Protein AF-0000000086848916 (afdb_homodimer)

Secondary structure (DSSP, 8-state):
-------------S--HHHHS-GGGGB-TTT-SB-SSEEE-TTS-EEEHHHHHHHHHH-SB-TTT--B-HHHHHH------HHHHHHHHHH-HHHHHHHHHHHHHHHHHHT-SSSSEEEEEES---BT-EEEEEE-SHHHHHHHHHHHHHS--EEEEEEEETTTEE-SEEEEEEEEEEEE-TTS-EEEEEEEEEEEEEEEEEEETTEEEEEEEE--PPP--HHHHHHHHHHHHHHHHHHHHHHHH--SHHHHHHHHH-SPPPPPSSTTSSTT--HHHHHHHHHS---HHHHHHHHH---HHHHHHHHHHHHHHHHHS--/-------------S--HHHHS-GGGGB-TTT-SB-SSEEE-TTS-EEEHHHHHHHHHH-SB-TTT--B-HHHHHH------HHHHHHHHHH-HHHHHHHHHHHHHHHHHHT-SSSSEEEEEES---BT-EEEEEE-SHHHHHHHHHHHHHS--EEEEEEEETTTEE-SEEEEEEEEEEEE-TTS-EEEEEEEEEEEEEEEEEEETTEEEEEEEE--PPP--THHHHHHHHHHHHHHHHHHHHHHH--SHHHHHHHHH-SPPPPPSSTTSSTT--HHHHHHHHHS---HHHHHHHHH---HHHHHHHHHHHHHHHHHS--

Foldseek 3Di:
DPPPPPPPPPPPPPPDVCVVDPQQVQAAPQPRAGADLWFAAPVGDIHRPLRVLLVVLPPQADPPPRHGNLQVLLVVDTHGDPVVVVVCCVRPVPSVVVVVVVVVVVLVVQLDDQFFFFEDADAAADAFFKDKDKFRHSVVLSNQVSCVVSVNQKGWYFYQDPPPRGDQKTFIKHWDDWAAHSSGIIITIIHTHFMWGFDDWDDDPHTITGRIGTAFADDDDDPVVVVLVVLVVVLVVLLVVLLVVPPPLNVVLCVRTNDQDDQDPDQRPGRQGTPSLRSSLVSDPDDRVVSVVLRPDRHSSVNSVVSSVSSVVVVPDDD/DPPPPPPPPPPPPPPDVCVVDPQQVQAAPQPRHGADLWFAAPVGDIHRPLRVLLVVLPPQADPPPRHGNLQVVLVVDTHGDPVVVVVCCVRPVPSVVVVVVVVVVVLVVQLDDQFFFFEDADAAADAFFKDKDKFRHSVVLSNQVSCVVSVNQKGWYFYQDPPPRGDQKTFIKHWDDWDAHSSGIIITMIHTHFMWGFDDWDDDPHTITGRIGTAFADDDDDPVVVVLVVLVVVLVVLLVVLLVPPPPLNVVLCVRTNDQDDFDPDQRPGRQGTPSLRSSLVSDPDDRVVSVVLRPDRHSSVSSVVSSVSSVVVVPDDD

pLDDT: mean 88.89, std 15.61, range [25.69, 98.44]

Structure (mmCIF, N/CA/C/O backbone):
data_AF-0000000086848916-model_v1
#
loop_
_entity.id
_entity.type
_entity.pdbx_description
1 polymer 'LONF1 protein'
#
loop_
_atom_site.group_PDB
_atom_site.id
_atom_site.type_symbol
_atom_site.label_atom_id
_atom_site.label_alt_id
_atom_site.label_comp_id
_atom_site.label_asym_id
_atom_site.label_entity_id
_atom_site.label_seq_id
_atom_site.pdbx_PDB_ins_code
_atom_site.Cartn_x
_atom_site.Cartn_y
_atom_site.Cartn_z
_atom_site.occupancy
_atom_site.B_iso_or_equiv
_atom_site.auth_seq_id
_atom_site.auth_comp_id
_atom_site.auth_asym_id
_atom_site.auth_atom_id
_atom_site.pdbx_PDB_model_num
ATOM 1 N N . LEU A 1 1 ? -17 -26.062 65.125 1 25.69 1 LEU A N 1
ATOM 2 C CA . LEU A 1 1 ? -17.641 -25.047 64.312 1 25.69 1 LEU A CA 1
ATOM 3 C C . LEU A 1 1 ? -16.906 -24.906 62.969 1 25.69 1 LEU A C 1
ATOM 5 O O . LEU A 1 1 ? -15.781 -24.422 62.938 1 25.69 1 LEU A O 1
ATOM 9 N N . GLY A 1 2 ? -17.047 -25.844 61.969 1 30.02 2 GLY A N 1
ATOM 10 C CA . GLY A 1 2 ? -16.312 -26.188 60.75 1 30.02 2 GLY A CA 1
ATOM 11 C C . GLY A 1 2 ? -16.5 -25.172 59.625 1 30.02 2 GLY A C 1
ATOM 12 O O . GLY A 1 2 ? -17.594 -25.047 59.094 1 30.02 2 GLY A O 1
ATOM 13 N N . ASN A 1 3 ? -15.852 -23.938 59.656 1 34.22 3 ASN A N 1
ATOM 14 C CA . ASN A 1 3 ? -16 -22.766 58.812 1 34.22 3 ASN A CA 1
ATOM 15 C C . ASN A 1 3 ? -15.805 -23.094 57.344 1 34.22 3 ASN A C 1
ATOM 17 O O . ASN A 1 3 ? -14.695 -23.438 56.938 1 34.22 3 ASN A O 1
ATOM 21 N N . GLU A 1 4 ? -16.844 -23.703 56.688 1 33.44 4 GLU A N 1
ATOM 22 C CA . GLU A 1 4 ? -16.953 -24.047 55.281 1 33.44 4 GLU A CA 1
ATOM 23 C C . GLU A 1 4 ? -16.703 -22.828 54.406 1 33.44 4 GLU A C 1
ATOM 25 O O . GLU A 1 4 ? -17.375 -21.812 54.531 1 33.44 4 GLU A O 1
ATOM 30 N N . GLU A 1 5 ? -15.484 -22.547 53.969 1 32.78 5 GLU A N 1
ATOM 31 C CA . GLU A 1 5 ? -14.953 -21.547 53.031 1 32.78 5 GLU A CA 1
ATOM 32 C C . GLU A 1 5 ? -15.734 -21.547 51.719 1 32.78 5 GLU A C 1
ATOM 34 O O . GLU A 1 5 ? -15.68 -22.5 50.969 1 32.78 5 GLU A O 1
ATOM 39 N N . GLU A 1 6 ? -17.016 -21.078 51.719 1 32.25 6 GLU A N 1
ATOM 40 C CA . GLU A 1 6 ? -17.828 -20.797 50.562 1 32.25 6 GLU A CA 1
ATOM 41 C C . GLU A 1 6 ? -17.047 -20 49.5 1 32.25 6 GLU A C 1
ATOM 43 O O . GLU A 1 6 ? -16.641 -18.859 49.75 1 32.25 6 GLU A O 1
ATOM 48 N N . THR A 1 7 ? -16.219 -20.656 48.812 1 31.95 7 THR A N 1
ATOM 49 C CA . THR A 1 7 ? -15.508 -20.109 47.656 1 31.95 7 THR A CA 1
ATOM 50 C C . THR A 1 7 ? -16.469 -19.406 46.719 1 31.95 7 THR A C 1
ATOM 52 O O . THR A 1 7 ? -17.375 -20.031 46.125 1 31.95 7 THR A O 1
ATOM 55 N N . ALA A 1 8 ? -16.906 -18.141 47 1 31.42 8 ALA A N 1
ATOM 56 C CA . ALA A 1 8 ? -17.734 -17.25 46.188 1 31.42 8 ALA A CA 1
ATOM 57 C C . ALA A 1 8 ? -17.391 -17.375 44.719 1 31.42 8 ALA A C 1
ATOM 59 O O . ALA A 1 8 ? -16.297 -16.984 44.281 1 31.42 8 ALA A O 1
ATOM 60 N N . ALA A 1 9 ? -17.797 -18.344 44 1 31.72 9 ALA A N 1
ATOM 61 C CA . ALA A 1 9 ? -17.859 -18.359 42.531 1 31.72 9 ALA A CA 1
ATOM 62 C C . ALA A 1 9 ? -18.359 -17.031 42 1 31.72 9 ALA A C 1
ATOM 64 O O . ALA A 1 9 ? -19.5 -16.641 42.25 1 31.72 9 ALA A O 1
ATOM 65 N N . VAL A 1 10 ? -17.672 -15.914 42 1 30.45 10 VAL A N 1
ATOM 66 C CA . VAL A 1 10 ? -18.031 -14.656 41.375 1 30.45 10 VAL A CA 1
ATOM 67 C C . VAL A 1 10 ? -18.703 -14.922 40.031 1 30.45 10 VAL A C 1
ATOM 69 O O . VAL A 1 10 ? -18.094 -15.508 39.125 1 30.45 10 VAL A O 1
ATOM 72 N N . LYS A 1 11 ? -19.922 -15.164 39.875 1 34.28 11 LYS A N 1
ATOM 73 C CA . LYS A 1 11 ? -20.797 -15.172 38.719 1 34.28 11 LYS A CA 1
ATOM 74 C C . LYS A 1 11 ? -20.391 -14.094 37.719 1 34.28 11 LYS A C 1
ATOM 76 O O . LYS A 1 11 ? -20.359 -12.906 38.062 1 34.28 11 LY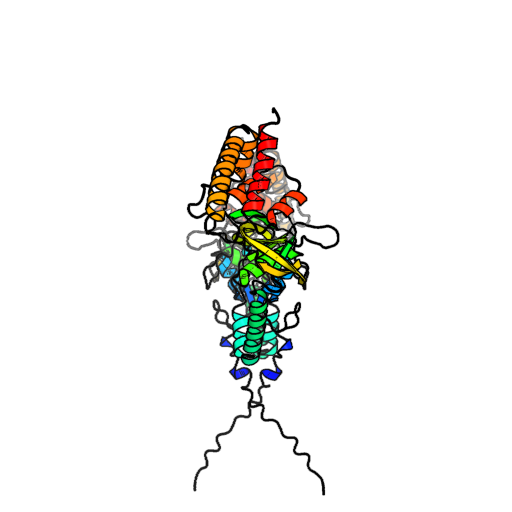S A O 1
ATOM 81 N N . CYS A 1 12 ? -19.312 -14.367 36.938 1 34.19 12 CYS A N 1
ATOM 82 C CA . CYS A 1 12 ? -18.844 -13.5 35.875 1 34.19 12 CYS A CA 1
ATOM 83 C C . CYS A 1 12 ? -20 -12.852 35.125 1 34.19 12 CYS A C 1
ATOM 85 O O . CYS A 1 12 ? -20.734 -13.523 34.406 1 34.19 12 CYS A O 1
ATOM 87 N N . ILE A 1 13 ? -20.781 -12.117 35.688 1 37.91 13 ILE A N 1
ATOM 88 C CA . ILE A 1 13 ? -21.844 -11.32 35.094 1 37.91 13 ILE A CA 1
ATOM 89 C C . ILE A 1 13 ? -21.328 -10.648 33.812 1 37.91 13 ILE A C 1
ATOM 91 O O . ILE A 1 13 ? -22.031 -9.844 33.188 1 37.91 13 ILE A O 1
ATOM 95 N N . GLN A 1 14 ? -20.047 -10.492 33.594 1 41.88 14 GLN A N 1
ATOM 96 C CA . GLN A 1 14 ? -19.641 -9.836 32.375 1 41.88 14 GLN A CA 1
ATOM 97 C C . GLN A 1 14 ? -20.141 -10.594 31.141 1 41.88 14 GLN A C 1
ATOM 99 O O . GLN A 1 14 ? -20.188 -11.828 31.141 1 41.88 14 GLN A O 1
ATOM 104 N N . PRO A 1 15 ? -21.047 -10.078 30.375 1 46.06 15 PRO A N 1
ATOM 105 C CA . PRO A 1 15 ? -21.5 -10.836 29.203 1 46.06 15 PRO A CA 1
ATOM 106 C C . PRO A 1 15 ? -20.406 -11.727 28.625 1 46.06 15 PRO A C 1
ATOM 108 O O . PRO A 1 15 ? -19.219 -11.391 28.703 1 46.06 15 PRO A O 1
ATOM 111 N N . CYS A 1 16 ? -20.609 -13.008 28.672 1 44.97 16 CYS A N 1
ATOM 112 C CA . CYS A 1 16 ? -19.703 -13.977 28.062 1 44.97 16 CYS A CA 1
ATOM 113 C C . CYS A 1 16 ? -19.266 -13.523 26.672 1 44.97 16 CYS A C 1
ATOM 115 O O . CYS A 1 16 ? -20.016 -12.852 25.969 1 44.97 16 CYS A O 1
ATOM 117 N N . LEU A 1 17 ? -17.891 -13.398 26.406 1 49.31 17 LEU A N 1
ATOM 118 C CA . LEU A 1 17 ? -17.281 -13.008 25.141 1 49.31 17 LEU A CA 1
ATOM 119 C C . LEU A 1 17 ? -18.125 -13.492 23.969 1 49.31 17 LEU A C 1
ATOM 121 O O . LEU A 1 17 ? -18.266 -12.789 22.969 1 49.31 17 LEU A O 1
ATOM 125 N N . GLY A 1 18 ? -18.672 -14.766 24.172 1 50.5 18 GLY A N 1
ATOM 126 C CA . GLY A 1 18 ? -19.469 -15.336 23.109 1 50.5 18 GLY A CA 1
ATOM 127 C C . GLY A 1 18 ? -20.672 -14.477 22.734 1 50.5 18 GLY A C 1
ATOM 128 O O . GLY A 1 18 ? -21.188 -14.57 21.625 1 50.5 18 GLY A O 1
ATOM 129 N N . GLU A 1 19 ? -20.969 -13.594 23.734 1 60.44 19 GLU A N 1
ATOM 130 C CA . GLU A 1 19 ? -22.125 -12.758 23.453 1 60.44 19 GLU A CA 1
ATOM 131 C C . GLU A 1 19 ? -21.719 -11.43 22.812 1 60.44 19 GLU A C 1
ATOM 133 O O . GLU A 1 19 ? -22.516 -10.797 22.125 1 60.44 19 GLU A O 1
ATOM 138 N N . LEU A 1 20 ? -20.422 -11.18 23.016 1 69.56 20 LEU A N 1
ATOM 139 C CA . LEU A 1 20 ? -20.016 -9.867 22.5 1 69.56 20 LEU A CA 1
ATOM 140 C C . LEU A 1 20 ? -19.453 -9.977 21.094 1 69.56 20 LEU A C 1
ATOM 142 O O . LEU A 1 20 ? -19.719 -9.117 20.25 1 69.56 20 LEU A O 1
ATOM 146 N N . LEU A 1 21 ? -18.75 -11.055 20.891 1 81.69 21 LEU A N 1
ATOM 147 C CA . LEU A 1 21 ? -18.234 -11.328 19.562 1 81.69 21 LEU A CA 1
ATOM 148 C C . LEU A 1 21 ? -18.797 -12.641 19.016 1 81.69 21 LEU A C 1
ATOM 150 O O . LEU A 1 21 ? -18.906 -13.625 19.75 1 81.69 21 LEU A O 1
ATOM 154 N N . SER A 1 22 ? -19.344 -12.555 17.859 1 85.06 22 SER A N 1
ATOM 155 C CA . SER A 1 22 ? -19.828 -13.75 17.188 1 85.06 22 SER A CA 1
ATOM 156 C C . SER A 1 22 ? -18.906 -14.164 16.047 1 85.06 22 SER A C 1
ATOM 158 O O . SER A 1 22 ? -18.109 -13.352 15.562 1 85.06 22 SER A O 1
ATOM 160 N N . ILE A 1 23 ? -18.953 -15.383 15.703 1 85.94 23 ILE A N 1
ATOM 161 C CA . ILE A 1 23 ? -18.141 -15.93 14.617 1 85.94 23 ILE A CA 1
ATOM 162 C C . ILE A 1 23 ? -18.453 -15.172 13.32 1 85.94 23 ILE A C 1
ATOM 164 O O . ILE A 1 23 ? -17.578 -14.977 12.484 1 85.94 23 ILE A O 1
ATOM 168 N N . SER A 1 24 ? -19.656 -14.734 13.203 1 88.25 24 SER A N 1
ATOM 169 C CA . SER A 1 24 ? -20.094 -14.016 12.008 1 88.25 24 SER A CA 1
ATOM 170 C C . SER A 1 24 ? -19.328 -12.711 11.836 1 88.25 24 SER A C 1
ATOM 172 O O . SER A 1 24 ? -19.234 -12.18 10.734 1 88.25 24 SER A O 1
ATOM 174 N N . ASP A 1 25 ? -18.797 -12.219 12.93 1 90.69 25 ASP A N 1
ATOM 175 C CA . ASP A 1 25 ? -18 -10.992 12.875 1 90.69 25 ASP A CA 1
ATOM 176 C C . ASP A 1 25 ? -16.656 -11.234 12.195 1 90.69 25 ASP A C 1
ATOM 178 O O . ASP A 1 25 ? -15.969 -10.289 11.797 1 90.69 25 ASP A O 1
ATOM 182 N N . PHE A 1 26 ? -16.297 -12.492 12.109 1 95.25 26 PHE A N 1
ATOM 183 C CA . PHE A 1 26 ? -15.008 -12.867 11.539 1 95.25 26 PHE A CA 1
ATOM 184 C C . PHE A 1 26 ? -15.195 -13.648 10.242 1 95.25 26 PHE A C 1
ATOM 186 O O . PHE A 1 26 ? -14.484 -14.625 9.992 1 95.25 26 PHE A O 1
ATOM 193 N N . GLU A 1 27 ? -16.172 -13.227 9.531 1 95.88 27 GLU A N 1
ATOM 194 C CA . GLU A 1 27 ? -16.469 -13.875 8.266 1 95.88 27 GLU A CA 1
ATOM 195 C C . GLU A 1 27 ? -16.031 -13.008 7.082 1 95.88 27 GLU A C 1
ATOM 197 O O . GLU A 1 27 ? -16.281 -11.805 7.066 1 95.88 27 GLU A O 1
ATOM 202 N N . CYS A 1 28 ? -15.328 -13.57 6.152 1 96.88 28 CYS A N 1
ATOM 203 C CA . CYS A 1 28 ? -14.914 -12.883 4.934 1 96.88 28 CYS A CA 1
ATOM 204 C C . CYS A 1 28 ? -16.109 -12.555 4.059 1 96.88 28 CYS A C 1
ATOM 206 O O . CYS A 1 28 ? -16.953 -13.422 3.805 1 96.88 28 CYS A O 1
ATOM 208 N N . SER A 1 29 ? -16.203 -11.375 3.547 1 96.5 29 SER A N 1
ATOM 209 C CA . SER A 1 29 ? -17.344 -10.922 2.76 1 96.5 29 SER A CA 1
ATOM 210 C C . SER A 1 29 ? -17.359 -11.57 1.38 1 96.5 29 SER A C 1
ATOM 212 O O . SER A 1 29 ? -18.359 -11.508 0.668 1 96.5 29 SER A O 1
ATOM 214 N N . LEU A 1 30 ? -16.328 -12.211 0.975 1 95.25 30 LEU A N 1
ATOM 215 C CA . LEU A 1 30 ? -16.203 -12.766 -0.366 1 95.25 30 LEU A CA 1
ATOM 216 C C . LEU A 1 30 ? -16.547 -14.258 -0.368 1 95.25 30 LEU A C 1
ATOM 218 O O . LEU A 1 30 ? -17.312 -14.719 -1.211 1 95.25 30 LEU A O 1
ATOM 222 N N . CYS A 1 31 ? -15.969 -15.062 0.555 1 94.81 31 CYS A N 1
ATOM 223 C CA . CYS A 1 31 ? -16.203 -16.5 0.578 1 94.81 31 CYS A CA 1
ATOM 224 C C . CYS A 1 31 ? -17.25 -16.859 1.628 1 94.81 31 CYS A C 1
ATOM 226 O O . CYS A 1 31 ? -17.75 -17.984 1.646 1 94.81 31 CYS A O 1
ATOM 228 N N . ILE A 1 32 ? -17.5 -15.992 2.639 1 95.31 32 ILE A N 1
ATOM 229 C CA . ILE A 1 32 ? -18.531 -16.109 3.664 1 95.31 32 ILE A CA 1
ATOM 230 C C . ILE A 1 32 ? -18.156 -17.219 4.652 1 95.31 32 ILE A C 1
ATOM 232 O O . ILE A 1 32 ? -19.031 -17.906 5.18 1 95.31 32 ILE A O 1
ATOM 236 N N . ARG A 1 33 ? -16.922 -17.484 4.781 1 96.12 33 ARG A N 1
ATOM 237 C CA . ARG A 1 33 ? -16.344 -18.344 5.805 1 96.12 33 ARG A CA 1
ATOM 238 C C . ARG A 1 33 ? -15.477 -17.531 6.773 1 96.12 33 ARG A C 1
ATOM 240 O O . ARG A 1 33 ? -15.203 -16.359 6.535 1 96.12 33 ARG A O 1
ATOM 247 N N . MET A 1 34 ? -15.141 -18.188 7.84 1 96.94 34 MET A N 1
ATOM 248 C CA . MET A 1 34 ? -14.195 -17.547 8.758 1 96.94 34 MET A CA 1
ATOM 249 C C . MET A 1 34 ? -12.906 -17.172 8.039 1 96.94 34 MET A C 1
ATOM 251 O O . MET A 1 34 ? -12.406 -17.953 7.219 1 96.94 34 MET A O 1
ATOM 255 N N . PHE A 1 35 ? -12.367 -16.031 8.406 1 97.5 35 PHE A N 1
ATOM 256 C CA . PHE A 1 35 ? -11.148 -15.547 7.766 1 97.5 35 PHE A CA 1
ATOM 257 C C . PHE A 1 35 ? -10.047 -16.609 7.844 1 97.5 35 PHE A C 1
ATOM 259 O O . PHE A 1 35 ? -9.859 -17.234 8.883 1 97.5 35 PHE A O 1
ATOM 266 N N . PHE A 1 36 ? -9.414 -16.938 6.797 1 97.25 36 PHE A N 1
ATOM 267 C CA . PHE A 1 36 ? -8.141 -17.656 6.746 1 97.25 36 PHE A CA 1
ATOM 268 C C . PHE A 1 36 ? -7.023 -16.734 6.262 1 97.25 36 PHE A C 1
ATOM 270 O O . PHE A 1 36 ? -7.059 -16.25 5.133 1 97.25 36 PHE A O 1
ATOM 277 N N . GLU A 1 37 ? -6.043 -16.516 7.102 1 96.94 37 GLU A N 1
ATOM 278 C CA . GLU A 1 37 ? -4.988 -15.539 6.848 1 96.94 37 GLU A CA 1
ATOM 279 C C . GLU A 1 37 ? -5.578 -14.172 6.504 1 96.94 37 GLU A C 1
ATOM 281 O O . GLU A 1 37 ? -5.414 -13.688 5.383 1 96.94 37 GLU A O 1
ATOM 286 N N . PRO A 1 38 ? -6.184 -13.531 7.477 1 98.31 38 PRO A N 1
ATOM 287 C CA . PRO A 1 38 ? -6.844 -12.242 7.242 1 98.31 38 PRO A CA 1
ATOM 288 C C . PRO A 1 38 ? -5.867 -11.141 6.848 1 98.31 38 PRO A C 1
ATOM 290 O O . PRO A 1 38 ? -4.867 -10.914 7.539 1 98.31 38 PRO A O 1
ATOM 293 N N . VAL A 1 39 ? -6.16 -10.484 5.758 1 97.94 39 VAL A N 1
ATOM 294 C CA . VAL A 1 39 ? -5.34 -9.375 5.266 1 97.94 39 VAL A CA 1
ATOM 295 C C . VAL A 1 39 ? -6.172 -8.094 5.227 1 97.94 39 VAL A C 1
ATOM 297 O O . VAL A 1 39 ? -7.316 -8.109 4.77 1 97.94 39 VAL A O 1
ATOM 300 N N . THR A 1 40 ? -5.562 -7.008 5.723 1 97.44 40 THR A N 1
ATOM 301 C CA . THR A 1 40 ? -6.242 -5.719 5.699 1 97.44 40 THR A CA 1
ATOM 302 C C . THR A 1 40 ? -5.637 -4.812 4.629 1 97.44 40 THR A C 1
ATOM 304 O O . THR A 1 40 ? -4.426 -4.602 4.594 1 97.44 40 THR A O 1
ATOM 307 N N . THR A 1 41 ? -6.465 -4.32 3.783 1 95.38 41 THR A N 1
ATOM 308 C CA . THR A 1 41 ? -6.043 -3.422 2.715 1 95.38 41 THR A CA 1
ATOM 309 C C . THR A 1 41 ? -5.867 -2 3.242 1 95.38 41 THR A C 1
ATOM 311 O O . THR A 1 41 ? -6.328 -1.679 4.34 1 95.38 41 THR A O 1
ATOM 314 N N . PRO A 1 42 ? -5.184 -1.104 2.42 1 92.94 42 PRO A N 1
ATOM 315 C CA . PRO A 1 42 ? -4.965 0.278 2.854 1 92.94 42 PRO A CA 1
ATOM 316 C C . PRO A 1 42 ? -6.27 1.037 3.082 1 92.94 42 PRO A C 1
ATOM 318 O O . PRO A 1 42 ? -6.297 2.021 3.826 1 92.94 42 PRO A O 1
ATOM 321 N N . CYS A 1 43 ? -7.34 0.6 2.516 1 94.75 43 CYS A N 1
ATOM 322 C CA . CYS A 1 43 ? -8.633 1.256 2.695 1 94.75 43 CYS A CA 1
ATOM 323 C C . CYS A 1 43 ? -9.297 0.805 3.99 1 94.75 43 CYS A C 1
ATOM 325 O O . CYS A 1 43 ? -10.383 1.277 4.332 1 94.75 43 CYS A O 1
ATOM 327 N N . GLY A 1 44 ? -8.695 -0.234 4.633 1 96.81 44 GLY A N 1
ATOM 328 C CA . GLY A 1 44 ? -9.148 -0.596 5.965 1 96.81 44 GLY A CA 1
ATOM 329 C C . GLY A 1 44 ? -10.008 -1.846 5.988 1 96.81 44 GLY A C 1
ATOM 330 O O . GLY A 1 44 ? -10.406 -2.311 7.059 1 96.81 44 GLY A O 1
ATOM 331 N N . HIS A 1 45 ? -10.289 -2.422 4.895 1 97.44 45 HIS A N 1
ATOM 332 C CA . HIS A 1 45 ? -11.141 -3.605 4.844 1 97.44 45 HIS A CA 1
ATOM 333 C C . HIS A 1 45 ? -10.312 -4.883 4.898 1 97.44 45 HIS A C 1
ATOM 335 O O . HIS A 1 45 ? -9.18 -4.91 4.418 1 97.44 45 HIS A O 1
ATOM 341 N N . THR A 1 46 ? -10.875 -5.895 5.488 1 98.19 46 THR A N 1
ATOM 342 C CA . THR A 1 46 ? -10.164 -7.148 5.707 1 98.19 46 THR A CA 1
ATOM 343 C C . THR A 1 46 ? -10.805 -8.281 4.91 1 98.19 46 THR A C 1
ATOM 345 O O . THR A 1 46 ? -12.031 -8.383 4.844 1 98.19 46 THR A O 1
ATOM 348 N N . PHE A 1 47 ? -9.977 -9.156 4.32 1 98.06 47 PHE A N 1
ATOM 349 C CA . PHE A 1 47 ? -10.383 -10.328 3.559 1 98.06 47 PHE A CA 1
ATOM 350 C C . PHE A 1 47 ? -9.438 -11.492 3.816 1 98.06 47 PHE A C 1
ATOM 352 O O . PHE A 1 47 ? -8.359 -11.312 4.395 1 98.06 47 PHE A O 1
ATOM 359 N N . CYS A 1 48 ? -9.938 -12.727 3.467 1 97.81 48 CYS A N 1
ATOM 360 C CA . CYS A 1 48 ? -8.945 -13.789 3.34 1 97.81 48 CYS A CA 1
ATOM 361 C C . CYS A 1 48 ? -7.895 -13.43 2.293 1 97.81 48 CYS A C 1
ATOM 363 O O . CYS A 1 48 ? -8.219 -12.852 1.255 1 97.81 48 CYS A O 1
ATOM 365 N N . LYS A 1 49 ? -6.691 -13.805 2.557 1 96.94 49 LYS A N 1
ATOM 366 C CA . LYS A 1 49 ? -5.605 -13.516 1.626 1 96.94 49 LYS A CA 1
ATOM 367 C C . LYS A 1 49 ? -5.926 -14.039 0.228 1 96.94 49 LYS A C 1
ATOM 369 O O . LYS A 1 49 ? -5.836 -13.289 -0.752 1 96.94 49 LYS A O 1
ATOM 374 N N . GLU A 1 50 ? -6.312 -15.273 0.151 1 94.88 50 GLU A N 1
ATOM 375 C CA . GLU A 1 50 ? -6.582 -15.891 -1.143 1 94.88 50 GLU A CA 1
ATOM 376 C C . GLU A 1 50 ? -7.777 -15.242 -1.831 1 94.88 50 GLU A C 1
ATOM 378 O O . GLU A 1 50 ? -7.789 -15.086 -3.055 1 94.88 50 GLU A O 1
ATOM 383 N N . CYS A 1 51 ? -8.812 -14.906 -1.082 1 95.94 51 CYS A N 1
ATOM 384 C CA . CYS A 1 51 ? -10 -14.266 -1.641 1 95.94 51 CYS A CA 1
ATOM 385 C C . CYS A 1 51 ? -9.656 -12.906 -2.24 1 95.94 51 CYS A C 1
ATOM 387 O O . CYS A 1 51 ? -10.117 -12.57 -3.332 1 95.94 51 CYS A O 1
ATOM 389 N N . LEU A 1 52 ? -8.852 -12.148 -1.47 1 96.56 52 LEU A N 1
ATOM 390 C CA . LEU A 1 52 ? -8.43 -10.844 -1.966 1 96.56 52 LEU A CA 1
ATOM 391 C C . LEU A 1 52 ? -7.629 -10.984 -3.256 1 96.56 52 LEU A C 1
ATOM 393 O O . LEU A 1 52 ? -7.895 -10.281 -4.234 1 96.56 52 LEU A O 1
ATOM 397 N N . GLU A 1 53 ? -6.684 -11.875 -3.227 1 94.44 53 GLU A N 1
ATOM 398 C CA . GLU A 1 53 ? -5.84 -12.102 -4.398 1 94.44 53 GLU A CA 1
ATOM 399 C C . GLU A 1 53 ? -6.68 -12.453 -5.621 1 94.44 53 GLU A C 1
ATOM 401 O O . GLU A 1 53 ? -6.418 -11.961 -6.723 1 94.44 53 GLU A O 1
ATOM 406 N N . ARG A 1 54 ? -7.629 -13.273 -5.457 1 94.19 54 ARG A N 1
ATOM 407 C CA . ARG A 1 54 ? -8.508 -13.672 -6.555 1 94.19 54 ARG A CA 1
ATOM 408 C C . ARG A 1 54 ? -9.242 -12.461 -7.129 1 94.19 54 ARG A C 1
ATOM 410 O O . ARG A 1 54 ? -9.352 -12.32 -8.352 1 94.19 54 ARG A O 1
ATOM 417 N N . CYS A 1 55 ? -9.75 -11.625 -6.305 1 94.75 55 CYS A N 1
ATOM 418 C CA . CYS A 1 55 ? -10.445 -10.422 -6.75 1 94.75 55 CYS A CA 1
ATOM 419 C C . CYS A 1 55 ? -9.508 -9.508 -7.531 1 94.75 55 CYS A C 1
ATOM 421 O O . CYS A 1 55 ? -9.891 -8.961 -8.562 1 94.75 55 CYS A O 1
ATOM 423 N N . LEU A 1 56 ? -8.305 -9.406 -7.023 1 93.56 56 LEU A N 1
ATOM 424 C CA . LEU A 1 56 ? -7.328 -8.5 -7.617 1 93.56 56 LEU A CA 1
ATOM 425 C C . LEU A 1 56 ? -6.863 -9.016 -8.977 1 93.56 56 LEU A C 1
ATOM 427 O O . LEU A 1 56 ? -6.324 -8.258 -9.781 1 93.56 56 LEU A O 1
ATOM 431 N N . ASP A 1 57 ? -6.973 -10.32 -9.18 1 92.88 57 ASP A N 1
ATOM 432 C CA . ASP A 1 57 ? -6.695 -10.859 -10.508 1 92.88 57 ASP A CA 1
ATOM 433 C C . ASP A 1 57 ? -7.582 -10.211 -11.562 1 92.88 57 ASP A C 1
ATOM 435 O O . ASP A 1 57 ? -7.195 -10.117 -12.727 1 92.88 57 ASP A O 1
ATOM 439 N N . HIS A 1 58 ? -8.75 -9.812 -11.172 1 93.25 58 HIS A N 1
ATOM 440 C CA . HIS A 1 58 ? -9.734 -9.281 -12.102 1 93.25 58 HIS A CA 1
ATOM 441 C C . HIS A 1 58 ? -9.711 -7.758 -12.133 1 93.25 58 HIS A C 1
ATOM 443 O O . HIS A 1 58 ? -9.703 -7.152 -13.203 1 93.25 58 HIS A O 1
ATOM 449 N N . ARG A 1 59 ? -9.789 -7.18 -10.953 1 92.44 59 ARG A N 1
ATOM 450 C CA . ARG A 1 59 ? -9.797 -5.723 -10.828 1 92.44 59 ARG A CA 1
ATOM 451 C C . ARG A 1 59 ? -8.938 -5.27 -9.656 1 92.44 59 ARG A C 1
ATOM 453 O O . ARG A 1 59 ? -9 -5.848 -8.57 1 92.44 59 ARG A O 1
ATOM 460 N N . PRO A 1 60 ? -8.156 -4.219 -9.883 1 93.44 60 PRO A N 1
ATOM 461 C CA . PRO A 1 60 ? -7.289 -3.732 -8.812 1 93.44 60 PRO A CA 1
ATOM 462 C C . PRO A 1 60 ? -8 -2.758 -7.875 1 93.44 60 PRO A C 1
ATOM 464 O O . PRO A 1 60 ? -7.5 -1.657 -7.629 1 93.44 60 PRO A O 1
ATOM 467 N N . ASN A 1 61 ? -9.172 -3.102 -7.363 1 95.75 61 ASN A N 1
ATOM 468 C CA . ASN A 1 61 ? -9.977 -2.303 -6.449 1 95.75 61 ASN A CA 1
ATOM 469 C C . ASN A 1 61 ? -10.477 -3.133 -5.27 1 95.75 61 ASN A C 1
ATOM 471 O O . ASN A 1 61 ? -10.594 -4.355 -5.375 1 95.75 61 ASN A O 1
ATOM 475 N N . CYS A 1 62 ? -10.68 -2.432 -4.191 1 96.5 62 CYS A N 1
ATOM 476 C CA . CYS A 1 62 ? -11.25 -3.105 -3.029 1 96.5 62 CYS A CA 1
ATOM 477 C C . CYS A 1 62 ? -12.633 -3.656 -3.34 1 96.5 62 CYS A C 1
ATOM 479 O O . CYS A 1 62 ? -13.492 -2.938 -3.855 1 96.5 62 CYS A O 1
ATOM 481 N N . PRO A 1 63 ? -12.93 -4.863 -3.02 1 95.25 63 PRO A N 1
ATOM 482 C CA . PRO A 1 63 ? -14.227 -5.48 -3.322 1 95.25 63 PRO A CA 1
ATOM 483 C C . PRO A 1 63 ? -15.383 -4.828 -2.566 1 95.25 63 PRO A C 1
ATOM 485 O O . PRO A 1 63 ? -16.531 -4.953 -2.975 1 95.25 63 PRO A O 1
ATOM 488 N N . LEU A 1 64 ? -15.117 -4.18 -1.527 1 96.5 64 LEU A N 1
ATOM 489 C CA . LEU A 1 64 ? -16.188 -3.639 -0.695 1 96.5 64 LEU A CA 1
ATOM 490 C C . LEU A 1 64 ? -16.406 -2.156 -0.982 1 96.5 64 LEU A C 1
ATOM 492 O O . LEU A 1 64 ? -17.531 -1.726 -1.232 1 96.5 64 LEU A O 1
ATOM 496 N N . CYS A 1 65 ? -15.367 -1.286 -1.025 1 95.88 65 CYS A N 1
ATOM 497 C CA . CYS A 1 65 ? -15.539 0.159 -1.119 1 95.88 65 CYS A CA 1
ATOM 498 C C . CYS A 1 65 ? -15.141 0.668 -2.498 1 95.88 65 CYS A C 1
ATOM 500 O O . CYS A 1 65 ? -15.344 1.841 -2.816 1 95.88 65 CYS A O 1
ATOM 502 N N . LYS A 1 66 ? -14.438 -0.097 -3.32 1 95.94 66 LYS A N 1
ATOM 503 C CA . LYS A 1 66 ? -14.078 0.16 -4.715 1 95.94 66 LYS A CA 1
ATOM 504 C C . LYS A 1 66 ? -12.891 1.105 -4.812 1 95.94 66 LYS A C 1
ATOM 506 O O . LYS A 1 66 ? -12.516 1.529 -5.906 1 95.94 66 LYS A O 1
ATOM 511 N N . GLN A 1 67 ? -12.266 1.405 -3.691 1 94.19 67 GLN A N 1
ATOM 512 C CA . GLN A 1 67 ? -11.039 2.199 -3.734 1 94.19 67 GLN A CA 1
ATOM 513 C C . GLN A 1 67 ? -9.945 1.479 -4.52 1 94.19 67 GLN A C 1
ATOM 515 O O . GLN A 1 67 ? -9.789 0.262 -4.406 1 94.19 67 GLN A O 1
ATOM 520 N N . SER A 1 68 ? -9.148 2.283 -5.195 1 93.69 68 SER A N 1
ATOM 521 C CA . SER A 1 68 ? -8.055 1.722 -5.988 1 93.69 68 SER A CA 1
ATOM 522 C C . SER A 1 68 ? -7 1.082 -5.094 1 93.69 68 SER A C 1
ATOM 524 O O . SER A 1 68 ? -6.586 1.67 -4.09 1 93.69 68 SER A O 1
ATOM 526 N N . LEU A 1 69 ? -6.551 -0.147 -5.48 1 92.31 69 LEU A N 1
ATOM 527 C CA . LEU A 1 69 ? -5.496 -0.869 -4.773 1 92.31 69 LEU A CA 1
ATOM 528 C C . LEU A 1 69 ? -4.297 -1.109 -5.684 1 92.31 69 LEU A C 1
ATOM 530 O O . LEU A 1 69 ? -3.537 -2.057 -5.477 1 92.31 69 LEU A O 1
ATOM 534 N N . ARG A 1 70 ? -4.141 -0.311 -6.66 1 89.12 70 ARG A N 1
ATOM 535 C CA . ARG A 1 70 ? -3.082 -0.478 -7.652 1 89.12 70 ARG A CA 1
ATOM 536 C C . ARG A 1 70 ? -1.706 -0.402 -6.996 1 89.12 70 ARG A C 1
ATOM 538 O O . ARG A 1 70 ? -0.828 -1.216 -7.293 1 89.12 70 ARG A O 1
ATOM 545 N N . GLU A 1 71 ? -1.561 0.556 -6.145 1 85.69 71 GLU A N 1
ATOM 546 C CA . GLU A 1 71 ? -0.276 0.695 -5.465 1 85.69 71 GLU A CA 1
ATOM 547 C C . GLU A 1 71 ? -0.022 -0.476 -4.523 1 85.69 71 GLU A C 1
ATOM 549 O O . GLU A 1 71 ? 1.116 -0.925 -4.371 1 85.69 71 GLU A O 1
ATOM 554 N N . TYR A 1 72 ? -1.03 -0.927 -3.977 1 88 72 TYR A N 1
ATOM 555 C CA . TYR A 1 72 ? -0.97 -2.086 -3.094 1 88 72 TYR A CA 1
ATOM 556 C C . TYR A 1 72 ? -0.593 -3.344 -3.869 1 88 72 TYR A C 1
ATOM 558 O O . TYR A 1 72 ? 0.209 -4.152 -3.396 1 88 72 TYR A O 1
ATOM 566 N N . LEU A 1 73 ? -1.13 -3.469 -4.992 1 85.88 73 LEU A N 1
ATOM 567 C CA . LEU A 1 73 ? -0.859 -4.59 -5.887 1 85.88 73 LEU A CA 1
ATOM 568 C C . LEU A 1 73 ? 0.601 -4.594 -6.324 1 85.88 73 LEU A C 1
ATOM 570 O O . LEU A 1 73 ? 1.218 -5.656 -6.43 1 85.88 73 LEU A O 1
ATOM 574 N N . LYS A 1 74 ? 1.082 -3.477 -6.5 1 81.88 74 LYS A N 1
ATOM 575 C CA . LYS A 1 74 ? 2.461 -3.334 -6.957 1 81.88 74 LYS A CA 1
ATOM 576 C C . LYS A 1 74 ? 3.445 -3.852 -5.914 1 81.88 74 LYS A C 1
ATOM 578 O O . LYS A 1 74 ? 4.492 -4.406 -6.258 1 81.88 74 LYS A O 1
ATOM 583 N N . ALA A 1 75 ? 3.07 -3.723 -4.672 1 77.75 75 ALA A N 1
ATOM 584 C CA . ALA A 1 75 ? 3.938 -4.195 -3.596 1 77.75 75 ALA A CA 1
ATOM 585 C C . ALA A 1 75 ? 4.047 -5.719 -3.609 1 77.75 75 ALA A C 1
ATOM 587 O O . ALA A 1 75 ? 5.105 -6.273 -3.305 1 77.75 75 ALA A O 1
ATOM 588 N N . GLY A 1 76 ? 3 -6.363 -3.969 1 75.38 76 GLY A N 1
ATOM 589 C CA . GLY A 1 76 ? 3.033 -7.793 -4.238 1 75.38 76 GLY A CA 1
ATOM 590 C C . GLY A 1 76 ? 3.062 -8.641 -2.98 1 75.38 76 GLY A C 1
ATOM 591 O O . GLY A 1 76 ? 3.158 -9.867 -3.053 1 75.38 76 GLY A O 1
ATOM 592 N N . SER A 1 77 ? 3.119 -8.031 -1.835 1 80.25 77 SER A N 1
ATOM 593 C CA . SER A 1 77 ? 3.127 -8.797 -0.589 1 80.25 77 SER A CA 1
ATOM 594 C C . SER A 1 77 ? 1.915 -8.453 0.273 1 80.25 77 SER A C 1
ATOM 596 O O . SER A 1 77 ? 1.606 -7.281 0.485 1 80.25 77 SER A O 1
ATOM 598 N N . TYR A 1 78 ? 1.19 -9.523 0.59 1 89.5 78 TYR A N 1
ATOM 599 C CA . TYR A 1 78 ? -0.005 -9.383 1.413 1 89.5 78 TYR A CA 1
ATOM 600 C C . TYR A 1 78 ? 0.144 -10.148 2.727 1 89.5 78 TYR A C 1
ATOM 602 O O . TYR A 1 78 ? -0.239 -11.312 2.82 1 89.5 78 TYR A O 1
ATOM 610 N N . SER A 1 79 ? 0.588 -9.461 3.695 1 94.94 79 SER A N 1
ATOM 611 C CA . SER A 1 79 ? 0.807 -10.125 4.977 1 94.94 79 SER A CA 1
ATOM 612 C C . SER A 1 79 ? -0.467 -10.141 5.816 1 94.94 79 SER A C 1
ATOM 614 O O . SER A 1 79 ? -1.213 -9.156 5.836 1 94.94 79 SER A O 1
ATOM 616 N N . PRO A 1 80 ? -0.685 -11.227 6.449 1 97.5 80 PRO A N 1
ATOM 617 C CA . PRO A 1 80 ? -1.852 -11.273 7.336 1 97.5 80 PRO A CA 1
ATOM 618 C C . PRO A 1 80 ? -1.766 -10.258 8.477 1 97.5 80 PRO A C 1
ATOM 620 O O . PRO A 1 80 ? -0.669 -9.945 8.945 1 97.5 80 PRO A O 1
ATOM 623 N N . THR A 1 81 ? -2.926 -9.727 8.844 1 97.75 81 THR A N 1
ATOM 624 C CA . THR A 1 81 ? -3.014 -8.852 10.008 1 97.75 81 THR A CA 1
ATOM 625 C C . THR A 1 81 ? -2.738 -9.625 11.289 1 97.75 81 THR A C 1
ATOM 627 O O . THR A 1 81 ? -3.582 -10.406 11.75 1 97.75 81 THR A O 1
ATOM 630 N N . VAL A 1 82 ? -1.636 -9.367 11.906 1 96.81 82 VAL A N 1
ATOM 631 C CA . VAL A 1 82 ? -1.129 -10.164 13.023 1 96.81 82 VAL A CA 1
ATOM 632 C C . VAL A 1 82 ? -2.123 -10.117 14.18 1 96.81 82 VAL A C 1
ATOM 634 O O . VAL A 1 82 ? -2.479 -11.164 14.734 1 96.81 82 VAL A O 1
ATOM 637 N N . LEU A 1 83 ? -2.568 -8.945 14.477 1 96.12 83 LEU A N 1
ATOM 638 C CA . LEU A 1 83 ? -3.461 -8.773 15.617 1 96.12 83 LEU A CA 1
ATOM 639 C C . LEU A 1 83 ? -4.762 -9.539 15.406 1 96.12 83 LEU A C 1
ATOM 641 O O . LEU A 1 83 ? -5.289 -10.141 16.344 1 96.12 83 LEU A O 1
ATOM 645 N N . LEU A 1 84 ? -5.305 -9.508 14.234 1 96.06 84 LEU A N 1
ATOM 646 C CA . LEU A 1 84 ? -6.535 -10.234 13.953 1 96.06 84 LEU A CA 1
ATOM 647 C C . LEU A 1 84 ? -6.324 -11.742 14.117 1 96.06 84 LEU A C 1
ATOM 649 O O . LEU A 1 84 ? -7.199 -12.438 14.633 1 96.06 84 LEU A O 1
ATOM 653 N N . GLN A 1 85 ? -5.195 -12.242 13.633 1 95.88 85 GLN A N 1
ATOM 654 C CA . GLN A 1 85 ? -4.875 -13.656 13.828 1 95.88 85 GLN A CA 1
ATOM 655 C C . GLN A 1 85 ? -4.832 -14.008 15.305 1 95.88 85 GLN A C 1
ATOM 657 O O . GLN A 1 85 ? -5.352 -15.055 15.719 1 95.88 85 GLN A O 1
ATOM 662 N N . ASP A 1 86 ? -4.23 -13.141 16.094 1 94.19 86 ASP A N 1
ATOM 663 C CA . ASP A 1 86 ? -4.133 -13.352 17.531 1 94.19 86 ASP A CA 1
ATOM 664 C C . ASP A 1 86 ? -5.516 -13.375 18.172 1 94.19 86 ASP A C 1
ATOM 666 O O . ASP A 1 86 ? -5.797 -14.211 19.031 1 94.19 86 ASP A O 1
ATOM 670 N N . ILE A 1 87 ? -6.332 -12.469 17.812 1 93.06 87 ILE A N 1
ATOM 671 C CA . ILE A 1 87 ? -7.676 -12.359 18.375 1 93.06 87 ILE A CA 1
ATOM 672 C C . ILE A 1 87 ? -8.484 -13.609 18.016 1 93.06 87 ILE A C 1
ATOM 674 O O . ILE A 1 87 ? -9.156 -14.188 18.875 1 93.06 87 ILE A O 1
ATOM 678 N N . MET A 1 88 ? -8.422 -14.023 16.781 1 93.81 88 MET A N 1
ATOM 679 C CA . MET A 1 88 ? -9.148 -15.211 16.328 1 93.81 88 MET A CA 1
ATOM 680 C C . MET A 1 88 ? -8.688 -16.438 17.094 1 93.81 88 MET A C 1
ATOM 682 O O . MET A 1 88 ? -9.508 -17.281 17.5 1 93.81 88 MET A O 1
ATOM 686 N N . LEU A 1 89 ? -7.398 -16.578 17.266 1 93.31 89 LEU A N 1
ATOM 687 C CA . LEU A 1 89 ? -6.84 -17.703 18.016 1 93.31 89 LEU A CA 1
ATOM 688 C C . LEU A 1 89 ? -7.316 -17.703 19.453 1 93.31 89 LEU A C 1
ATOM 690 O O . LEU A 1 89 ? -7.641 -18.75 20.016 1 93.31 89 LEU A O 1
ATOM 694 N N . ALA A 1 90 ? -7.398 -16.547 20.047 1 89.88 90 ALA A N 1
ATOM 695 C CA . ALA A 1 90 ? -7.773 -16.406 21.453 1 89.88 90 ALA A CA 1
ATOM 696 C C . ALA A 1 90 ? -9.273 -16.625 21.641 1 89.88 90 ALA A C 1
ATOM 698 O O . ALA A 1 90 ? -9.695 -17.219 22.641 1 89.88 90 ALA A O 1
ATOM 699 N N . THR A 1 91 ? -10.094 -16.25 20.75 1 88.5 91 THR A N 1
ATOM 700 C CA . THR A 1 91 ? -11.539 -16.203 20.938 1 88.5 91 THR A CA 1
ATOM 701 C C . THR A 1 91 ? -12.195 -17.438 20.328 1 88.5 91 THR A C 1
ATOM 703 O O . THR A 1 91 ? -13.188 -17.938 20.859 1 88.5 91 THR A O 1
ATOM 706 N N . PHE A 1 92 ? -11.688 -17.828 19.172 1 91.25 92 PHE A N 1
ATOM 707 C CA . PHE A 1 92 ? -12.344 -18.891 18.406 1 91.25 92 PHE A CA 1
ATOM 708 C C . PHE A 1 92 ? -11.344 -19.969 18 1 91.25 92 PHE A C 1
ATOM 710 O O . PHE A 1 92 ? -11.273 -20.344 16.828 1 91.25 92 PHE A O 1
ATOM 717 N N . SER A 1 93 ? -10.625 -20.484 18.906 1 92.56 93 SER A N 1
ATOM 718 C CA . SER A 1 93 ? -9.531 -21.422 18.625 1 92.56 93 SER A CA 1
ATOM 719 C C . SER A 1 93 ? -10.039 -22.672 17.922 1 92.56 93 SER A C 1
ATOM 721 O O . SER A 1 93 ? -9.438 -23.141 16.953 1 92.56 93 SER A O 1
ATOM 723 N N . ALA A 1 94 ? -11.117 -23.234 18.422 1 94 94 ALA A N 1
ATOM 724 C CA . ALA A 1 94 ? -11.641 -24.469 17.828 1 94 94 ALA A CA 1
ATOM 725 C C . ALA A 1 94 ? -12.109 -24.234 16.391 1 94 94 ALA A C 1
ATOM 727 O O . ALA A 1 94 ? -11.805 -25.016 15.5 1 94 94 ALA A O 1
ATOM 728 N N . GLN A 1 95 ? -12.875 -23.172 16.25 1 93.62 95 GLN A N 1
ATOM 729 C CA . GLN A 1 95 ? -13.383 -22.828 14.922 1 93.62 95 GLN A CA 1
ATOM 730 C C . GLN A 1 95 ? -12.242 -22.531 13.953 1 93.62 95 GLN A C 1
ATOM 732 O O . GLN A 1 95 ? -12.312 -22.875 12.773 1 93.62 95 GLN A O 1
ATOM 737 N N . LEU A 1 96 ? -11.234 -21.891 14.438 1 95 96 LEU A N 1
ATOM 738 C CA . LEU A 1 96 ? -10.062 -21.594 13.617 1 95 96 LEU A CA 1
ATOM 739 C C . LEU A 1 96 ? -9.367 -22.891 13.172 1 95 96 LEU A C 1
ATOM 741 O O . LEU A 1 96 ? -8.945 -23 12.023 1 95 96 LEU A O 1
ATOM 745 N N . ALA A 1 97 ? -9.219 -23.812 14.031 1 96.38 97 ALA A N 1
ATOM 746 C CA . ALA A 1 97 ? -8.625 -25.109 13.703 1 96.38 97 ALA A CA 1
ATOM 747 C C . ALA A 1 97 ? -9.414 -25.812 12.609 1 96.38 97 ALA A C 1
ATOM 749 O O . ALA A 1 97 ? -8.836 -26.391 11.688 1 96.38 97 ALA A O 1
ATOM 750 N N . GLU A 1 98 ? -10.688 -25.766 12.766 1 96.38 98 GLU A N 1
ATOM 751 C CA . GLU A 1 98 ? -11.539 -26.359 11.75 1 96.38 98 GLU A CA 1
ATOM 752 C C . GLU A 1 98 ? -11.344 -25.688 10.398 1 96.38 98 GLU A C 1
ATOM 754 O O . GLU A 1 98 ? -11.289 -26.359 9.359 1 96.38 98 GLU A O 1
ATOM 759 N N . ARG A 1 99 ? -11.297 -24.391 10.391 1 96.56 99 ARG A N 1
ATOM 760 C CA . ARG A 1 99 ? -11.078 -23.625 9.164 1 96.56 99 ARG A CA 1
ATOM 761 C C . ARG A 1 99 ? -9.75 -23.984 8.516 1 96.56 99 ARG A C 1
ATOM 763 O O . ARG A 1 99 ? -9.656 -24.078 7.293 1 96.56 99 ARG A O 1
ATOM 770 N N . GLN A 1 100 ? -8.758 -24.141 9.297 1 96.5 100 GLN A N 1
ATOM 771 C CA . GLN A 1 100 ? -7.441 -24.531 8.812 1 96.5 100 GLN A CA 1
ATOM 772 C C . GLN A 1 100 ? -7.469 -25.922 8.188 1 96.5 100 GLN A C 1
ATOM 774 O O . GLN A 1 100 ? -6.844 -26.172 7.152 1 96.5 100 GLN A O 1
ATOM 779 N N . GLU A 1 101 ? -8.164 -26.812 8.844 1 96.62 101 GLU A N 1
ATOM 780 C CA . GLU A 1 101 ? -8.297 -28.172 8.32 1 96.62 101 GLU A CA 1
ATOM 781 C C . GLU A 1 101 ? -9.031 -28.188 6.984 1 96.62 101 GLU A C 1
ATOM 783 O O . GLU A 1 101 ? -8.656 -28.922 6.074 1 96.62 101 GLU A O 1
ATOM 788 N N . LEU A 1 102 ? -10.055 -27.406 6.988 1 95.5 102 LEU A N 1
ATOM 789 C CA . LEU A 1 102 ? -10.789 -27.281 5.734 1 95.5 102 LEU A CA 1
ATOM 790 C C . LEU A 1 102 ? -9.875 -26.797 4.613 1 95.5 102 LEU A C 1
ATOM 792 O O . LEU A 1 102 ? -9.906 -27.328 3.502 1 95.5 102 LEU A O 1
ATOM 796 N N . HIS A 1 103 ? -9.102 -25.781 4.852 1 94.69 103 HIS A N 1
ATOM 797 C CA . HIS A 1 103 ? -8.172 -25.25 3.861 1 94.69 103 HIS A CA 1
ATOM 798 C C . HIS A 1 103 ? -7.148 -26.312 3.451 1 94.69 103 HIS A C 1
ATOM 800 O O . HIS A 1 103 ? -6.832 -26.453 2.266 1 94.69 103 HIS A O 1
ATOM 806 N N . ARG A 1 104 ? -6.641 -27.047 4.379 1 94.75 104 ARG A N 1
ATOM 807 C CA . ARG A 1 104 ? -5.672 -28.109 4.102 1 94.75 104 ARG A CA 1
ATOM 808 C C . ARG A 1 104 ? -6.266 -29.172 3.176 1 94.75 104 ARG A C 1
ATOM 810 O O . ARG A 1 104 ? -5.59 -29.641 2.262 1 94.75 104 ARG A O 1
ATOM 817 N N . ALA A 1 105 ? -7.438 -29.516 3.443 1 94.5 105 ALA A N 1
ATOM 818 C CA . ALA A 1 105 ? -8.125 -30.484 2.604 1 94.5 105 ALA A CA 1
ATOM 819 C C . ALA A 1 105 ? -8.289 -29.969 1.178 1 94.5 105 ALA A C 1
ATOM 821 O O . ALA A 1 105 ? -8.102 -30.719 0.214 1 94.5 105 ALA A O 1
ATOM 822 N N . GLU A 1 106 ? -8.656 -28.75 1.069 1 92.19 106 GLU A N 1
ATOM 823 C CA . GLU A 1 106 ? -8.797 -28.125 -0.243 1 92.19 106 GLU A CA 1
ATOM 824 C C . GLU A 1 106 ? -7.469 -28.109 -0.991 1 92.19 106 GLU A C 1
ATOM 826 O O . GLU A 1 106 ? -7.418 -28.406 -2.186 1 92.19 106 GLU A O 1
ATOM 831 N N . MET A 1 107 ? -6.391 -27.812 -0.326 1 91.12 107 MET A N 1
ATOM 832 C CA . MET A 1 107 ? -5.062 -27.781 -0.926 1 91.12 107 MET A CA 1
ATOM 833 C C . MET A 1 107 ? -4.609 -29.172 -1.346 1 91.12 107 MET A C 1
ATOM 835 O O . MET A 1 107 ? -3.949 -29.328 -2.373 1 91.12 107 MET A O 1
ATOM 839 N N . ALA A 1 108 ? -4.961 -30.125 -0.586 1 93 108 ALA A N 1
ATOM 840 C CA . ALA A 1 108 ? -4.621 -31.516 -0.915 1 93 108 ALA A CA 1
ATOM 841 C C . ALA A 1 108 ? -5.312 -31.953 -2.201 1 93 108 ALA A C 1
ATOM 843 O O . ALA A 1 108 ? -4.719 -32.656 -3.025 1 93 108 ALA A O 1
ATOM 844 N N . GLU A 1 109 ? -6.5 -31.531 -2.346 1 90 109 GLU A N 1
ATOM 845 C CA . GLU A 1 109 ? -7.242 -31.859 -3.562 1 90 109 GLU A CA 1
ATOM 846 C C . GLU A 1 109 ? -6.586 -31.234 -4.789 1 90 109 GLU A C 1
ATOM 848 O O . GLU A 1 109 ? -6.535 -31.859 -5.855 1 90 109 GLU A O 1
ATOM 853 N N . LEU A 1 110 ? -6.066 -30.078 -4.598 1 91 110 LEU A N 1
ATOM 854 C CA . LEU A 1 110 ? -5.469 -29.344 -5.699 1 91 110 LEU A CA 1
ATOM 855 C C . LEU A 1 110 ? -4.062 -29.844 -5.996 1 91 110 LEU A C 1
ATOM 857 O O . LEU A 1 110 ? -3.471 -29.484 -7.02 1 91 110 LEU A O 1
ATOM 861 N N . SER A 1 111 ? -3.525 -30.656 -5.148 1 90.69 111 SER A N 1
ATOM 862 C CA . SER A 1 111 ? -2.145 -31.109 -5.27 1 90.69 111 SER A CA 1
ATOM 863 C C . SER A 1 111 ? -2.061 -32.406 -6.062 1 90.69 111 SER A C 1
ATOM 865 O O . SER A 1 111 ? -0.966 -32.906 -6.324 1 90.69 111 SER A O 1
ATOM 867 N N . ASN A 1 112 ? -3.17 -32.906 -6.477 1 89.31 112 ASN A N 1
ATOM 868 C CA . ASN A 1 112 ? -3.172 -34.156 -7.266 1 89.31 112 ASN A CA 1
ATOM 869 C C . ASN A 1 112 ? -2.566 -33.938 -8.648 1 89.31 112 ASN A C 1
ATOM 871 O O . ASN A 1 112 ? -2.867 -32.938 -9.312 1 89.31 112 ASN A O 1
ATOM 875 N N . LEU A 1 113 ? -1.777 -34.875 -9.109 1 89.12 113 LEU A N 1
ATOM 876 C CA . LEU A 1 113 ? -1.042 -34.656 -10.352 1 89.12 113 LEU A CA 1
ATOM 877 C C . LEU A 1 113 ? -1.642 -35.5 -11.477 1 89.12 113 LEU A C 1
ATOM 879 O O . LEU A 1 113 ? -1.114 -35.5 -12.594 1 89.12 113 LEU A O 1
ATOM 883 N N . THR A 1 114 ? -2.738 -36.219 -11.234 1 95 114 THR A N 1
ATOM 884 C CA . THR A 1 114 ? -3.352 -37 -12.297 1 95 114 THR A CA 1
ATOM 885 C C . THR A 1 114 ? -4.855 -36.75 -12.359 1 95 114 THR A C 1
ATOM 887 O O . THR A 1 114 ? -5.504 -37.062 -13.359 1 95 114 THR A O 1
ATOM 890 N N . LYS A 1 115 ? -5.332 -36.219 -11.258 1 95.69 115 LYS A N 1
ATOM 891 C CA . LYS A 1 115 ? -6.766 -35.938 -11.195 1 95.69 115 LYS A CA 1
ATOM 892 C C . LYS A 1 115 ? -7.039 -34.438 -11.102 1 95.69 115 LYS A C 1
ATOM 894 O O . LYS A 1 115 ? -6.418 -33.75 -10.297 1 95.69 115 LYS A O 1
ATOM 899 N N . ASN A 1 116 ? -7.945 -34.031 -11.93 1 95.94 116 ASN A N 1
ATOM 900 C CA . ASN A 1 116 ? -8.367 -32.656 -11.945 1 95.94 116 ASN A CA 1
ATOM 901 C C . ASN A 1 116 ? -7.168 -31.703 -12.055 1 95.94 116 ASN A C 1
ATOM 903 O O . ASN A 1 116 ? -7.102 -30.688 -11.352 1 95.94 116 ASN A O 1
ATOM 907 N N . ILE A 1 117 ? -6.234 -32.094 -12.836 1 96.88 117 ILE A N 1
ATOM 908 C CA . ILE A 1 117 ? -5.043 -31.266 -12.977 1 96.88 117 ILE A CA 1
ATOM 909 C C . ILE A 1 117 ? -5.383 -30 -13.766 1 96.88 117 ILE A C 1
ATOM 911 O O . ILE A 1 117 ? -6.195 -30.031 -14.695 1 96.88 117 ILE A O 1
ATOM 915 N N . PRO A 1 118 ? -4.809 -28.906 -13.406 1 97.81 118 PRO A N 1
ATOM 916 C CA . PRO A 1 118 ? -5.047 -27.688 -14.164 1 97.81 118 PRO A CA 1
ATOM 917 C C . PRO A 1 118 ? -4.469 -27.75 -15.578 1 97.81 118 PRO A C 1
ATOM 919 O O . PRO A 1 118 ? -3.365 -28.25 -15.773 1 97.81 118 PRO A O 1
ATOM 922 N N . ILE A 1 119 ? -5.227 -27.219 -16.531 1 98.38 119 ILE A N 1
ATOM 923 C CA . ILE A 1 119 ? -4.805 -27.266 -17.922 1 98.38 119 ILE A CA 1
ATOM 924 C C . ILE A 1 119 ? -4.688 -25.844 -18.469 1 98.38 119 ILE A C 1
ATOM 926 O O . ILE A 1 119 ? -5.645 -25.062 -18.406 1 98.38 119 ILE A O 1
ATOM 930 N N . PHE A 1 120 ? -3.555 -25.484 -18.938 1 98.25 120 PHE A N 1
ATOM 931 C CA . PHE A 1 120 ? -3.311 -24.25 -19.672 1 98.25 120 PHE A CA 1
ATOM 932 C C . PHE A 1 120 ? -3.473 -24.469 -21.172 1 98.25 120 PHE A C 1
ATOM 934 O O . PHE A 1 120 ? -2.646 -25.125 -21.797 1 98.25 120 PHE A O 1
ATOM 941 N N . VAL A 1 121 ? -4.562 -23.953 -21.719 1 97.62 121 VAL A N 1
ATOM 942 C CA . VAL A 1 121 ? -4.805 -24.125 -23.141 1 97.62 121 VAL A CA 1
ATOM 943 C C . VAL A 1 121 ? -4.098 -23.016 -23.938 1 97.62 121 VAL A C 1
ATOM 945 O O . VAL A 1 121 ? -4.484 -21.844 -23.859 1 97.62 121 VAL A O 1
ATOM 948 N N . CYS A 1 122 ? -3.086 -23.344 -24.656 1 95.5 122 CYS A N 1
ATOM 949 C CA . CYS A 1 122 ? -2.277 -22.375 -25.391 1 95.5 122 CYS A CA 1
ATOM 950 C C . CYS A 1 122 ? -1.575 -23.016 -26.578 1 95.5 122 CYS A C 1
ATOM 952 O O . CYS A 1 122 ? -2.207 -23.312 -27.578 1 95.5 122 CYS A O 1
ATOM 954 N N . THR A 1 123 ? -0.279 -23.312 -26.484 1 93.12 123 THR A N 1
ATOM 955 C CA . THR A 1 123 ? 0.489 -23.906 -27.578 1 93.12 123 THR A CA 1
ATOM 956 C C . THR A 1 123 ? 0.962 -25.312 -27.188 1 93.12 123 THR A C 1
ATOM 958 O O . THR A 1 123 ? 0.722 -25.766 -26.078 1 93.12 123 THR A O 1
ATOM 961 N N . MET A 1 124 ? 1.546 -25.922 -28.156 1 93.38 124 MET A N 1
ATOM 962 C CA . MET A 1 124 ? 2.145 -27.219 -27.875 1 93.38 124 MET A CA 1
ATOM 963 C C . MET A 1 124 ? 3.424 -27.062 -27.062 1 93.38 124 MET A C 1
ATOM 965 O O . MET A 1 124 ? 4.172 -26.109 -27.25 1 93.38 124 MET A O 1
ATOM 969 N N . SER A 1 125 ? 3.582 -28 -26.219 1 95.94 125 SER A N 1
ATOM 970 C CA . SER A 1 125 ? 4.809 -28.109 -25.438 1 95.94 125 SER A CA 1
ATOM 971 C C . SER A 1 125 ? 5.352 -29.531 -25.453 1 95.94 125 SER A C 1
ATOM 973 O O . SER A 1 125 ? 4.617 -30.469 -25.734 1 95.94 125 SER A O 1
ATOM 975 N N . PHE A 1 126 ? 6.676 -29.594 -25.234 1 96.38 126 PHE A N 1
ATOM 976 C CA . PHE A 1 126 ? 7.332 -30.875 -25.422 1 96.38 126 PHE A CA 1
ATOM 977 C C . PHE A 1 126 ? 8.227 -31.203 -24.234 1 96.38 126 PHE A C 1
ATOM 979 O O . PHE A 1 126 ? 8.82 -30.312 -23.625 1 96.38 126 PHE A O 1
ATOM 986 N N . PRO A 1 127 ? 8.359 -32.531 -23.953 1 96.69 127 PRO A N 1
ATOM 987 C CA . PRO A 1 127 ? 9.242 -32.938 -22.859 1 96.69 127 PRO A CA 1
ATOM 988 C C . PRO A 1 127 ? 10.68 -32.438 -23.031 1 96.69 127 PRO A C 1
ATOM 990 O O . PRO A 1 127 ? 11.266 -32.594 -24.109 1 96.69 127 PRO A O 1
ATOM 993 N N . GLY A 1 128 ? 11.133 -31.797 -22 1 94.19 128 GLY A N 1
ATOM 994 C CA . GLY A 1 128 ? 12.523 -31.375 -22 1 94.19 128 GLY A CA 1
ATOM 995 C C . GLY A 1 128 ? 12.734 -30.016 -22.641 1 94.19 128 GLY A C 1
ATOM 996 O O . GLY A 1 128 ? 13.852 -29.484 -22.656 1 94.19 128 GLY A O 1
ATOM 997 N N . ILE A 1 129 ? 11.781 -29.469 -23.125 1 93.44 129 ILE A N 1
ATOM 998 C CA . ILE A 1 129 ? 11.906 -28.203 -23.812 1 93.44 129 ILE A CA 1
ATOM 999 C C . ILE A 1 129 ? 11.312 -27.078 -22.969 1 93.44 129 ILE A C 1
ATOM 1001 O O . ILE A 1 129 ? 10.242 -27.234 -22.375 1 93.44 129 ILE A O 1
ATOM 1005 N N . ALA A 1 130 ? 12.023 -26 -22.922 1 94 130 ALA A N 1
ATOM 1006 C CA . ALA A 1 130 ? 11.57 -24.844 -22.156 1 94 130 ALA A CA 1
ATOM 1007 C C . ALA A 1 130 ? 10.375 -24.172 -22.828 1 94 130 ALA A C 1
ATOM 1009 O O . ALA A 1 130 ? 10.289 -24.141 -24.062 1 94 130 ALA A O 1
ATOM 1010 N N . CYS A 1 131 ? 9.484 -23.672 -21.984 1 93.75 131 CYS A N 1
ATOM 1011 C CA . CYS A 1 131 ? 8.281 -23 -22.484 1 93.75 131 CYS A CA 1
ATOM 1012 C C . CYS A 1 131 ? 7.984 -21.75 -21.656 1 93.75 131 CYS A C 1
ATOM 1014 O O . CYS A 1 131 ? 7.273 -21.828 -20.641 1 93.75 131 CYS A O 1
ATOM 1016 N N . PRO A 1 132 ? 8.5 -20.609 -22.094 1 94.25 132 PRO A N 1
ATOM 1017 C CA . PRO A 1 132 ? 8.195 -19.359 -21.406 1 94.25 132 PRO A CA 1
ATOM 1018 C C . PRO A 1 132 ? 6.766 -18.875 -21.641 1 94.25 132 PRO A C 1
ATOM 1020 O O . PRO A 1 132 ? 6.281 -18.922 -22.766 1 94.25 132 PRO A O 1
ATOM 1023 N N . LEU A 1 133 ? 6.156 -18.469 -20.578 1 96.62 133 LEU A N 1
ATOM 1024 C CA . LEU A 1 133 ? 4.766 -18.031 -20.672 1 96.62 133 LEU A CA 1
ATOM 1025 C C . LEU A 1 133 ? 4.594 -16.641 -20.109 1 96.62 133 LEU A C 1
ATOM 1027 O O . LEU A 1 133 ? 5.258 -16.266 -19.125 1 96.62 133 LEU A O 1
ATOM 1031 N N . HIS A 1 134 ? 3.787 -15.914 -20.734 1 96.56 134 HIS A N 1
ATOM 1032 C CA . HIS A 1 134 ? 3.289 -14.648 -20.219 1 96.56 134 HIS A CA 1
ATOM 1033 C C . HIS A 1 134 ? 1.834 -14.766 -19.781 1 96.56 134 HIS A C 1
ATOM 1035 O O . HIS A 1 134 ? 0.937 -14.898 -20.609 1 96.56 134 HIS A O 1
ATOM 1041 N N . VAL A 1 135 ? 1.637 -14.68 -18.516 1 97 135 VAL A N 1
ATOM 1042 C CA . VAL A 1 135 ? 0.31 -14.938 -17.969 1 97 135 VAL A CA 1
ATOM 1043 C C . VAL A 1 135 ? -0.355 -13.625 -17.562 1 97 135 VAL A C 1
ATOM 1045 O O . VAL A 1 135 ? 0.155 -12.898 -16.719 1 97 135 VAL A O 1
ATOM 1048 N N . PHE A 1 136 ? -1.53 -13.344 -18.156 1 94.12 136 PHE A N 1
ATOM 1049 C CA . PHE A 1 136 ? -2.209 -12.094 -17.844 1 94.12 136 PHE A CA 1
ATOM 1050 C C . PHE A 1 136 ? -3.701 -12.328 -17.625 1 94.12 136 PHE A C 1
ATOM 1052 O O . PHE A 1 136 ? -4.371 -11.523 -16.969 1 94.12 136 PHE A O 1
ATOM 1059 N N . GLU A 1 137 ? -4.219 -13.359 -18.156 1 95.19 137 GLU A N 1
ATOM 1060 C CA . GLU A 1 137 ? -5.633 -13.648 -17.938 1 95.19 137 GLU A CA 1
ATOM 1061 C C . GLU A 1 137 ? -5.906 -14.008 -16.484 1 95.19 137 GLU A C 1
ATOM 1063 O O . GLU A 1 137 ? -5.184 -14.812 -15.891 1 95.19 137 GLU A O 1
ATOM 1068 N N . PRO A 1 138 ? -6.992 -13.555 -15.891 1 95.38 138 PRO A N 1
ATOM 1069 C CA . PRO A 1 138 ? -7.293 -13.789 -14.477 1 95.38 138 PRO A CA 1
ATOM 1070 C C . PRO A 1 138 ? -7.375 -15.273 -14.133 1 95.38 138 PRO A C 1
ATOM 1072 O O . PRO A 1 138 ? -6.887 -15.695 -13.078 1 95.38 138 PRO A O 1
ATOM 1075 N N . ARG A 1 139 ? -7.973 -16.031 -14.984 1 96.19 139 ARG A N 1
ATOM 1076 C CA . ARG A 1 139 ? -8.125 -17.453 -14.703 1 96.19 139 ARG A CA 1
ATOM 1077 C C . ARG A 1 139 ? -6.773 -18.141 -14.602 1 96.19 139 ARG A C 1
ATOM 1079 O O . ARG A 1 139 ? -6.578 -19.016 -13.758 1 96.19 139 ARG A O 1
ATOM 1086 N N . TYR A 1 140 ? -5.887 -17.812 -15.422 1 97.31 140 TYR A N 1
ATOM 1087 C CA . TYR A 1 140 ? -4.578 -18.469 -15.422 1 97.31 140 TYR A CA 1
ATOM 1088 C C . TYR A 1 140 ? -3.693 -17.906 -14.312 1 97.31 140 TYR A C 1
ATOM 1090 O O . TYR A 1 140 ? -2.83 -18.609 -13.789 1 97.31 140 TYR A O 1
ATOM 1098 N N . ARG A 1 141 ? -3.9 -16.625 -14.008 1 95.5 141 ARG A N 1
ATOM 1099 C CA . ARG A 1 141 ? -3.207 -16.094 -12.844 1 95.5 141 ARG A CA 1
ATOM 1100 C C . ARG A 1 141 ? -3.555 -16.891 -11.586 1 95.5 141 ARG A C 1
ATOM 1102 O O . ARG A 1 141 ? -2.668 -17.266 -10.82 1 95.5 141 ARG A O 1
ATOM 1109 N N . LEU A 1 142 ? -4.793 -17.109 -11.43 1 95.81 142 LEU A N 1
ATOM 1110 C CA . LEU A 1 142 ? -5.262 -17.922 -10.32 1 95.81 142 LEU A CA 1
ATOM 1111 C C . LEU A 1 142 ? -4.633 -19.312 -10.367 1 95.81 142 LEU A C 1
ATOM 1113 O O . LEU A 1 142 ? -4.141 -19.812 -9.359 1 95.81 142 LEU A O 1
ATOM 1117 N N . MET A 1 143 ? -4.633 -19.859 -11.484 1 96.5 143 MET A N 1
ATOM 1118 C CA . MET A 1 143 ? -4.109 -21.219 -11.664 1 96.5 143 MET A CA 1
ATOM 1119 C C . MET A 1 143 ? -2.65 -21.297 -11.227 1 96.5 143 MET A C 1
ATOM 1121 O O . MET A 1 143 ? -2.279 -22.188 -10.461 1 96.5 143 MET A O 1
ATOM 1125 N N . ILE A 1 144 ? -1.884 -20.406 -11.742 1 96.69 144 ILE A N 1
ATOM 1126 C CA . ILE A 1 144 ? -0.454 -20.406 -11.445 1 96.69 144 ILE A CA 1
ATOM 1127 C C . ILE A 1 144 ? -0.235 -20.203 -9.953 1 96.69 144 ILE A C 1
ATOM 1129 O O . ILE A 1 144 ? 0.621 -20.859 -9.352 1 96.69 144 ILE A O 1
ATOM 1133 N N . ARG A 1 145 ? -0.959 -19.312 -9.398 1 93.88 145 ARG A N 1
ATOM 1134 C CA . ARG A 1 145 ? -0.862 -19.078 -7.965 1 93.88 145 ARG A CA 1
ATOM 1135 C C . ARG A 1 145 ? -1.15 -20.359 -7.184 1 93.88 145 ARG A C 1
ATOM 1137 O O . ARG A 1 145 ? -0.444 -20.672 -6.227 1 93.88 145 ARG A O 1
ATOM 1144 N N . ARG A 1 146 ? -2.148 -21.094 -7.539 1 94.75 146 ARG A N 1
ATOM 1145 C CA . ARG A 1 146 ? -2.504 -22.344 -6.875 1 94.75 146 ARG A CA 1
ATOM 1146 C C . ARG A 1 146 ? -1.392 -23.375 -7.016 1 94.75 146 ARG A C 1
ATOM 1148 O O . ARG A 1 146 ? -1.064 -24.078 -6.059 1 94.75 146 ARG A O 1
ATOM 1155 N N . CYS A 1 147 ? -0.816 -23.422 -8.211 1 95.69 147 CYS A N 1
ATOM 1156 C CA . CYS A 1 147 ? 0.294 -24.344 -8.438 1 95.69 147 CYS A CA 1
ATOM 1157 C C . CYS A 1 147 ? 1.459 -24.031 -7.508 1 95.69 147 CYS A C 1
ATOM 1159 O O . CYS A 1 147 ? 2.156 -24.938 -7.055 1 95.69 147 CYS A O 1
ATOM 1161 N N . GLN A 1 148 ? 1.623 -22.781 -7.281 1 93.62 148 GLN A N 1
ATOM 1162 C CA . GLN A 1 148 ? 2.684 -22.359 -6.375 1 93.62 148 GLN A CA 1
ATOM 1163 C C . GLN A 1 148 ? 2.328 -22.672 -4.922 1 93.62 148 GLN A C 1
ATOM 1165 O O . GLN A 1 148 ? 3.15 -23.203 -4.176 1 93.62 148 GLN A O 1
ATOM 1170 N N . GLU A 1 149 ? 1.161 -22.406 -4.559 1 91.5 149 GLU A N 1
ATOM 1171 C CA . GLU A 1 149 ? 0.72 -22.531 -3.174 1 91.5 149 GLU A CA 1
ATOM 1172 C C . GLU A 1 149 ? 0.676 -24 -2.746 1 91.5 149 GLU A C 1
ATOM 1174 O O . GLU A 1 149 ? 0.969 -24.328 -1.594 1 91.5 149 GLU A O 1
ATOM 1179 N N . THR A 1 150 ? 0.274 -24.828 -3.607 1 92.94 150 THR A N 1
ATOM 1180 C CA . THR A 1 150 ? 0.206 -26.25 -3.309 1 92.94 150 THR A CA 1
ATOM 1181 C C . THR A 1 150 ? 1.604 -26.859 -3.268 1 92.94 150 THR A C 1
ATOM 1183 O O . THR A 1 150 ? 1.805 -27.922 -2.682 1 92.94 150 THR A O 1
ATOM 1186 N N . GLY A 1 151 ? 2.533 -26.25 -3.969 1 92.94 151 GLY A N 1
ATOM 1187 C CA . GLY A 1 151 ? 3.896 -26.75 -4.02 1 92.94 151 GLY A CA 1
ATOM 1188 C C . GLY A 1 151 ? 4.133 -27.719 -5.168 1 92.94 151 GLY A C 1
ATOM 1189 O O . GLY A 1 151 ? 5.258 -28.172 -5.383 1 92.94 151 GLY A O 1
ATOM 1190 N N . THR A 1 152 ? 3.059 -28.078 -5.82 1 93.81 152 THR A N 1
ATOM 1191 C CA . THR A 1 152 ? 3.199 -28.984 -6.949 1 93.81 152 THR A CA 1
ATOM 1192 C C . THR A 1 152 ? 4.055 -28.359 -8.047 1 93.81 152 THR A C 1
ATOM 1194 O O . THR A 1 152 ? 4.949 -29.016 -8.594 1 93.81 152 THR A O 1
ATOM 1197 N N . ARG A 1 153 ? 3.762 -27.109 -8.414 1 97.12 153 ARG A N 1
ATOM 1198 C CA . ARG A 1 153 ? 4.453 -26.312 -9.422 1 97.12 153 ARG A CA 1
ATOM 1199 C C . ARG A 1 153 ? 4.32 -26.938 -10.805 1 97.12 153 ARG A C 1
ATOM 1201 O O . ARG A 1 153 ? 5.266 -26.922 -11.594 1 97.12 153 ARG A O 1
ATOM 1208 N N . ARG A 1 154 ? 3.256 -27.594 -11.008 1 97.69 154 ARG A N 1
ATOM 1209 C CA . ARG A 1 154 ? 3.047 -28.266 -12.281 1 97.69 154 ARG A CA 1
ATOM 1210 C C . ARG A 1 154 ? 1.632 -28.031 -12.805 1 97.69 154 ARG A C 1
ATOM 1212 O O . ARG A 1 154 ? 0.694 -27.875 -12.016 1 97.69 154 ARG A O 1
ATOM 1219 N N . PHE A 1 155 ? 1.542 -27.969 -14.086 1 98.12 155 PHE A N 1
ATOM 1220 C CA . PHE A 1 155 ? 0.256 -27.906 -14.773 1 98.12 155 PHE A CA 1
ATOM 1221 C C . PHE A 1 155 ? 0.373 -28.469 -16.188 1 98.12 155 PHE A C 1
ATOM 1223 O O . PHE A 1 155 ? 1.477 -28.594 -16.719 1 98.12 155 PHE A O 1
ATOM 1230 N N . GLY A 1 156 ? -0.747 -28.906 -16.688 1 98.38 156 GLY A N 1
ATOM 1231 C CA . GLY A 1 156 ? -0.752 -29.422 -18.047 1 98.38 156 GLY A CA 1
ATOM 1232 C C . GLY A 1 156 ? -0.953 -28.344 -19.094 1 98.38 156 GLY A C 1
ATOM 1233 O O . GLY A 1 156 ? -1.693 -27.391 -18.859 1 98.38 156 GLY A O 1
ATOM 1234 N N . MET A 1 157 ? -0.327 -28.531 -20.172 1 98.25 157 MET A N 1
ATOM 1235 C CA . MET A 1 157 ? -0.522 -27.656 -21.312 1 98.25 157 MET A CA 1
ATOM 1236 C C . MET A 1 157 ? -1.026 -28.422 -22.516 1 98.25 157 MET A C 1
ATOM 1238 O O . MET A 1 157 ? -0.48 -29.484 -22.859 1 98.25 157 MET A O 1
ATOM 1242 N N . CYS A 1 158 ? -2.066 -27.953 -23.156 1 97.69 158 CYS A N 1
ATOM 1243 C CA . CYS A 1 158 ? -2.66 -28.547 -24.344 1 97.69 158 CYS A CA 1
ATOM 1244 C C . CYS A 1 158 ? -2.965 -27.469 -25.391 1 97.69 158 CYS A C 1
ATOM 1246 O O . CYS A 1 158 ? -3.211 -26.312 -25.047 1 97.69 158 CYS A O 1
ATOM 1248 N N . ILE A 1 159 ? -2.928 -27.844 -26.625 1 96.44 159 ILE A N 1
ATOM 1249 C CA . ILE A 1 159 ? -3.35 -26.953 -27.703 1 96.44 159 ILE A CA 1
ATOM 1250 C C . ILE A 1 159 ? -4.871 -26.953 -27.812 1 96.44 159 ILE A C 1
ATOM 1252 O O . ILE A 1 159 ? -5.52 -27.953 -27.453 1 96.44 159 ILE A O 1
ATOM 1256 N N . TYR A 1 160 ? -5.383 -25.844 -28.281 1 94.81 160 TYR A N 1
ATOM 1257 C CA . TYR A 1 160 ? -6.824 -25.75 -28.484 1 94.81 160 TYR A CA 1
ATOM 1258 C C . TYR A 1 160 ? -7.281 -26.703 -29.578 1 94.81 160 TYR A C 1
ATOM 1260 O O . TYR A 1 160 ? -6.59 -26.891 -30.594 1 94.81 160 TYR A O 1
ATOM 1268 N N . GLU A 1 161 ? -8.32 -27.297 -29.422 1 92.94 161 GLU A N 1
ATOM 1269 C CA . GLU A 1 161 ? -8.953 -28.141 -30.438 1 92.94 161 GLU A CA 1
ATOM 1270 C C . GLU A 1 161 ? -10.445 -27.812 -30.562 1 92.94 161 GLU A C 1
ATOM 1272 O O . GLU A 1 161 ? -11.18 -27.875 -29.578 1 92.94 161 GLU A O 1
ATOM 1277 N N . ASN A 1 162 ? -10.773 -27.516 -31.734 1 89.88 162 ASN A N 1
ATOM 1278 C CA . ASN A 1 162 ? -12.164 -27.172 -31.984 1 89.88 162 ASN A CA 1
ATOM 1279 C C . ASN A 1 162 ? -13.109 -28.297 -31.547 1 89.88 162 ASN A C 1
ATOM 1281 O O . ASN A 1 162 ? -12.867 -29.469 -31.844 1 89.88 162 ASN A O 1
ATOM 1285 N N . GLY A 1 163 ? -14.156 -28.016 -30.906 1 87.88 163 GLY A N 1
ATOM 1286 C CA . GLY A 1 163 ? -15.172 -28.953 -30.469 1 87.88 163 GLY A CA 1
ATOM 1287 C C . GLY A 1 163 ? -14.938 -29.484 -29.062 1 87.88 163 GLY A C 1
ATOM 1288 O O . GLY A 1 163 ? -15.883 -29.922 -28.391 1 87.88 163 GLY A O 1
ATOM 1289 N N . LYS A 1 164 ? -13.664 -29.656 -28.609 1 90.44 164 LYS A N 1
ATOM 1290 C CA . LYS A 1 164 ? -13.375 -30.25 -27.297 1 90.44 164 LYS A CA 1
ATOM 1291 C C . LYS A 1 164 ? -12.734 -29.234 -26.359 1 90.44 164 LYS A C 1
ATOM 1293 O O . LYS A 1 164 ? -12.367 -29.578 -25.234 1 90.44 164 LYS A O 1
ATOM 1298 N N . SER A 1 165 ? -12.516 -28.031 -26.688 1 91.69 165 SER A N 1
ATOM 1299 C CA . SER A 1 165 ? -11.836 -26.984 -25.938 1 91.69 165 SER A CA 1
ATOM 1300 C C . SER A 1 165 ? -10.32 -27.109 -26.062 1 91.69 165 SER A C 1
ATOM 1302 O O . SER A 1 165 ? -9.641 -26.141 -26.406 1 91.69 165 SER A O 1
ATOM 1304 N N . PHE A 1 166 ? -9.828 -28.391 -25.75 1 96.75 166 PHE A N 1
ATOM 1305 C CA . PHE A 1 166 ? -8.398 -28.625 -25.922 1 96.75 166 PHE A CA 1
ATOM 1306 C C . PHE A 1 166 ? -8.125 -30.062 -26.344 1 96.75 166 PHE A C 1
ATOM 1308 O O . PHE A 1 166 ? -8.992 -30.922 -26.203 1 96.75 166 PHE A O 1
ATOM 1315 N N . ALA A 1 167 ? -6.949 -30.297 -26.828 1 97.06 167 ALA A N 1
ATOM 1316 C CA . ALA A 1 167 ? -6.555 -31.562 -27.438 1 97.06 167 ALA A CA 1
ATOM 1317 C C . ALA A 1 167 ? -6.52 -32.688 -26.406 1 97.06 167 ALA A C 1
ATOM 1319 O O . ALA A 1 167 ? -6.441 -32.438 -25.203 1 97.06 167 ALA A O 1
ATOM 1320 N N . ASP A 1 168 ? -6.562 -33.906 -26.891 1 97.44 168 ASP A N 1
ATOM 1321 C CA . ASP A 1 168 ? -6.621 -35.094 -26.031 1 97.44 168 ASP A CA 1
ATOM 1322 C C . ASP A 1 168 ? -5.246 -35.438 -25.469 1 97.44 168 ASP A C 1
ATOM 1324 O O . ASP A 1 168 ? -5.121 -36.312 -24.594 1 97.44 168 ASP A O 1
ATOM 1328 N N . TYR A 1 169 ? -4.258 -34.812 -25.984 1 98.06 169 TYR A N 1
ATOM 1329 C CA . TYR A 1 169 ? -2.895 -35.031 -25.516 1 98.06 169 TYR A CA 1
ATOM 1330 C C . TYR A 1 169 ? -2.225 -33.719 -25.156 1 98.06 169 TYR A C 1
ATOM 1332 O O . TYR A 1 169 ? -2.514 -32.656 -25.766 1 98.06 169 TYR A O 1
ATOM 1340 N N . GLY A 1 170 ? -1.422 -33.781 -24.156 1 97.88 170 GLY A N 1
ATOM 1341 C CA . GLY A 1 170 ? -0.675 -32.594 -23.734 1 97.88 170 GLY A CA 1
ATOM 1342 C C . GLY A 1 170 ? 0.592 -32.938 -22.984 1 97.88 170 GLY A C 1
ATOM 1343 O O . GLY A 1 170 ? 0.994 -34.125 -22.922 1 97.88 170 GLY A O 1
ATOM 1344 N N . CYS A 1 171 ? 1.207 -31.891 -22.5 1 98.38 171 CYS A N 1
ATOM 1345 C CA . CYS A 1 171 ? 2.467 -32.031 -21.781 1 98.38 171 CYS A CA 1
ATOM 1346 C C . CYS A 1 171 ? 2.393 -31.406 -20.406 1 98.38 171 CYS A C 1
ATOM 1348 O O . CYS A 1 171 ? 1.877 -30.297 -20.266 1 98.38 171 CYS A O 1
ATOM 1350 N N . MET A 1 172 ? 2.863 -32.188 -19.406 1 98.31 172 MET A N 1
ATOM 1351 C CA . MET A 1 172 ? 2.982 -31.625 -18.062 1 98.31 172 MET A CA 1
ATOM 1352 C C . MET A 1 172 ? 4.188 -30.688 -17.969 1 98.31 172 MET A C 1
ATOM 1354 O O . MET A 1 172 ? 5.309 -31.078 -18.281 1 98.31 172 MET A O 1
ATOM 1358 N N . LEU A 1 173 ? 3.873 -29.531 -17.547 1 98.38 173 LEU A N 1
ATOM 1359 C CA . LEU A 1 173 ? 4.934 -28.531 -17.391 1 98.38 173 LEU A CA 1
ATOM 1360 C C . LEU A 1 173 ? 5.305 -28.344 -15.93 1 98.38 173 LEU A C 1
ATOM 1362 O O . LEU A 1 173 ? 4.457 -28.5 -15.047 1 98.38 173 LEU A O 1
ATOM 1366 N N . GLU A 1 174 ? 6.504 -28.078 -15.711 1 98.25 174 GLU A N 1
ATOM 1367 C CA . GLU A 1 174 ? 7.02 -27.719 -14.398 1 98.25 174 GLU A CA 1
ATOM 1368 C C . GLU A 1 174 ? 7.449 -26.25 -14.359 1 98.25 174 GLU A C 1
ATOM 1370 O O . GLU A 1 174 ? 8.188 -25.797 -15.234 1 98.25 174 GLU A O 1
ATOM 1375 N N . ILE A 1 175 ? 6.992 -25.609 -13.352 1 98 175 ILE A N 1
ATOM 1376 C CA . ILE A 1 175 ? 7.355 -24.203 -13.188 1 98 175 ILE A CA 1
ATOM 1377 C C . ILE A 1 175 ? 8.758 -24.094 -12.602 1 98 175 ILE A C 1
ATOM 1379 O O . ILE A 1 175 ? 9.031 -24.625 -11.516 1 98 175 ILE A O 1
ATOM 1383 N N . ARG A 1 176 ? 9.578 -23.453 -13.289 1 97.44 176 ARG A N 1
ATOM 1384 C CA . ARG A 1 176 ? 10.938 -23.266 -12.805 1 97.44 176 ARG A CA 1
ATOM 1385 C C . ARG A 1 176 ? 11.07 -21.938 -12.055 1 97.44 176 ARG A C 1
ATOM 1387 O O . ARG A 1 176 ? 11.648 -21.891 -10.969 1 97.44 176 ARG A O 1
ATOM 1394 N N . GLN A 1 177 ? 10.523 -20.906 -12.68 1 96.75 177 GLN A N 1
ATOM 1395 C CA . GLN A 1 177 ? 10.609 -19.578 -12.094 1 96.75 177 GLN A CA 1
ATOM 1396 C C . GLN A 1 177 ? 9.391 -18.734 -12.461 1 96.75 177 GLN A C 1
ATOM 1398 O O . GLN A 1 177 ? 8.852 -18.859 -13.555 1 96.75 177 GLN A O 1
ATOM 1403 N N . ILE A 1 178 ? 9.055 -17.906 -11.5 1 95.31 178 ILE A N 1
ATOM 1404 C CA . ILE A 1 178 ? 7.965 -16.969 -11.727 1 95.31 178 ILE A CA 1
ATOM 1405 C C . ILE A 1 178 ? 8.438 -15.539 -11.438 1 95.31 178 ILE A C 1
ATOM 1407 O O . ILE A 1 178 ? 9.047 -15.289 -10.391 1 95.31 178 ILE A O 1
ATOM 1411 N N . GLU A 1 179 ? 8.219 -14.648 -12.375 1 94.06 179 GLU A N 1
ATOM 1412 C CA . GLU A 1 179 ? 8.477 -13.219 -12.18 1 94.06 179 GLU A CA 1
ATOM 1413 C C . GLU A 1 179 ? 7.18 -12.414 -12.219 1 94.06 179 GLU A C 1
ATOM 1415 O O . GLU A 1 179 ? 6.516 -12.352 -13.25 1 94.06 179 GLU A O 1
ATOM 1420 N N . LEU A 1 180 ? 6.926 -11.891 -11.07 1 89.94 180 LEU A N 1
ATOM 1421 C CA . LEU A 1 180 ? 5.723 -11.07 -10.992 1 89.94 180 LEU A CA 1
ATOM 1422 C C . LEU A 1 180 ? 6 -9.648 -11.477 1 89.94 180 LEU A C 1
ATOM 1424 O O . LEU A 1 180 ? 7.047 -9.078 -11.172 1 89.94 180 LEU A O 1
ATOM 1428 N N . LEU A 1 181 ? 5.062 -9.164 -12.227 1 89.44 181 LEU A N 1
ATOM 1429 C CA . LEU A 1 181 ? 5.172 -7.797 -12.734 1 89.44 181 LEU A CA 1
ATOM 1430 C C . LEU A 1 181 ? 4.324 -6.844 -11.898 1 89.44 181 LEU A C 1
ATOM 1432 O O . LEU A 1 181 ? 3.449 -7.281 -11.148 1 89.44 181 LEU A O 1
ATOM 1436 N N . ALA A 1 182 ? 4.43 -5.516 -12.062 1 83.12 182 ALA A N 1
ATOM 1437 C CA . ALA A 1 182 ? 3.816 -4.477 -11.234 1 83.12 182 ALA A CA 1
ATOM 1438 C C . ALA A 1 182 ? 2.303 -4.445 -11.43 1 83.12 182 ALA A C 1
ATOM 1440 O O . ALA A 1 182 ? 1.562 -4.07 -10.516 1 83.12 182 ALA A O 1
ATOM 1441 N N . ASP A 1 183 ? 1.95 -4.879 -12.555 1 84.06 183 ASP A N 1
ATOM 1442 C CA . ASP A 1 183 ? 0.52 -4.797 -12.828 1 84.06 183 ASP A CA 1
ATOM 1443 C C . ASP A 1 183 ? -0.181 -6.113 -12.516 1 84.06 183 ASP A C 1
ATOM 1445 O O . ASP A 1 183 ? -1.363 -6.285 -12.82 1 84.06 183 ASP A O 1
ATOM 1449 N N . GLY A 1 184 ? 0.539 -7.023 -11.969 1 85.81 184 GLY A N 1
ATOM 1450 C CA . GLY A 1 184 ? -0.071 -8.273 -11.547 1 85.81 184 GLY A CA 1
ATOM 1451 C C . GLY A 1 184 ? 0.155 -9.406 -12.523 1 85.81 184 GLY A C 1
ATOM 1452 O O . GLY A 1 184 ? -0.081 -10.57 -12.203 1 85.81 184 GLY A O 1
ATOM 1453 N N . ARG A 1 185 ? 0.636 -9.062 -13.734 1 91.88 185 ARG A N 1
ATOM 1454 C CA . ARG A 1 185 ? 1.001 -10.094 -14.695 1 91.88 185 ARG A CA 1
ATOM 1455 C C . ARG A 1 185 ? 2.266 -10.828 -14.258 1 91.88 185 ARG A C 1
ATOM 1457 O O . ARG A 1 185 ? 2.938 -10.406 -13.312 1 91.88 185 ARG A O 1
ATOM 1464 N N . SER A 1 186 ? 2.414 -12.008 -14.953 1 95.12 186 SER A N 1
ATOM 1465 C CA . SER A 1 186 ? 3.613 -12.742 -14.57 1 95.12 186 SER A CA 1
ATOM 1466 C C . SER A 1 186 ? 4.273 -13.398 -15.781 1 95.12 186 SER A C 1
ATOM 1468 O O . SER A 1 186 ? 3.602 -13.719 -16.766 1 95.12 186 SER A O 1
ATOM 1470 N N . LEU A 1 187 ? 5.562 -13.398 -15.719 1 96.88 187 LEU A N 1
ATOM 1471 C CA . LEU A 1 187 ? 6.367 -14.211 -16.625 1 96.88 187 LEU A CA 1
ATOM 1472 C C . LEU A 1 187 ? 6.734 -15.539 -15.969 1 96.88 187 LEU A C 1
ATOM 1474 O O . LEU A 1 187 ? 7.395 -15.57 -14.93 1 96.88 187 LEU A O 1
ATOM 1478 N N . VAL A 1 188 ? 6.316 -16.594 -16.609 1 97.19 188 VAL A N 1
ATOM 1479 C CA . VAL A 1 188 ? 6.5 -17.906 -16.016 1 97.19 188 VAL A CA 1
ATOM 1480 C C . VAL A 1 188 ? 7.422 -18.75 -16.906 1 97.19 188 VAL A C 1
ATOM 1482 O O . VAL A 1 188 ? 7.094 -19.031 -18.062 1 97.19 188 VAL A O 1
ATOM 1485 N N . ASP A 1 189 ? 8.531 -19.062 -16.359 1 97 189 ASP A N 1
ATOM 1486 C CA . ASP A 1 189 ? 9.445 -19.984 -17.031 1 97 189 ASP A CA 1
ATOM 1487 C C . ASP A 1 189 ? 9.117 -21.438 -16.703 1 97 189 ASP A C 1
ATOM 1489 O O . ASP A 1 189 ? 9.164 -21.828 -15.531 1 97 189 ASP A O 1
ATOM 1493 N N . THR A 1 190 ? 8.805 -22.188 -17.719 1 97.56 190 THR A N 1
ATOM 1494 C CA . THR A 1 190 ? 8.43 -23.578 -17.5 1 97.56 190 THR A CA 1
ATOM 1495 C C . THR A 1 190 ? 9.258 -24.516 -18.391 1 97.56 190 THR A C 1
ATOM 1497 O O . THR A 1 190 ? 9.969 -24.047 -19.281 1 97.56 190 THR A O 1
ATOM 1500 N N . ILE A 1 191 ? 9.188 -25.766 -18.062 1 96.69 191 ILE A N 1
ATOM 1501 C CA . ILE A 1 191 ? 9.828 -26.812 -18.859 1 96.69 191 ILE A CA 1
ATOM 1502 C C . ILE A 1 191 ? 8.898 -28.016 -18.984 1 96.69 191 ILE A C 1
ATOM 1504 O O . ILE A 1 191 ? 8.203 -28.375 -18.016 1 96.69 191 ILE A O 1
ATOM 1508 N N . GLY A 1 192 ? 8.891 -28.578 -20.188 1 97.56 192 GLY A N 1
ATOM 1509 C CA . GLY A 1 192 ? 8.109 -29.781 -20.359 1 97.56 192 GLY A CA 1
ATOM 1510 C C . GLY A 1 192 ? 8.727 -31 -19.703 1 97.56 192 GLY A C 1
ATOM 1511 O O . GLY A 1 192 ? 9.938 -31.203 -19.766 1 97.56 192 GLY A O 1
ATOM 1512 N N . ARG A 1 193 ? 7.809 -31.828 -19.078 1 96.94 193 ARG A N 1
ATOM 1513 C CA . ARG A 1 193 ? 8.352 -32.969 -18.359 1 96.94 193 ARG A CA 1
ATOM 1514 C C . ARG A 1 193 ? 7.82 -34.281 -18.938 1 96.94 193 ARG A C 1
ATOM 1516 O O . ARG A 1 193 ? 8.594 -35.156 -19.359 1 96.94 193 ARG A O 1
ATOM 1523 N N . ARG A 1 194 ? 6.473 -34.406 -19.016 1 97.25 194 ARG A N 1
ATOM 1524 C CA . ARG A 1 194 ? 5.883 -35.688 -19.406 1 97.25 194 ARG A CA 1
ATOM 1525 C C . ARG A 1 194 ? 4.664 -35.469 -20.297 1 97.25 194 ARG A C 1
ATOM 1527 O O . ARG A 1 194 ? 3.889 -34.531 -20.078 1 97.25 194 ARG A O 1
ATOM 1534 N N . ARG A 1 195 ? 4.531 -36.406 -21.234 1 98.31 195 ARG A N 1
ATOM 1535 C CA . ARG A 1 195 ? 3.322 -36.406 -22.047 1 98.31 195 ARG A CA 1
ATOM 1536 C C . ARG A 1 195 ? 2.168 -37.094 -21.312 1 98.31 195 ARG A C 1
ATOM 1538 O O . ARG A 1 195 ? 2.383 -37.969 -20.484 1 98.31 195 ARG A O 1
ATOM 1545 N N . PHE A 1 196 ? 1.019 -36.594 -21.609 1 98.31 196 PHE A N 1
ATOM 1546 C CA . PHE A 1 196 ? -0.136 -37.281 -21 1 98.31 196 PHE A CA 1
ATOM 1547 C C . PHE A 1 196 ? -1.305 -37.312 -21.984 1 98.31 196 PHE A C 1
ATOM 1549 O O . PHE A 1 196 ? -1.309 -36.594 -22.984 1 98.31 196 PHE A O 1
ATOM 1556 N N . ARG A 1 197 ? -2.199 -38.25 -21.766 1 98.44 197 ARG A N 1
ATOM 1557 C CA . ARG A 1 197 ? -3.48 -38.344 -22.453 1 98.44 197 ARG A CA 1
ATOM 1558 C C . ARG A 1 197 ? -4.629 -37.938 -21.531 1 98.44 197 ARG A C 1
ATOM 1560 O O . ARG A 1 197 ? -4.641 -38.281 -20.359 1 98.44 197 ARG A O 1
ATOM 1567 N N . VAL A 1 198 ? -5.562 -37.188 -22.094 1 98.19 198 VAL A N 1
ATOM 1568 C CA . VAL A 1 198 ? -6.707 -36.688 -21.328 1 98.19 198 VAL A CA 1
ATOM 1569 C C . VAL A 1 198 ? -7.773 -37.781 -21.234 1 98.19 198 VAL A C 1
ATOM 1571 O O . VAL A 1 198 ? -8.188 -38.344 -22.25 1 98.19 198 VAL A O 1
ATOM 1574 N N . LEU A 1 199 ? -8.156 -38.094 -20.031 1 98.12 199 LEU A N 1
ATOM 1575 C CA . LEU A 1 199 ? -9.195 -39.094 -19.797 1 98.12 199 LEU A CA 1
ATOM 1576 C C . LEU A 1 199 ? -10.562 -38.438 -19.641 1 98.12 199 LEU A C 1
ATOM 1578 O O . LEU A 1 199 ? -11.562 -38.969 -20.125 1 98.12 199 LEU A O 1
ATOM 1582 N N . SER A 1 200 ? -10.57 -37.406 -18.953 1 97.62 200 SER A N 1
ATOM 1583 C CA . SER A 1 200 ? -11.789 -36.625 -18.75 1 97.62 200 SER A CA 1
ATOM 1584 C C . SER A 1 200 ? -11.477 -35.125 -18.578 1 97.62 200 SER A C 1
ATOM 1586 O O . SER A 1 200 ? -10.367 -34.781 -18.172 1 97.62 200 SER A O 1
ATOM 1588 N N . ARG A 1 201 ? -12.469 -34.375 -18.906 1 97.38 201 ARG A N 1
ATOM 1589 C CA . ARG A 1 201 ? -12.297 -32.938 -18.875 1 97.38 201 ARG A CA 1
ATOM 1590 C C . ARG A 1 201 ? -13.188 -32.312 -17.812 1 97.38 201 ARG A C 1
ATOM 1592 O O . ARG A 1 201 ? -14.25 -32.812 -17.484 1 97.38 201 ARG A O 1
ATOM 1599 N N . GLY A 1 202 ? -12.641 -31.281 -17.234 1 95.31 202 GLY A N 1
ATOM 1600 C CA . GLY A 1 202 ? -13.391 -30.531 -16.234 1 95.31 202 GLY A CA 1
ATOM 1601 C C . GLY A 1 202 ? -13.078 -29.047 -16.25 1 95.31 202 GLY A C 1
ATOM 1602 O O . GLY A 1 202 ? -12.477 -28.531 -17.203 1 95.31 202 GLY A O 1
ATOM 1603 N N . HIS A 1 203 ? -13.703 -28.375 -15.312 1 94.81 203 HIS A N 1
ATOM 1604 C CA . HIS A 1 203 ? -13.516 -26.953 -15.141 1 94.81 203 HIS A CA 1
ATOM 1605 C C . HIS A 1 203 ? -13.469 -26.578 -13.664 1 94.81 203 HIS A C 1
ATOM 1607 O O . HIS A 1 203 ? -14.164 -27.172 -12.844 1 94.81 203 HIS A O 1
ATOM 1613 N N . ARG A 1 204 ? -12.602 -25.609 -13.445 1 93.56 204 ARG A N 1
ATOM 1614 C CA . ARG A 1 204 ? -12.516 -25.109 -12.078 1 93.56 204 ARG A CA 1
ATOM 1615 C C . ARG A 1 204 ? -12.195 -23.625 -12.055 1 93.56 204 ARG A C 1
ATOM 1617 O O . ARG A 1 204 ? -11.141 -23.188 -12.531 1 93.56 204 ARG A O 1
ATOM 1624 N N . ASP A 1 205 ? -13.047 -22.844 -11.484 1 92.44 205 ASP A N 1
ATOM 1625 C CA . ASP A 1 205 ? -12.859 -21.406 -11.258 1 92.44 205 ASP A CA 1
ATOM 1626 C C . ASP A 1 205 ? -12.43 -20.703 -12.547 1 92.44 205 ASP A C 1
ATOM 1628 O O . ASP A 1 205 ? -11.547 -19.844 -12.523 1 92.44 205 ASP A O 1
ATOM 1632 N N . GLY A 1 206 ? -12.883 -21.188 -13.703 1 93.81 206 GLY A N 1
ATOM 1633 C CA . GLY A 1 206 ? -12.695 -20.484 -14.961 1 93.81 206 GLY A CA 1
ATOM 1634 C C . GLY A 1 206 ? -11.664 -21.141 -15.859 1 93.81 206 GLY A C 1
ATOM 1635 O O . GLY A 1 206 ? -11.648 -20.906 -17.062 1 93.81 206 GLY A O 1
ATOM 1636 N N . TYR A 1 207 ? -10.781 -21.922 -15.258 1 96.19 207 TYR A N 1
ATOM 1637 C CA . TYR A 1 207 ? -9.805 -22.609 -16.109 1 96.19 207 TYR A CA 1
ATOM 1638 C C . TYR A 1 207 ? -10.156 -24.078 -16.281 1 96.19 207 TYR A C 1
ATOM 1640 O O . TYR A 1 207 ? -10.992 -24.609 -15.539 1 96.19 207 TYR A O 1
ATOM 1648 N N . ASN A 1 208 ? -9.531 -24.672 -17.25 1 97.25 208 ASN A N 1
ATOM 1649 C CA . ASN A 1 208 ? -9.805 -26.078 -17.578 1 97.25 208 ASN A CA 1
ATOM 1650 C C . ASN A 1 208 ? -9.023 -27.031 -16.672 1 97.25 208 ASN A C 1
ATOM 1652 O O . ASN A 1 208 ? -7.941 -26.688 -16.188 1 97.25 208 ASN A O 1
ATOM 1656 N N . THR A 1 209 ? -9.617 -28.141 -16.438 1 97.75 209 THR A N 1
ATOM 1657 C CA . THR A 1 209 ? -8.961 -29.219 -15.719 1 97.75 209 THR A CA 1
ATOM 1658 C C . THR A 1 209 ? -9.125 -30.547 -16.453 1 97.75 209 THR A C 1
ATOM 1660 O O . THR A 1 209 ? -9.93 -30.641 -17.391 1 97.75 209 THR A O 1
ATOM 1663 N N . ALA A 1 210 ? -8.32 -31.578 -16.031 1 98.19 210 ALA A N 1
ATOM 1664 C CA . ALA A 1 210 ? -8.438 -32.875 -16.688 1 98.19 210 ALA A CA 1
ATOM 1665 C C . ALA A 1 210 ? -7.91 -34 -15.781 1 98.19 210 ALA A C 1
ATOM 1667 O O . ALA A 1 210 ? -7.008 -33.781 -14.969 1 98.19 210 ALA A O 1
ATOM 1668 N N . ASP A 1 211 ? -8.57 -35.094 -15.867 1 98.38 211 ASP A N 1
ATOM 1669 C CA . ASP A 1 211 ? -7.93 -36.312 -15.445 1 98.38 211 ASP A CA 1
ATOM 1670 C C . ASP A 1 211 ? -7.016 -36.875 -16.531 1 98.38 211 ASP A C 1
ATOM 1672 O O . ASP A 1 211 ? -7.387 -36.875 -17.719 1 98.38 211 ASP A O 1
ATOM 1676 N N . ILE A 1 212 ? -5.852 -37.312 -16.094 1 98.25 212 ILE A N 1
ATOM 1677 C CA . ILE A 1 212 ? -4.914 -37.656 -17.156 1 98.25 212 ILE A CA 1
ATOM 1678 C C . ILE A 1 212 ? -4.246 -39 -16.844 1 98.25 212 ILE A C 1
ATOM 1680 O O . ILE A 1 212 ? -4.367 -39.531 -15.734 1 98.25 212 ILE A O 1
ATOM 1684 N N . GLU A 1 213 ? -3.721 -39.531 -17.859 1 98.25 213 GLU A N 1
ATOM 1685 C CA . GLU A 1 213 ? -2.803 -40.688 -17.781 1 98.25 213 GLU A CA 1
ATOM 1686 C C . GLU A 1 213 ? -1.493 -40.375 -18.5 1 98.25 213 GLU A C 1
ATOM 1688 O O . GLU A 1 213 ? -1.502 -39.938 -19.656 1 98.25 213 GLU A O 1
ATOM 1693 N N . TYR A 1 214 ? -0.414 -40.594 -17.844 1 97.75 214 TYR A N 1
ATOM 1694 C CA . TYR A 1 214 ? 0.88 -40.344 -18.453 1 97.75 214 TYR A CA 1
ATOM 1695 C C . TYR A 1 214 ? 1.182 -41.344 -19.562 1 97.75 214 TYR A C 1
ATOM 1697 O O . TYR A 1 214 ? 0.871 -42.531 -19.422 1 97.75 214 TYR A O 1
ATOM 1705 N N . LEU A 1 215 ? 1.817 -40.812 -20.578 1 97.62 215 LEU A N 1
ATOM 1706 C CA . LEU A 1 215 ? 2.221 -41.656 -21.703 1 97.62 215 LEU A CA 1
ATOM 1707 C C . LEU A 1 215 ? 3.648 -42.156 -21.516 1 97.62 215 LEU A C 1
ATOM 1709 O O . LEU A 1 215 ? 4.461 -41.531 -20.844 1 97.62 215 LEU A O 1
ATOM 1713 N N . GLU A 1 216 ? 3.881 -43.344 -22 1 96.38 216 GLU A N 1
ATOM 1714 C CA . GLU A 1 216 ? 5.215 -43.938 -22 1 96.38 216 GLU A CA 1
ATOM 1715 C C . GLU A 1 216 ? 5.469 -44.719 -23.297 1 96.38 216 GLU A C 1
ATOM 1717 O O . GLU A 1 216 ? 4.598 -45.438 -23.75 1 96.38 216 GLU A O 1
ATOM 1722 N N . ASP A 1 217 ? 6.621 -44.438 -23.844 1 96.38 217 ASP A N 1
ATOM 1723 C CA . ASP A 1 217 ? 6.988 -45.219 -25.047 1 96.38 217 ASP A CA 1
ATOM 1724 C C . ASP A 1 217 ? 7.227 -46.688 -24.719 1 96.38 217 ASP A C 1
ATOM 1726 O O . ASP A 1 217 ? 7.816 -47 -23.688 1 96.38 217 ASP A O 1
ATOM 1730 N N . LYS A 1 218 ? 6.742 -47.5 -25.625 1 96.38 218 LYS A N 1
ATOM 1731 C CA . LYS A 1 218 ? 6.969 -48.938 -25.469 1 96.38 218 LYS A CA 1
ATOM 1732 C C . LYS A 1 218 ? 8.445 -49.281 -25.625 1 96.38 218 LYS A C 1
ATOM 1734 O O . LYS A 1 218 ? 9.078 -48.875 -26.609 1 96.38 218 LYS A O 1
ATOM 1739 N N . LYS A 1 219 ? 8.938 -50.062 -24.719 1 95.81 219 LYS A N 1
ATOM 1740 C CA . LYS A 1 219 ? 10.328 -50.469 -24.797 1 95.81 219 LYS A CA 1
ATOM 1741 C C . LYS A 1 219 ? 10.477 -51.719 -25.656 1 95.81 219 LYS A C 1
ATOM 1743 O O . LYS A 1 219 ? 9.57 -52.562 -25.703 1 95.81 219 LYS A O 1
ATOM 1748 N N . VAL A 1 220 ? 11.578 -51.719 -26.344 1 96.25 220 VAL A N 1
ATOM 1749 C CA . VAL A 1 220 ? 11.883 -52.875 -27.172 1 96.25 220 VAL A CA 1
ATOM 1750 C C . VAL A 1 220 ? 13.219 -53.469 -26.75 1 96.25 220 VAL A C 1
ATOM 1752 O O . VAL A 1 220 ? 14.008 -52.812 -26.047 1 96.25 220 VAL A O 1
ATOM 1755 N N . ALA A 1 221 ? 13.43 -54.812 -27.047 1 95.44 221 ALA A N 1
ATOM 1756 C CA . ALA A 1 221 ? 14.656 -55.5 -26.688 1 95.44 221 ALA A CA 1
ATOM 1757 C C . ALA A 1 221 ? 15.164 -56.375 -27.844 1 95.44 221 ALA A C 1
ATOM 1759 O O . ALA A 1 221 ? 14.484 -56.5 -28.859 1 95.44 221 ALA A O 1
ATOM 1760 N N . GLY A 1 222 ? 16.422 -56.781 -27.75 1 95.06 222 GLY A N 1
ATOM 1761 C CA . GLY A 1 222 ? 16.984 -57.719 -28.703 1 95.06 222 GLY A CA 1
ATOM 1762 C C . GLY A 1 222 ? 17.219 -57.094 -30.078 1 95.06 222 GLY A C 1
ATOM 1763 O O . GLY A 1 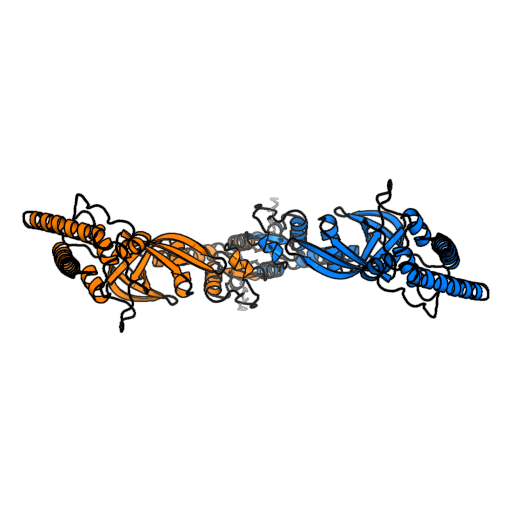222 ? 17.844 -56.031 -30.188 1 95.06 222 GLY A O 1
ATOM 1764 N N . GLU A 1 223 ? 16.719 -57.812 -31.062 1 95.44 223 GLU A N 1
ATOM 1765 C CA . GLU A 1 223 ? 16.938 -57.406 -32.438 1 95.44 223 GLU A CA 1
ATOM 1766 C C . GLU A 1 223 ? 16.203 -56.094 -32.75 1 95.44 223 GLU A C 1
ATOM 1768 O O . GLU A 1 223 ? 16.703 -55.25 -33.5 1 95.44 223 GLU A O 1
ATOM 1773 N N . GLU A 1 224 ? 15.086 -56 -32.188 1 95.62 224 GLU A N 1
ATOM 1774 C CA . GLU A 1 224 ? 14.305 -54.812 -32.406 1 95.62 224 GLU A CA 1
ATOM 1775 C C . GLU A 1 224 ? 15.031 -53.562 -31.859 1 95.62 224 GLU A C 1
ATOM 1777 O O . GLU A 1 224 ? 14.945 -52.5 -32.438 1 95.62 224 GLU A O 1
ATOM 1782 N N . LEU A 1 225 ? 15.695 -53.781 -30.75 1 95.81 225 LEU A N 1
ATOM 1783 C CA . LEU A 1 225 ? 16.469 -52.688 -30.156 1 95.81 225 LEU A CA 1
ATOM 1784 C C . LEU A 1 225 ? 17.641 -52.281 -31.047 1 95.81 225 LEU A C 1
ATOM 1786 O O . LEU A 1 225 ? 17.953 -51.094 -31.188 1 95.81 225 LEU A O 1
ATOM 1790 N N . GLN A 1 226 ? 18.25 -53.25 -31.547 1 95.44 226 GLN A N 1
ATOM 1791 C CA . GLN A 1 226 ? 19.375 -53 -32.438 1 95.44 226 GLN A CA 1
ATOM 1792 C C . GLN A 1 226 ? 18.922 -52.188 -33.656 1 95.44 226 GLN A C 1
ATOM 1794 O O . GLN A 1 226 ? 19.594 -51.25 -34.094 1 95.44 226 GLN A O 1
ATOM 1799 N N . GLU A 1 227 ? 17.812 -52.656 -34.156 1 95.94 227 GLU A N 1
ATOM 1800 C CA . GLU A 1 227 ? 17.234 -51.906 -35.281 1 95.94 227 GLU A CA 1
ATOM 1801 C C . GLU A 1 227 ? 16.891 -50.5 -34.906 1 95.94 227 GLU A C 1
ATOM 1803 O O . GLU A 1 227 ? 17.109 -49.562 -35.688 1 95.94 227 GLU A O 1
ATOM 1808 N N . LEU A 1 228 ? 16.328 -50.375 -33.812 1 96.38 228 LEU A N 1
ATOM 1809 C CA . LEU A 1 228 ? 15.938 -49.062 -33.312 1 96.38 228 LEU A CA 1
ATOM 1810 C C . LEU A 1 228 ? 17.156 -48.156 -33.156 1 96.38 228 LEU A C 1
ATOM 1812 O O . LEU A 1 228 ? 17.109 -46.969 -33.469 1 96.38 228 LEU A O 1
ATOM 1816 N N . GLN A 1 229 ? 18.234 -48.688 -32.625 1 95.88 229 GLN A N 1
ATOM 1817 C CA . GLN A 1 229 ? 19.469 -47.938 -32.438 1 95.88 229 GLN A CA 1
ATOM 1818 C C . GLN A 1 229 ? 20.016 -47.469 -33.781 1 95.88 229 GLN A C 1
ATOM 1820 O O . GLN A 1 229 ? 20.531 -46.344 -33.875 1 95.88 229 GLN A O 1
ATOM 1825 N N . ARG A 1 230 ? 19.938 -48.312 -34.719 1 96.06 230 ARG A N 1
ATOM 1826 C CA . ARG A 1 230 ? 20.406 -47.938 -36.031 1 96.06 230 ARG A CA 1
ATOM 1827 C C . ARG A 1 230 ? 19.562 -46.781 -36.594 1 96.06 230 ARG A C 1
ATOM 1829 O O . ARG A 1 230 ? 20.094 -45.812 -37.156 1 96.06 230 ARG A O 1
ATOM 1836 N N . LEU A 1 231 ? 18.281 -46.969 -36.5 1 96.25 231 LEU A N 1
ATOM 1837 C CA . LEU A 1 231 ? 17.359 -45.938 -36.938 1 96.25 231 LEU A CA 1
ATOM 1838 C C . LEU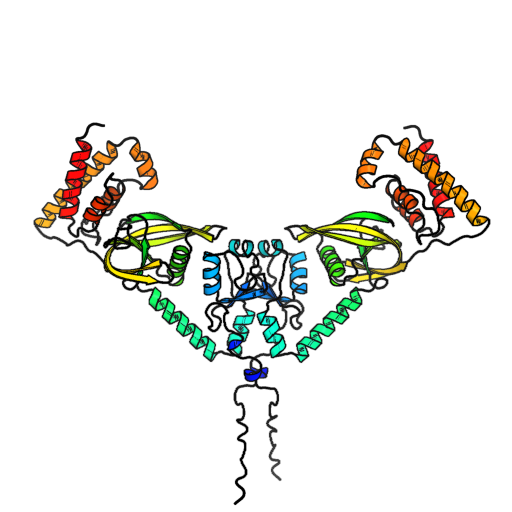 A 1 231 ? 17.625 -44.625 -36.219 1 96.25 231 LEU A C 1
ATOM 1840 O O . LEU A 1 231 ? 17.609 -43.562 -36.844 1 96.25 231 LEU A O 1
ATOM 1844 N N . HIS A 1 232 ? 17.797 -44.719 -34.938 1 96.56 232 HIS A N 1
ATOM 1845 C CA . HIS A 1 232 ? 18.078 -43.562 -34.094 1 96.56 232 HIS A CA 1
ATOM 1846 C C . HIS A 1 232 ? 19.328 -42.844 -34.562 1 96.56 232 HIS A C 1
ATOM 1848 O O . HIS A 1 232 ? 19.312 -41.625 -34.75 1 96.56 232 HIS A O 1
ATOM 1854 N N . GLU A 1 233 ? 20.391 -43.594 -34.812 1 95.75 233 GLU A N 1
ATOM 1855 C CA . GLU A 1 233 ? 21.656 -43.031 -35.25 1 95.75 233 GLU A CA 1
ATOM 1856 C C . GLU A 1 233 ? 21.516 -42.344 -36.625 1 95.75 233 GLU A C 1
ATOM 1858 O O . GLU A 1 233 ? 22.016 -41.25 -36.812 1 95.75 233 GLU A O 1
ATOM 1863 N N . SER A 1 234 ? 20.891 -42.969 -37.469 1 95.94 234 SER A N 1
ATOM 1864 C CA . SER A 1 234 ? 20.719 -42.406 -38.812 1 95.94 234 SER A CA 1
ATOM 1865 C C . SER A 1 234 ? 19.859 -41.156 -38.812 1 95.94 234 SER A C 1
ATOM 1867 O O . SER A 1 234 ? 20.156 -40.188 -39.5 1 95.94 234 SER A O 1
ATOM 1869 N N . THR A 1 235 ? 18.812 -41.219 -38.031 1 96.06 235 THR A N 1
ATOM 1870 C CA . THR A 1 235 ? 17.906 -40.062 -37.969 1 96.06 235 THR A CA 1
ATOM 1871 C C . THR A 1 235 ? 18.609 -38.875 -37.312 1 96.06 235 THR A C 1
ATOM 1873 O O . THR A 1 235 ? 18.422 -37.75 -37.719 1 96.06 235 THR A O 1
ATOM 1876 N N . TYR A 1 236 ? 19.328 -39.125 -36.25 1 95.88 236 TYR A N 1
ATOM 1877 C CA . TYR A 1 236 ? 20.078 -38.062 -35.562 1 95.88 236 TYR A CA 1
ATOM 1878 C C . TYR A 1 236 ? 21.047 -37.406 -36.531 1 95.88 236 TYR A C 1
ATOM 1880 O O . TYR A 1 236 ? 21.203 -36.156 -36.531 1 95.88 236 TYR A O 1
ATOM 1888 N N . ARG A 1 237 ? 21.703 -38.188 -37.312 1 94.5 237 ARG A N 1
ATOM 1889 C CA . ARG A 1 237 ? 22.625 -37.656 -38.312 1 94.5 237 ARG A CA 1
ATOM 1890 C C . ARG A 1 237 ? 21.906 -36.75 -39.312 1 94.5 237 ARG A C 1
ATOM 1892 O O . ARG A 1 237 ? 22.422 -35.719 -39.719 1 94.5 237 ARG A O 1
ATOM 1899 N N . LEU A 1 238 ? 20.797 -37.219 -39.719 1 93.12 238 LEU A N 1
ATOM 1900 C CA . LEU A 1 238 ? 19.984 -36.406 -40.625 1 93.12 238 LEU A CA 1
ATOM 1901 C C . LEU A 1 238 ? 19.594 -35.094 -39.969 1 93.12 238 LEU A C 1
ATOM 1903 O O . LEU A 1 238 ? 19.578 -34.031 -40.594 1 93.12 238 LEU A O 1
ATOM 1907 N N . ALA A 1 239 ? 19.188 -35.156 -38.688 1 92.25 239 ALA A N 1
ATOM 1908 C CA . ALA A 1 239 ? 18.828 -33.969 -37.938 1 92.25 239 ALA A CA 1
ATOM 1909 C C . ALA A 1 239 ? 20 -33 -37.844 1 92.25 239 ALA A C 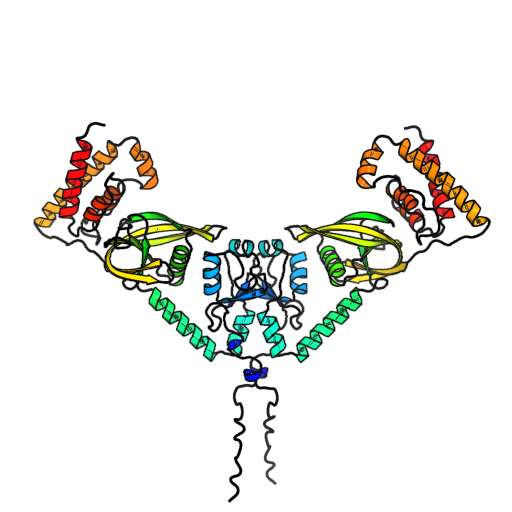1
ATOM 1911 O O . ALA A 1 239 ? 19.828 -31.781 -38 1 92.25 239 ALA A O 1
ATOM 1912 N N . GLN A 1 240 ? 21.172 -33.531 -37.594 1 90.12 240 GLN A N 1
ATOM 1913 C CA . GLN A 1 240 ? 22.375 -32.719 -37.562 1 90.12 240 GLN A CA 1
ATOM 1914 C C . GLN A 1 240 ? 22.578 -32 -38.906 1 90.12 240 GLN A C 1
ATOM 1916 O O . GLN A 1 240 ? 22.906 -30.812 -38.938 1 90.12 240 GLN A O 1
ATOM 1921 N N . GLN A 1 241 ? 22.391 -32.688 -39.969 1 87.81 241 GLN A N 1
ATOM 1922 C CA . GLN A 1 241 ? 22.531 -32.125 -41.312 1 87.81 241 GLN A CA 1
ATOM 1923 C C . GLN A 1 241 ? 21.516 -31.016 -41.531 1 87.81 241 GLN A C 1
ATOM 1925 O O . GLN A 1 241 ? 21.844 -29.984 -42.125 1 87.81 241 GLN A O 1
ATOM 1930 N N . PHE A 1 242 ? 20.422 -31.344 -41.156 1 87.62 242 PHE A N 1
ATOM 1931 C CA . PHE A 1 242 ? 19.359 -30.359 -41.281 1 87.62 242 PHE A CA 1
ATOM 1932 C C . PHE A 1 242 ? 19.734 -29.062 -40.562 1 87.62 242 PHE A C 1
ATOM 1934 O O . PHE A 1 242 ? 19.531 -27.969 -41.094 1 87.62 242 PHE A O 1
ATOM 1941 N N . CYS A 1 243 ? 20.188 -29.156 -39.344 1 83.88 243 CYS A N 1
ATOM 1942 C CA . CYS A 1 243 ? 20.578 -27.984 -38.562 1 83.88 243 CYS A CA 1
ATOM 1943 C C . CYS A 1 243 ? 21.734 -27.234 -39.219 1 83.88 243 CYS A C 1
ATOM 1945 O O . CYS A 1 243 ? 21.844 -26.016 -39.125 1 83.88 243 CYS A O 1
ATOM 1947 N N . GLU A 1 244 ? 22.578 -27.922 -39.844 1 80.19 244 GLU A N 1
ATOM 1948 C CA . GLU A 1 244 ? 23.734 -27.312 -40.5 1 80.19 244 GLU A CA 1
ATOM 1949 C C . GLU A 1 244 ? 23.328 -26.578 -41.75 1 80.19 244 GLU A C 1
ATOM 1951 O O . GLU A 1 244 ? 23.938 -25.547 -42.094 1 80.19 244 GLU A O 1
ATOM 1956 N N . HIS A 1 245 ? 22.516 -27.094 -42.531 1 75.81 245 HIS A N 1
ATOM 1957 C CA . HIS A 1 245 ? 22.094 -26.5 -43.812 1 75.81 245 HIS A CA 1
ATOM 1958 C C . HIS A 1 245 ? 21.266 -25.25 -43.562 1 75.81 245 HIS A C 1
ATOM 1960 O O . HIS A 1 245 ? 21.25 -24.344 -44.406 1 75.81 245 HIS A O 1
ATOM 1966 N N . ARG A 1 246 ? 20.328 -25.203 -42.75 1 64.56 246 ARG A N 1
ATOM 1967 C CA . ARG A 1 246 ? 19.422 -24.094 -42.5 1 64.56 246 ARG A CA 1
ATOM 1968 C C . ARG A 1 246 ? 20.156 -22.938 -41.812 1 64.56 246 ARG A C 1
ATOM 1970 O O . ARG A 1 246 ? 20.5 -23.016 -40.656 1 64.56 246 ARG A O 1
ATOM 1977 N N . ASP A 1 247 ? 21.062 -22.344 -42.5 1 55.81 247 ASP A N 1
ATOM 1978 C CA . ASP A 1 247 ? 21.875 -21.188 -42.125 1 55.81 247 ASP A CA 1
ATOM 1979 C C . ASP A 1 247 ? 21.141 -20.297 -41.125 1 55.81 247 ASP A C 1
ATOM 1981 O O . ASP A 1 247 ? 21.688 -19.969 -40.062 1 55.81 247 ASP A O 1
ATOM 1985 N N . LEU A 1 248 ? 20.234 -19.344 -41.688 1 48.75 248 LEU A N 1
ATOM 1986 C CA . LEU A 1 248 ? 19.609 -18.125 -41.156 1 48.75 248 LEU A CA 1
ATOM 1987 C C . LEU A 1 248 ? 18.531 -18.469 -40.125 1 48.75 248 LEU A C 1
ATOM 1989 O O . LEU A 1 248 ? 18.344 -17.75 -39.156 1 48.75 248 LEU A O 1
ATOM 1993 N N . VAL A 1 249 ? 17.594 -19.156 -40.531 1 51.53 249 VAL A N 1
ATOM 1994 C CA . VAL A 1 249 ? 16.453 -19.5 -39.688 1 51.53 249 VAL A CA 1
ATOM 1995 C C . VAL A 1 249 ? 16.938 -20.031 -38.344 1 51.53 249 VAL A C 1
ATOM 1997 O O . VAL A 1 249 ? 16.25 -19.906 -37.312 1 51.53 249 VAL A O 1
ATOM 2000 N N . SER A 1 250 ? 18.203 -20.609 -38.406 1 56.56 250 SER A N 1
ATOM 2001 C CA . SER A 1 250 ? 18.859 -21.328 -37.344 1 56.56 250 SER A CA 1
ATOM 2002 C C . SER A 1 250 ? 19.203 -20.391 -36.188 1 56.56 250 SER A C 1
ATOM 2004 O O . SER A 1 250 ? 19.078 -20.781 -35 1 56.56 250 SER A O 1
ATOM 2006 N N . ARG A 1 251 ? 19.438 -19.234 -36.719 1 57.75 251 ARG A N 1
ATOM 2007 C CA . ARG A 1 251 ? 19.875 -18.359 -35.625 1 57.75 251 ARG A CA 1
ATOM 2008 C C . ARG A 1 251 ? 18.734 -18.062 -34.688 1 57.75 251 ARG A C 1
ATOM 2010 O O . ARG A 1 251 ? 18.922 -18.078 -33.469 1 57.75 251 ARG A O 1
ATOM 2017 N N . HIS A 1 252 ? 17.625 -17.797 -35.438 1 60.12 252 HIS A N 1
ATOM 2018 C CA . HIS A 1 252 ? 16.5 -17.469 -34.594 1 60.12 252 HIS A CA 1
ATOM 2019 C C . HIS A 1 252 ? 16.047 -18.672 -33.75 1 60.12 252 HIS A C 1
ATOM 2021 O O . HIS A 1 252 ? 15.742 -18.531 -32.562 1 60.12 252 HIS A O 1
ATOM 2027 N N . ILE A 1 253 ? 16.078 -19.766 -34.375 1 63.31 253 ILE A N 1
ATOM 2028 C CA . ILE A 1 253 ? 15.664 -20.984 -33.688 1 63.31 253 ILE A CA 1
ATOM 2029 C C . ILE A 1 253 ? 16.625 -21.297 -32.562 1 63.31 253 ILE A C 1
ATOM 2031 O O . ILE A 1 253 ? 16.188 -21.656 -31.453 1 63.31 253 ILE A O 1
ATOM 2035 N N . LEU A 1 254 ? 17.859 -21.031 -32.938 1 63.72 254 LEU A N 1
ATOM 2036 C CA . LEU A 1 254 ? 18.891 -21.328 -31.938 1 63.72 254 LEU A CA 1
ATOM 2037 C C . LEU A 1 254 ? 18.734 -20.391 -30.75 1 63.72 254 LEU A C 1
ATOM 2039 O O . LEU A 1 254 ? 18.953 -20.812 -29.609 1 63.72 254 LEU A O 1
ATOM 2043 N N . MET A 1 255 ? 18.391 -19.234 -31.125 1 61.75 255 MET A N 1
ATOM 2044 C CA . MET A 1 255 ? 18.234 -18.266 -30.047 1 61.75 255 MET A CA 1
ATOM 2045 C C . MET A 1 255 ? 17.078 -18.641 -29.141 1 61.75 255 MET A C 1
ATOM 2047 O O . MET A 1 255 ? 17.172 -18.5 -27.922 1 61.75 255 MET A O 1
ATOM 2051 N N . GLN A 1 256 ? 16.109 -19.25 -29.734 1 67 256 GLN A N 1
ATOM 2052 C CA . GLN A 1 256 ? 14.898 -19.5 -28.953 1 67 256 GLN A CA 1
ATOM 2053 C C . GLN A 1 256 ? 14.922 -20.906 -28.344 1 67 256 GLN A C 1
ATOM 2055 O O . GLN A 1 256 ? 14.516 -21.094 -27.188 1 67 256 GLN A O 1
ATOM 2060 N N . HIS A 1 257 ? 15.484 -21.859 -29.078 1 74.25 257 HIS A N 1
ATOM 2061 C CA . HIS A 1 257 ? 15.32 -23.234 -28.656 1 74.25 257 HIS A CA 1
ATOM 2062 C C . HIS A 1 257 ? 16.656 -23.844 -28.25 1 74.25 257 HIS A C 1
ATOM 2064 O O . HIS A 1 257 ? 16.688 -24.891 -27.594 1 74.25 257 HIS A O 1
ATOM 2070 N N . GLY A 1 258 ? 17.734 -23.141 -28.562 1 78 258 GLY A N 1
ATOM 2071 C CA . GLY A 1 258 ? 19.047 -23.703 -28.25 1 78 258 GLY A CA 1
ATOM 2072 C C . GLY A 1 258 ? 19.547 -24.656 -29.328 1 78 258 GLY A C 1
ATOM 2073 O O . GLY A 1 258 ? 18.938 -24.781 -30.391 1 78 258 GLY A O 1
ATOM 2074 N N . ARG A 1 259 ? 20.688 -25.297 -29.016 1 82.25 259 ARG A N 1
ATOM 2075 C CA . ARG A 1 259 ? 21.312 -26.219 -29.953 1 82.25 259 ARG A CA 1
ATOM 2076 C C . ARG A 1 259 ? 20.703 -27.609 -29.859 1 82.25 259 ARG A C 1
ATOM 2078 O O . ARG A 1 259 ? 20.047 -27.938 -28.859 1 82.25 259 ARG A O 1
ATOM 2085 N N . LEU A 1 260 ? 20.812 -28.328 -30.953 1 88.75 260 LEU A N 1
ATOM 2086 C CA . LEU A 1 260 ? 20.375 -29.719 -30.969 1 88.75 260 LEU A CA 1
ATOM 2087 C C . LEU A 1 260 ? 20.984 -30.484 -29.797 1 88.75 260 LEU A C 1
ATOM 2089 O O . LEU A 1 260 ? 22.203 -30.531 -29.656 1 88.75 260 LEU A O 1
ATOM 2093 N N . PRO A 1 261 ? 20.125 -31.031 -28.969 1 91.88 261 PRO A N 1
ATOM 2094 C CA . PRO A 1 261 ? 20.656 -31.781 -27.828 1 91.88 261 PRO A CA 1
ATOM 2095 C C . PRO A 1 261 ? 21.453 -33 -28.25 1 91.88 261 PRO A C 1
ATOM 2097 O O . PRO A 1 261 ? 21.172 -33.625 -29.281 1 91.88 261 PRO A O 1
ATOM 2100 N N . GLU A 1 262 ? 22.312 -33.375 -27.359 1 91.69 262 GLU A N 1
ATOM 2101 C CA . GLU A 1 262 ? 23.125 -34.562 -27.609 1 91.69 262 GLU A CA 1
ATOM 2102 C C . GLU A 1 262 ? 22.312 -35.844 -27.453 1 91.69 262 GLU A C 1
ATOM 2104 O O . GLU A 1 262 ? 21.359 -35.875 -26.672 1 91.69 262 GLU A O 1
ATOM 2109 N N . LYS A 1 263 ? 22.719 -36.781 -28.281 1 89.81 263 LYS A N 1
ATOM 2110 C CA . LYS A 1 263 ? 22.047 -38.094 -28.172 1 89.81 263 LYS A CA 1
ATOM 2111 C C . LYS A 1 263 ? 22.328 -38.719 -26.812 1 89.81 263 LYS A C 1
ATOM 2113 O O . LYS A 1 263 ? 23.438 -38.625 -26.297 1 89.81 263 LYS A O 1
ATOM 2118 N N . GLU A 1 264 ? 21.406 -39.312 -26.344 1 86.38 264 GLU A N 1
ATOM 2119 C CA . GLU A 1 264 ? 21.547 -40.062 -25.094 1 86.38 264 GLU A CA 1
ATOM 2120 C C . GLU A 1 264 ? 22.156 -41.438 -25.344 1 86.38 264 GLU A C 1
ATOM 2122 O O . GLU A 1 264 ? 21.984 -42 -26.422 1 86.38 264 GLU A O 1
ATOM 2127 N N . GLU A 1 265 ? 22.859 -41.906 -24.312 1 84.25 265 GLU A N 1
ATOM 2128 C CA . GLU A 1 265 ? 23.438 -43.25 -24.422 1 84.25 265 GLU A CA 1
ATOM 2129 C C . GLU A 1 265 ? 22.359 -44.344 -24.469 1 84.25 265 GLU A C 1
ATOM 2131 O O . GLU A 1 265 ? 22.375 -45.219 -25.328 1 84.25 265 GLU A O 1
ATOM 2136 N N . ASP A 1 266 ? 21.547 -44.219 -23.531 1 91.88 266 ASP A N 1
ATOM 2137 C CA . ASP A 1 266 ? 20.391 -45.094 -23.484 1 91.88 266 ASP A CA 1
ATOM 2138 C C . ASP A 1 266 ? 19.156 -44.438 -24.094 1 91.88 266 ASP A C 1
ATOM 2140 O O . ASP A 1 266 ? 18.516 -43.594 -23.453 1 91.88 266 ASP A O 1
ATOM 2144 N N . ILE A 1 267 ? 18.75 -44.938 -25.328 1 91.88 267 ILE A N 1
ATOM 2145 C CA . ILE A 1 267 ? 17.719 -44.25 -26.125 1 91.88 267 ILE A CA 1
ATOM 2146 C C . ILE A 1 267 ? 16.344 -44.5 -25.5 1 91.88 267 ILE A C 1
ATOM 2148 O O . ILE A 1 267 ? 15.367 -43.844 -25.844 1 91.88 267 ILE A O 1
ATOM 2152 N N . GLN A 1 268 ? 16.266 -45.469 -24.641 1 92.94 268 GLN A N 1
ATOM 2153 C CA . GLN A 1 268 ? 14.984 -45.812 -24.031 1 92.94 268 GLN A CA 1
ATOM 2154 C C . GLN A 1 268 ? 14.969 -45.438 -22.547 1 92.94 268 GLN A C 1
ATOM 2156 O O . GLN A 1 268 ? 14.109 -45.906 -21.797 1 92.94 268 GLN A O 1
ATOM 2161 N N . ALA A 1 269 ? 15.945 -44.594 -22.078 1 90.5 269 ALA A N 1
ATOM 2162 C CA . ALA A 1 269 ? 16.078 -44.219 -20.672 1 90.5 269 ALA A CA 1
ATOM 2163 C C . ALA A 1 269 ? 14.883 -43.406 -20.219 1 90.5 269 ALA A C 1
ATOM 2165 O O . ALA A 1 269 ? 14.367 -43.594 -19.125 1 90.5 269 ALA A O 1
ATOM 2166 N N . LEU A 1 270 ? 14.453 -42.469 -21 1 90.75 270 LEU A N 1
ATOM 2167 C CA . LEU A 1 270 ? 13.359 -41.562 -20.656 1 90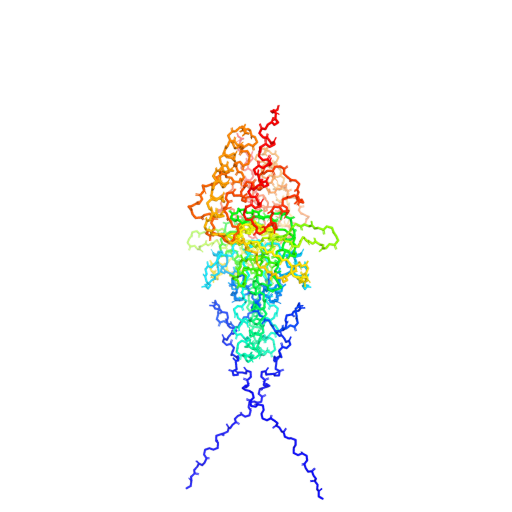.75 270 LEU A CA 1
ATOM 2168 C C . LEU A 1 270 ? 12.023 -42.125 -21.125 1 90.75 270 LEU A C 1
ATOM 2170 O O . LEU A 1 270 ? 11.93 -42.719 -22.203 1 90.75 270 LEU A O 1
ATOM 2174 N N . ALA A 1 271 ? 10.953 -41.875 -20.344 1 92.62 271 ALA A N 1
ATOM 2175 C CA . ALA A 1 271 ? 9.617 -42.375 -20.641 1 92.62 271 ALA A CA 1
ATOM 2176 C C . ALA A 1 271 ? 9.117 -41.844 -21.984 1 92.62 271 ALA A C 1
ATOM 2178 O O . ALA A 1 271 ? 8.391 -42.531 -22.688 1 92.62 271 ALA A O 1
ATOM 2179 N N . ASP A 1 272 ? 9.484 -40.688 -22.359 1 94.5 272 ASP A N 1
ATOM 2180 C CA . ASP A 1 272 ? 8.969 -40.031 -23.562 1 94.5 272 ASP A CA 1
ATOM 2181 C C . ASP A 1 272 ? 9.945 -40.156 -24.719 1 94.5 272 ASP A C 1
ATOM 2183 O O . ASP A 1 272 ? 9.688 -39.625 -25.812 1 94.5 272 ASP A O 1
ATOM 2187 N N . GLY A 1 273 ? 11.047 -40.875 -24.516 1 93.75 273 GLY A N 1
ATOM 2188 C CA . GLY A 1 273 ? 12.055 -40.969 -25.562 1 93.75 273 GLY A CA 1
ATOM 2189 C C . GLY A 1 273 ? 13.109 -39.875 -25.469 1 93.75 273 GLY A C 1
ATOM 2190 O O . GLY A 1 273 ? 13.125 -39.094 -24.531 1 93.75 273 GLY A O 1
ATOM 2191 N N . PRO A 1 274 ? 14.023 -39.906 -26.453 1 95.25 274 PRO A N 1
ATOM 2192 C CA . PRO A 1 274 ? 15.141 -38.938 -26.406 1 95.25 274 PRO A CA 1
ATOM 2193 C C . PRO A 1 274 ? 14.688 -37.5 -26.562 1 95.25 274 PRO A C 1
ATOM 2195 O O . PRO A 1 274 ? 13.836 -37.188 -27.391 1 95.25 274 PRO A O 1
ATOM 2198 N N . THR A 1 275 ? 15.328 -36.625 -25.828 1 94.5 275 THR A N 1
ATOM 2199 C CA . THR A 1 275 ? 14.961 -35.219 -25.75 1 94.5 275 THR A CA 1
ATOM 2200 C C . THR A 1 275 ? 15.188 -34.531 -27.094 1 94.5 275 THR A C 1
ATOM 2202 O O . THR A 1 275 ? 14.43 -33.656 -27.484 1 94.5 275 THR A O 1
ATOM 2205 N N . TRP A 1 276 ? 16.203 -34.938 -27.781 1 94.5 276 TRP A N 1
ATOM 2206 C CA . TRP A 1 276 ? 16.531 -34.312 -29.047 1 94.5 276 TRP A CA 1
ATOM 2207 C C . TRP A 1 276 ? 15.391 -34.469 -30.047 1 94.5 276 TRP A C 1
ATOM 2209 O O . TRP A 1 276 ? 15.188 -33.594 -30.906 1 94.5 276 TRP A O 1
ATOM 2219 N N . CYS A 1 277 ? 14.656 -35.594 -29.969 1 94.88 277 CYS A N 1
ATOM 2220 C CA . CYS A 1 277 ? 13.508 -35.812 -30.844 1 94.88 277 CYS A CA 1
ATOM 2221 C C . CYS A 1 277 ? 12.469 -34.719 -30.656 1 94.88 277 CYS A C 1
ATOM 2223 O O . CYS A 1 277 ? 11.945 -34.188 -31.641 1 94.88 277 CYS A O 1
ATOM 2225 N N . TRP A 1 278 ? 12.242 -34.406 -29.422 1 95.88 278 TRP A N 1
ATOM 2226 C CA . TRP A 1 278 ? 11.242 -33.406 -29.094 1 95.88 278 TRP A CA 1
ATOM 2227 C C . TRP A 1 278 ? 11.742 -32 -29.469 1 95.88 278 TRP A C 1
ATOM 2229 O O . TRP A 1 278 ? 10.961 -31.172 -29.922 1 95.88 278 TRP A O 1
ATOM 2239 N N . TRP A 1 279 ? 12.969 -31.719 -29.219 1 93.88 279 TRP A N 1
ATOM 2240 C CA . TRP A 1 279 ? 13.578 -30.484 -29.688 1 93.88 279 TRP A CA 1
ATOM 2241 C C . TRP A 1 279 ? 13.367 -30.312 -31.188 1 93.88 279 TRP A C 1
ATOM 2243 O O . TRP A 1 279 ? 12.938 -29.25 -31.641 1 93.88 279 TRP A O 1
ATOM 2253 N N . LEU A 1 280 ? 13.617 -31.328 -31.875 1 92.69 280 LEU A N 1
ATOM 2254 C CA . LEU A 1 280 ? 13.492 -31.297 -33.344 1 92.69 280 LEU A CA 1
ATOM 2255 C C . LEU A 1 280 ? 12.047 -31.031 -33.75 1 92.69 280 LEU A C 1
ATOM 2257 O O . LEU A 1 280 ? 11.789 -30.203 -34.625 1 92.69 280 LEU A O 1
ATOM 2261 N N . ILE A 1 281 ? 11.156 -31.766 -33.125 1 93.38 281 ILE A N 1
ATOM 2262 C CA . ILE A 1 281 ? 9.742 -31.609 -33.469 1 93.38 281 ILE A CA 1
ATOM 2263 C C . ILE A 1 281 ? 9.312 -30.156 -33.219 1 93.38 281 ILE A C 1
ATOM 2265 O O . ILE A 1 281 ? 8.516 -29.609 -34 1 93.38 281 ILE A O 1
ATOM 2269 N N . SER A 1 282 ? 9.844 -29.547 -32.219 1 91.94 282 SER A N 1
ATOM 2270 C CA . SER A 1 282 ? 9.461 -28.188 -31.844 1 91.94 282 SER A CA 1
ATOM 2271 C C . SER A 1 282 ? 9.93 -27.156 -32.875 1 91.94 282 SER A C 1
ATOM 2273 O O . SER A 1 282 ? 9.375 -26.062 -32.938 1 91.94 282 SER A O 1
ATOM 2275 N N . ILE A 1 283 ? 10.906 -27.391 -33.688 1 88.69 283 ILE A N 1
ATOM 2276 C CA . ILE A 1 283 ? 11.469 -26.375 -34.562 1 88.69 283 ILE A CA 1
ATOM 2277 C C . ILE A 1 283 ? 11.055 -26.672 -36.031 1 88.69 283 ILE A C 1
ATOM 2279 O O . ILE A 1 283 ? 11.195 -25.812 -36.906 1 88.69 283 ILE A O 1
ATOM 2283 N N . LEU A 1 284 ? 10.648 -27.906 -36.25 1 88.56 284 LEU A N 1
ATOM 2284 C CA . LEU A 1 284 ? 10.25 -28.281 -37.594 1 88.56 284 LEU A CA 1
ATOM 2285 C C . LEU A 1 284 ? 8.992 -27.516 -38.031 1 88.56 284 LEU A C 1
ATOM 2287 O O . LEU A 1 284 ? 8.102 -27.297 -37.219 1 88.56 284 LEU A O 1
ATOM 2291 N N . PRO A 1 285 ? 8.961 -27.062 -39.25 1 88.31 285 PRO A N 1
ATOM 2292 C CA . PRO A 1 285 ? 7.777 -26.359 -39.75 1 88.31 285 PRO A CA 1
ATOM 2293 C C . PRO A 1 285 ? 6.609 -27.297 -40.031 1 88.31 285 PRO A C 1
ATOM 2295 O O . PRO A 1 285 ? 6.246 -27.5 -41.188 1 88.31 285 PRO A O 1
ATOM 2298 N N . LEU A 1 286 ? 6.02 -27.828 -39 1 90.5 286 LEU A N 1
ATOM 2299 C CA . LEU A 1 286 ? 4.91 -28.766 -39.125 1 90.5 286 LEU A CA 1
ATOM 2300 C C . LEU A 1 286 ? 3.613 -28.141 -38.625 1 90.5 286 LEU A C 1
ATOM 2302 O O . LEU A 1 286 ? 3.637 -27.297 -37.719 1 90.5 286 LEU A O 1
ATOM 2306 N N . ASP A 1 287 ? 2.545 -28.531 -39.312 1 91.44 287 ASP A N 1
ATOM 2307 C CA . ASP A 1 287 ? 1.236 -28.156 -38.781 1 91.44 287 ASP A CA 1
ATOM 2308 C C . ASP A 1 287 ? 1.01 -28.75 -37.375 1 91.44 287 ASP A C 1
ATOM 2310 O O . ASP A 1 287 ? 1.434 -29.875 -37.125 1 91.44 287 ASP A O 1
ATOM 2314 N N . PRO A 1 288 ? 0.303 -28.078 -36.594 1 90.25 288 PRO A N 1
ATOM 2315 C CA . PRO A 1 288 ? 0.068 -28.562 -35.219 1 90.25 288 PRO A CA 1
ATOM 2316 C C . PRO A 1 288 ? -0.574 -29.938 -35.188 1 90.25 288 PRO A C 1
ATOM 2318 O O . PRO A 1 288 ? -0.275 -30.75 -34.281 1 90.25 288 PRO A O 1
ATOM 2321 N N . SER A 1 289 ? -1.353 -30.172 -36.062 1 91.31 289 SER A N 1
ATOM 2322 C CA . SER A 1 289 ? -1.992 -31.484 -36.125 1 91.31 289 SER A CA 1
ATOM 2323 C C . SER A 1 289 ? -0.968 -32.594 -36.344 1 91.31 289 SER A C 1
ATOM 2325 O O . SER A 1 289 ? -1.067 -33.656 -35.719 1 91.31 289 SER A O 1
ATOM 2327 N N . TYR A 1 290 ? -0.055 -32.312 -37.188 1 93.06 290 TYR A N 1
ATOM 2328 C CA . TYR A 1 290 ? 0.993 -33.281 -37.469 1 93.06 290 TYR A CA 1
ATOM 2329 C C . TYR A 1 290 ? 1.915 -33.438 -36.25 1 93.06 290 TYR A C 1
ATOM 2331 O O . TYR A 1 290 ? 2.334 -34.531 -35.906 1 93.06 290 TYR A O 1
ATOM 2339 N N . GLN A 1 291 ? 2.252 -32.312 -35.656 1 94.5 291 GLN A N 1
ATOM 2340 C CA . GLN A 1 291 ? 3.049 -32.344 -34.438 1 94.5 291 GLN A CA 1
ATOM 2341 C C . GLN A 1 291 ? 2.369 -33.188 -33.344 1 94.5 291 GLN A C 1
ATOM 2343 O O . GLN A 1 291 ? 3.025 -34 -32.656 1 94.5 291 GLN A O 1
ATOM 2348 N N . LEU A 1 292 ? 1.081 -33.031 -33.25 1 95.5 292 LEU A N 1
ATOM 2349 C CA . LEU A 1 292 ? 0.305 -33.781 -32.281 1 95.5 292 LEU A CA 1
ATOM 2350 C C . LEU A 1 292 ? 0.34 -35.25 -32.562 1 95.5 292 LEU A C 1
ATOM 2352 O O . LEU A 1 292 ? 0.362 -36.062 -31.641 1 95.5 292 LEU A O 1
ATOM 2356 N N . ASN A 1 293 ? 0.333 -35.594 -33.781 1 95.31 293 ASN A N 1
ATOM 2357 C CA . ASN A 1 293 ? 0.423 -37 -34.188 1 95.31 293 ASN A CA 1
ATOM 2358 C C . ASN A 1 293 ? 1.752 -37.625 -33.75 1 95.31 293 ASN A C 1
ATOM 2360 O O . ASN A 1 293 ? 1.783 -38.719 -33.219 1 95.31 293 ASN A O 1
ATOM 2364 N N . LEU A 1 294 ? 2.809 -36.875 -34.062 1 96.56 294 LEU A N 1
ATOM 2365 C CA . LEU A 1 294 ? 4.125 -37.344 -33.625 1 96.56 294 LEU A CA 1
ATOM 2366 C C . LEU A 1 294 ? 4.195 -37.438 -32.125 1 96.56 294 LEU A C 1
ATOM 2368 O O . LEU A 1 294 ? 4.773 -38.375 -31.562 1 96.56 294 LEU A O 1
ATOM 2372 N N . PHE A 1 295 ? 3.549 -36.5 -31.5 1 97 295 PHE A N 1
ATOM 2373 C CA . PHE A 1 295 ? 3.559 -36.344 -30.062 1 97 295 PHE A CA 1
ATOM 2374 C C . PHE A 1 295 ? 2.805 -37.469 -29.375 1 97 295 PHE A C 1
ATOM 2376 O O . PHE A 1 295 ? 3.238 -37.969 -28.328 1 97 295 PHE A O 1
ATOM 2383 N N . SER A 1 296 ? 1.73 -37.938 -29.906 1 96.75 296 SER A N 1
ATOM 2384 C CA . SER A 1 296 ? 0.83 -38.906 -29.281 1 96.75 296 SER A CA 1
ATOM 2385 C C . SER A 1 296 ? 1.301 -40.344 -29.5 1 96.75 296 SER A C 1
ATOM 2387 O O . SER A 1 296 ? 0.833 -41.25 -28.828 1 96.75 296 SER A O 1
ATOM 2389 N N . THR A 1 297 ? 2.232 -40.5 -30.406 1 96.5 297 THR A N 1
ATOM 2390 C CA . THR A 1 297 ? 2.738 -41.812 -30.703 1 96.5 297 THR A CA 1
ATOM 2391 C C . THR A 1 297 ? 3.535 -42.375 -29.531 1 96.5 297 THR A C 1
ATOM 2393 O O . THR A 1 297 ? 4.355 -41.656 -28.938 1 96.5 297 THR A O 1
ATOM 2396 N N . THR A 1 298 ? 3.332 -43.719 -29.203 1 97.38 298 THR A N 1
ATOM 2397 C CA . THR A 1 298 ? 4.023 -44.312 -28.062 1 97.38 298 THR A CA 1
ATOM 2398 C C . THR A 1 298 ? 5.07 -45.312 -28.547 1 97.38 298 THR A C 1
ATOM 2400 O O . THR A 1 298 ? 5.348 -46.312 -27.859 1 97.38 298 THR A O 1
ATOM 2403 N N . SER A 1 299 ? 5.504 -45.156 -29.688 1 96.94 299 SER A N 1
ATOM 2404 C CA . SER A 1 299 ? 6.578 -45.969 -30.266 1 96.94 299 SER A CA 1
ATOM 2405 C C . SER A 1 299 ? 7.703 -45.062 -30.797 1 96.94 299 SER A C 1
ATOM 2407 O O . SER A 1 299 ? 7.516 -44.312 -31.75 1 96.94 299 SER A O 1
ATOM 2409 N N . LEU A 1 300 ? 8.844 -45.281 -30.172 1 96.75 300 LEU A N 1
ATOM 2410 C CA . LEU A 1 300 ? 9.984 -44.5 -30.625 1 96.75 300 LEU A CA 1
ATOM 2411 C C . LEU A 1 300 ? 10.336 -44.844 -32.062 1 96.75 300 LEU A C 1
ATOM 2413 O O . LEU A 1 300 ? 10.711 -43.938 -32.844 1 96.75 300 LEU A O 1
ATOM 2417 N N . HIS A 1 301 ? 10.148 -46.094 -32.344 1 97.06 301 HIS A N 1
ATOM 2418 C CA . HIS A 1 301 ? 10.43 -46.531 -33.719 1 97.06 301 HIS A CA 1
ATOM 2419 C C . HIS A 1 301 ? 9.562 -45.781 -34.719 1 97.06 301 HIS A C 1
ATOM 2421 O O . HIS A 1 301 ? 10.07 -45.281 -35.719 1 97.06 301 HIS A O 1
ATOM 2427 N N . ALA A 1 302 ? 8.359 -45.781 -34.438 1 97.25 302 ALA A N 1
ATOM 2428 C CA . ALA A 1 302 ? 7.418 -45.125 -35.344 1 97.25 302 ALA A CA 1
ATOM 2429 C C . ALA A 1 302 ? 7.711 -43.625 -35.438 1 97.25 302 ALA A C 1
ATOM 2431 O O . ALA A 1 302 ? 7.66 -43.031 -36.531 1 97.25 302 ALA A O 1
ATOM 2432 N N . ARG A 1 303 ? 7.996 -42.969 -34.375 1 97.5 303 ARG A N 1
ATOM 2433 C CA . ARG A 1 303 ? 8.281 -41.531 -34.312 1 97.5 303 ARG A CA 1
ATOM 2434 C C . ARG A 1 303 ? 9.539 -41.188 -35.125 1 97.5 303 ARG A C 1
ATOM 2436 O O . ARG A 1 303 ? 9.531 -40.25 -35.938 1 97.5 303 ARG A O 1
ATOM 2443 N N . LEU A 1 304 ? 10.594 -41.969 -34.938 1 96.94 304 LEU A N 1
ATOM 2444 C CA . LEU A 1 304 ? 11.852 -41.75 -35.625 1 96.94 304 LEU A CA 1
ATOM 2445 C C . LEU A 1 304 ? 11.672 -41.969 -37.125 1 96.94 304 LEU A C 1
ATOM 2447 O O . LEU A 1 304 ? 12.25 -41.25 -37.938 1 96.94 304 LEU A O 1
ATOM 2451 N N . THR A 1 305 ? 10.898 -43 -37.438 1 97.62 305 THR A N 1
ATOM 2452 C CA . THR A 1 305 ? 10.648 -43.281 -38.844 1 97.62 305 THR A CA 1
ATOM 2453 C C . THR A 1 305 ? 9.977 -42.094 -39.531 1 97.62 305 THR A C 1
ATOM 2455 O O . THR A 1 305 ? 10.375 -41.688 -40.625 1 97.62 305 THR A O 1
ATOM 2458 N N . GLN A 1 306 ? 9.016 -41.562 -38.906 1 96.94 306 GLN A N 1
ATOM 2459 C CA . GLN A 1 306 ? 8.312 -40.406 -39.438 1 96.94 306 GLN A CA 1
ATOM 2460 C C . GLN A 1 306 ? 9.234 -39.188 -39.531 1 96.94 306 GLN A C 1
ATOM 2462 O O . GLN A 1 306 ? 9.227 -38.469 -40.5 1 96.94 306 GLN A O 1
ATOM 2467 N N . LEU A 1 307 ? 10.031 -38.938 -38.531 1 96.5 307 LEU A N 1
ATOM 2468 C CA . LEU A 1 307 ? 10.969 -37.812 -38.5 1 96.5 307 LEU A CA 1
ATOM 2469 C C . LEU A 1 307 ? 11.992 -37.938 -39.625 1 96.5 307 LEU A C 1
ATOM 2471 O O . LEU A 1 307 ? 12.344 -36.969 -40.281 1 96.5 307 LEU A O 1
ATOM 2475 N N . GLN A 1 308 ? 12.414 -39.156 -39.781 1 96.25 308 GLN A N 1
ATOM 2476 C CA . GLN A 1 308 ? 13.383 -39.406 -40.844 1 96.25 308 GLN A CA 1
ATOM 2477 C C . GLN A 1 308 ? 12.805 -39.031 -42.219 1 96.25 308 GLN A C 1
ATOM 2479 O O . GLN A 1 308 ? 13.484 -38.406 -43.031 1 96.25 308 GLN A O 1
ATOM 2484 N N . ARG A 1 309 ? 11.586 -39.438 -42.406 1 95.38 309 ARG A N 1
ATOM 2485 C CA . ARG A 1 309 ? 10.914 -39.125 -43.656 1 95.38 309 ARG A CA 1
ATOM 2486 C C . ARG A 1 309 ? 10.789 -37.594 -43.844 1 95.38 309 ARG A C 1
ATOM 2488 O O . ARG A 1 309 ? 11.031 -37.094 -44.938 1 95.38 309 ARG A O 1
ATOM 2495 N N . ILE A 1 310 ? 10.43 -36.938 -42.875 1 94.06 310 ILE A N 1
ATOM 2496 C CA . ILE A 1 310 ? 10.234 -35.469 -42.938 1 94.06 310 ILE A CA 1
ATOM 2497 C C . ILE A 1 310 ? 11.562 -34.781 -43.219 1 94.06 310 ILE A C 1
ATOM 2499 O O . ILE A 1 310 ? 11.641 -33.906 -44.094 1 94.06 310 ILE A O 1
ATOM 2503 N N . LEU A 1 311 ? 12.609 -35.156 -42.5 1 92.75 311 LEU A N 1
ATOM 2504 C CA . LEU A 1 311 ? 13.93 -34.562 -42.688 1 92.75 311 LEU A CA 1
ATOM 2505 C C . LEU A 1 311 ? 14.461 -34.812 -44.094 1 92.75 311 LEU A C 1
ATOM 2507 O O . LEU A 1 311 ? 15.016 -33.875 -44.719 1 92.75 311 LEU A O 1
ATOM 2511 N N . ALA A 1 312 ? 14.234 -36.031 -44.562 1 91.94 312 ALA A N 1
ATOM 2512 C CA . ALA A 1 312 ? 14.68 -36.375 -45.906 1 91.94 312 ALA A CA 1
ATOM 2513 C C . ALA A 1 312 ? 13.984 -35.469 -46.938 1 91.94 312 ALA A C 1
ATOM 2515 O O . ALA A 1 312 ? 14.617 -35 -47.875 1 91.94 312 ALA A O 1
ATOM 2516 N N . ALA A 1 313 ? 12.75 -35.312 -46.719 1 91.12 313 ALA A N 1
ATOM 2517 C CA . ALA A 1 313 ? 11.969 -34.469 -47.625 1 91.12 313 ALA A CA 1
ATOM 2518 C C . ALA A 1 313 ? 12.438 -33.031 -47.562 1 91.12 313 ALA A C 1
ATOM 2520 O O . ALA A 1 313 ? 12.516 -32.344 -48.594 1 91.12 313 ALA A O 1
ATOM 2521 N N . LEU A 1 314 ? 12.75 -32.5 -46.469 1 87.19 314 LEU A N 1
ATOM 2522 C CA . LEU A 1 314 ? 13.148 -31.109 -46.281 1 87.19 314 LEU A CA 1
ATOM 2523 C C . LEU A 1 314 ? 14.555 -30.875 -46.844 1 87.19 314 LEU A C 1
ATOM 2525 O O . LEU A 1 314 ? 14.859 -29.797 -47.344 1 87.19 314 LEU A O 1
ATOM 2529 N N . LEU A 1 315 ? 15.391 -31.828 -46.688 1 86.31 315 LEU A N 1
ATOM 2530 C CA . LEU A 1 315 ? 16.781 -31.688 -47.156 1 86.31 315 LEU A CA 1
ATOM 2531 C C . LEU A 1 315 ? 16.875 -31.844 -48.656 1 86.31 315 LEU A C 1
ATOM 2533 O O . LEU A 1 315 ? 17.828 -31.375 -49.281 1 86.31 315 LEU A O 1
ATOM 2537 N N . GLN A 1 316 ? 15.938 -32.594 -49.312 1 82.69 316 GLN A N 1
ATOM 2538 C CA . GLN A 1 316 ? 15.93 -32.719 -50.781 1 82.69 316 GLN A CA 1
ATOM 2539 C C . GLN A 1 316 ? 15.383 -31.469 -51.438 1 82.69 316 GLN A C 1
ATOM 2541 O O . GLN A 1 316 ? 15.656 -31.219 -52.625 1 82.69 316 GLN A O 1
ATOM 2546 N N . GLN A 1 317 ? 14.477 -30.703 -50.844 1 68 317 GLN A N 1
ATOM 2547 C CA . GLN A 1 317 ? 13.953 -29.5 -51.469 1 68 317 GLN A CA 1
ATOM 2548 C C . GLN A 1 317 ? 15 -28.391 -51.469 1 68 317 GLN A C 1
ATOM 2550 O O . GLN A 1 317 ? 15.648 -28.125 -50.438 1 68 317 GLN A O 1
ATOM 2555 N N . PRO A 1 318 ? 15.578 -27.984 -52.719 1 55.47 318 PRO A N 1
ATOM 2556 C CA . PRO A 1 318 ? 16.516 -26.859 -52.812 1 55.47 318 PRO A CA 1
ATOM 2557 C C . PRO A 1 318 ? 16.016 -25.609 -52.094 1 55.47 318 PRO A C 1
ATOM 2559 O O . PRO A 1 318 ? 14.805 -25.406 -51.969 1 55.47 318 PRO A O 1
ATOM 2562 N N . PRO A 1 319 ? 16.938 -24.797 -51.469 1 47.75 319 PRO A N 1
ATOM 2563 C CA . PRO A 1 319 ? 16.469 -23.531 -50.875 1 47.75 319 PRO A CA 1
ATOM 2564 C C . PRO A 1 319 ? 15.75 -22.641 -51.875 1 47.75 319 PRO A C 1
ATOM 2566 O O . PRO A 1 319 ? 16.016 -22.703 -53.062 1 47.75 319 PRO A O 1
ATOM 2569 N N . LEU B 1 1 ? -50.844 -29.062 41 1 27.09 1 LEU B N 1
ATOM 2570 C CA . LEU B 1 1 ? -49.469 -29.547 40.844 1 27.09 1 LEU B CA 1
ATOM 2571 C C . LEU B 1 1 ? -48.656 -28.625 39.969 1 27.09 1 LEU B C 1
ATOM 2573 O O . LEU B 1 1 ? -48.844 -28.625 38.75 1 27.09 1 LEU B O 1
ATOM 2577 N N . GLY B 1 2 ? -48.375 -27.312 40.344 1 31 2 GLY B N 1
ATOM 2578 C CA . GLY B 1 2 ? -47.906 -26.141 39.625 1 31 2 GLY B CA 1
ATOM 2579 C C . GLY B 1 2 ? -46.469 -26.281 39.156 1 31 2 GLY B C 1
ATOM 2580 O O . GLY B 1 2 ? -45.531 -26.391 39.938 1 31 2 GLY B O 1
ATOM 2581 N N . ASN B 1 3 ? -46.188 -26.969 37.938 1 33.75 3 ASN B N 1
ATOM 2582 C CA . ASN B 1 3 ? -44.906 -27.344 37.344 1 33.75 3 ASN B CA 1
ATOM 2583 C C . ASN B 1 3 ? -44 -26.141 37.188 1 33.75 3 ASN B C 1
ATOM 2585 O O . ASN B 1 3 ? -44.281 -25.219 36.438 1 33.75 3 ASN B O 1
ATOM 2589 N N . GLU B 1 4 ? -43.312 -25.734 38.312 1 33.84 4 GLU B N 1
ATOM 2590 C CA . GLU B 1 4 ? -42.312 -24.703 38.375 1 33.84 4 GLU B CA 1
ATOM 2591 C C . GLU B 1 4 ? -41.188 -24.938 37.375 1 33.84 4 GLU B C 1
ATOM 2593 O O . GLU B 1 4 ? -40.531 -25.984 37.375 1 33.84 4 GLU B O 1
ATOM 2598 N N . GLU B 1 5 ? -41.312 -24.5 36.125 1 32.22 5 GLU B N 1
ATOM 2599 C CA . GLU B 1 5 ? -40.375 -24.484 35 1 32.22 5 GLU B CA 1
ATOM 2600 C C . GLU B 1 5 ? -39.031 -23.922 35.438 1 32.22 5 GLU B C 1
ATOM 2602 O O . GLU B 1 5 ? -38.906 -22.75 35.781 1 32.22 5 GLU B O 1
ATOM 2607 N N . GLU B 1 6 ? -38.188 -24.688 36.188 1 31.98 6 GLU B N 1
ATOM 2608 C CA . GLU B 1 6 ? -36.781 -24.438 36.469 1 31.98 6 GLU B CA 1
ATOM 2609 C C . GLU B 1 6 ? -36 -24.016 35.219 1 31.98 6 GLU B C 1
ATOM 2611 O O . GLU B 1 6 ? -35.906 -24.797 34.281 1 31.98 6 GLU B O 1
ATOM 2616 N N . THR B 1 7 ? -36.156 -22.828 34.812 1 32 7 THR B N 1
ATOM 2617 C CA . THR B 1 7 ? -35.375 -22.219 33.75 1 32 7 THR B CA 1
ATOM 2618 C C . THR B 1 7 ? -33.875 -22.438 33.969 1 32 7 THR B C 1
ATOM 2620 O O . THR B 1 7 ? -33.312 -21.938 34.969 1 32 7 THR B O 1
ATOM 2623 N N . ALA B 1 8 ? -33.344 -23.656 33.688 1 31.42 8 ALA B N 1
ATOM 2624 C CA . ALA B 1 8 ? -31.922 -24.031 33.688 1 31.42 8 ALA B CA 1
ATOM 2625 C C . ALA B 1 8 ? -31.047 -22.875 33.219 1 31.42 8 ALA B C 1
ATOM 2627 O O . ALA B 1 8 ? -31.094 -22.5 32.031 1 31.42 8 ALA B O 1
ATOM 2628 N N . ALA B 1 9 ? -30.703 -21.906 33.938 1 31.56 9 ALA B N 1
ATOM 2629 C CA . ALA B 1 9 ? -29.609 -20.969 33.719 1 31.56 9 ALA B CA 1
ATOM 2630 C C . ALA B 1 9 ? -28.359 -21.688 33.219 1 31.56 9 ALA B C 1
ATOM 2632 O O . ALA B 1 9 ? -27.797 -22.516 33.938 1 31.56 9 ALA B O 1
ATOM 2633 N N . VAL B 1 10 ? -28.219 -22.188 32.031 1 30.58 10 VAL B N 1
ATOM 2634 C CA . VAL B 1 10 ? -27 -22.75 31.453 1 30.58 10 VAL B CA 1
ATOM 2635 C C . VAL B 1 10 ? -25.797 -21.953 31.922 1 30.58 10 VAL B C 1
ATOM 2637 O O . VAL B 1 10 ? -25.688 -20.75 31.656 1 30.58 10 VAL B O 1
ATOM 2640 N N . LYS B 1 11 ? -25.219 -22.156 33 1 34.66 11 LYS B N 1
ATOM 2641 C CA . LYS B 1 11 ? -23.906 -21.719 33.469 1 34.66 11 LYS B CA 1
ATOM 2642 C C . LYS B 1 11 ? -22.891 -21.656 32.344 1 34.66 11 LYS B C 1
ATOM 2644 O O . LYS B 1 11 ? -22.641 -22.656 31.672 1 34.66 11 LYS B O 1
ATOM 2649 N N . CYS B 1 12 ? -22.938 -20.562 31.547 1 34.31 12 CYS B N 1
ATOM 2650 C CA . CYS B 1 12 ? -22.016 -20.281 30.453 1 34.31 12 CYS B CA 1
ATOM 2651 C C . CYS B 1 12 ? -20.594 -20.672 30.844 1 34.31 12 CYS B C 1
ATOM 2653 O O . CYS B 1 12 ? -19.969 -20.016 31.688 1 34.31 12 CYS B O 1
ATOM 2655 N N . ILE B 1 13 ? -20.281 -21.797 31.141 1 37.94 13 ILE B N 1
ATOM 2656 C CA . ILE B 1 13 ? -18.938 -22.312 31.375 1 37.94 13 ILE B CA 1
ATOM 2657 C C . ILE B 1 13 ? -17.984 -21.797 30.297 1 37.94 13 ILE B C 1
ATOM 2659 O O . ILE B 1 13 ? -16.828 -22.203 30.234 1 37.94 13 ILE B O 1
ATOM 2663 N N . GLN B 1 14 ? -18.438 -21.266 29.188 1 42.09 14 GLN B N 1
ATOM 2664 C CA . GLN B 1 14 ? -17.453 -20.797 28.219 1 42.09 14 GLN B CA 1
ATOM 2665 C C . GLN B 1 14 ? -16.578 -19.703 28.812 1 42.09 14 GLN B C 1
ATOM 2667 O O . GLN B 1 14 ? -17.047 -18.875 29.578 1 42.09 14 GLN B O 1
ATOM 2672 N N . PRO B 1 15 ? -15.305 -19.906 29.031 1 46.5 15 PRO B N 1
ATOM 2673 C CA . PRO B 1 15 ? -14.492 -18.828 29.578 1 46.5 15 PRO B CA 1
ATOM 2674 C C . PRO B 1 15 ? -14.969 -17.453 29.141 1 46.5 15 PRO B C 1
ATOM 2676 O O . PRO B 1 15 ? -15.492 -17.297 28.031 1 46.5 15 PRO B O 1
ATOM 2679 N N . CYS B 1 16 ? -15.391 -16.656 30.062 1 45.06 16 CYS B N 1
ATOM 2680 C CA . CYS B 1 16 ? -15.781 -15.266 29.828 1 45.06 16 CYS B CA 1
ATOM 2681 C C . CYS B 1 16 ? -14.773 -14.57 28.922 1 45.06 16 CYS B C 1
ATOM 2683 O O . CYS B 1 16 ? -13.578 -14.875 28.969 1 45.06 16 CYS B O 1
ATOM 2685 N N . LEU B 1 17 ? -15.227 -13.984 27.734 1 49.62 17 LEU B N 1
ATOM 2686 C CA . LEU B 1 17 ? -14.414 -13.25 26.781 1 49.62 17 LEU B CA 1
ATOM 2687 C C . LEU B 1 17 ? -13.281 -12.5 27.484 1 49.62 17 LEU B C 1
ATOM 2689 O O . LEU B 1 17 ? -12.172 -12.422 26.953 1 49.62 17 LEU B O 1
ATOM 2693 N N . GLY B 1 18 ? -13.664 -11.922 28.703 1 50.78 18 GLY B N 1
ATOM 2694 C CA . GLY B 1 18 ? -12.656 -11.172 29.438 1 50.78 18 GLY B CA 1
ATOM 2695 C C . GLY B 1 18 ? -11.422 -11.984 29.766 1 50.78 18 GLY B C 1
ATOM 2696 O O . GLY B 1 18 ? -10.336 -11.43 29.969 1 50.78 18 GLY B O 1
ATOM 2697 N N . GLU B 1 19 ? -11.68 -13.328 29.688 1 60.22 19 GLU B N 1
ATOM 2698 C CA . GLU B 1 19 ? -10.547 -14.18 30.031 1 60.22 19 GLU B CA 1
ATOM 2699 C C . GLU B 1 19 ? -9.75 -14.555 28.781 1 60.22 19 GLU B C 1
ATOM 2701 O O . GLU B 1 19 ? -8.562 -14.875 28.875 1 60.22 19 GLU B O 1
ATOM 2706 N N . LEU B 1 20 ? -10.461 -14.328 27.672 1 69.44 20 LEU B N 1
ATOM 2707 C CA . LEU B 1 20 ? -9.766 -14.781 26.469 1 69.44 20 LEU B CA 1
ATOM 2708 C C . LEU B 1 20 ? -9.023 -13.625 25.812 1 69.44 20 LEU B C 1
ATOM 2710 O O . LEU B 1 20 ? -7.906 -13.805 25.312 1 69.44 20 LEU B O 1
ATOM 2714 N N . LEU B 1 21 ? -9.664 -12.5 25.875 1 81.88 21 LEU B N 1
ATOM 2715 C CA . LEU B 1 21 ? -9.016 -11.297 25.359 1 81.88 21 LEU B CA 1
ATOM 2716 C C . LEU B 1 21 ? -8.828 -10.266 26.469 1 81.88 21 LEU B C 1
ATOM 2718 O O . LEU B 1 21 ? -9.711 -10.07 27.312 1 81.88 21 LEU B O 1
ATOM 2722 N N . SER B 1 22 ? -7.621 -9.812 26.609 1 85.12 22 SER B N 1
ATOM 2723 C CA . SER B 1 22 ? -7.32 -8.75 27.562 1 85.12 22 SER B CA 1
ATOM 2724 C C . SER B 1 22 ? -7.098 -7.418 26.859 1 85.12 22 SER B C 1
ATOM 2726 O O . SER B 1 22 ? -6.82 -7.383 25.656 1 85.12 22 SER B O 1
ATOM 2728 N N . ILE B 1 23 ? -7.285 -6.383 27.562 1 86 23 ILE B N 1
ATOM 2729 C CA . ILE B 1 23 ? -7.074 -5.031 27.047 1 86 23 ILE B CA 1
ATOM 2730 C C . ILE B 1 23 ? -5.641 -4.887 26.547 1 86 23 ILE B C 1
ATOM 2732 O O . ILE B 1 23 ? -5.387 -4.176 25.578 1 86 23 ILE B O 1
ATOM 2736 N N . SER B 1 24 ? -4.762 -5.582 27.188 1 88.25 24 SER B N 1
ATOM 2737 C CA . SER B 1 24 ? -3.348 -5.516 26.828 1 88.25 24 SER B CA 1
ATOM 2738 C C . SER B 1 24 ? -3.111 -6.027 25.406 1 88.25 24 SER B C 1
ATOM 2740 O O . SER B 1 24 ? -2.113 -5.68 24.781 1 88.25 24 SER B O 1
ATOM 2742 N N . ASP B 1 25 ? -4.039 -6.828 24.938 1 90.69 25 ASP B N 1
ATOM 2743 C CA . ASP B 1 25 ? -3.932 -7.344 23.562 1 90.69 25 ASP B CA 1
ATOM 2744 C C . ASP B 1 25 ? -4.211 -6.242 22.547 1 90.69 25 ASP B C 1
ATOM 2746 O O . ASP B 1 25 ? -3.9 -6.398 21.359 1 90.69 25 ASP B O 1
ATOM 2750 N N . PHE B 1 26 ? -4.809 -5.188 23.016 1 95.25 26 PHE B N 1
ATOM 2751 C CA . PHE B 1 26 ? -5.188 -4.086 22.141 1 95.25 26 PHE B CA 1
ATOM 2752 C C . PHE B 1 26 ? -4.402 -2.824 22.484 1 95.25 26 PHE B C 1
ATOM 2754 O O . PHE B 1 26 ? -4.957 -1.723 22.484 1 95.25 26 PHE B O 1
ATOM 2761 N N . GLU B 1 27 ? -3.189 -3.053 22.812 1 95.88 27 GLU B N 1
ATOM 2762 C CA . GLU B 1 27 ? -2.314 -1.938 23.172 1 95.88 27 GLU B CA 1
ATOM 2763 C C . GLU B 1 27 ? -1.312 -1.65 22.062 1 95.88 27 GLU B C 1
ATOM 2765 O O . GLU B 1 27 ? -0.707 -2.572 21.5 1 95.88 27 GLU B O 1
ATOM 2770 N N . CYS B 1 28 ? -1.183 -0.429 21.656 1 96.88 28 CYS B N 1
ATOM 2771 C CA . CYS B 1 28 ? -0.204 -0.003 20.672 1 96.88 28 CYS B CA 1
ATOM 2772 C C . CYS B 1 28 ? 1.216 -0.156 21.203 1 96.88 28 CYS B C 1
ATOM 2774 O O . CYS B 1 28 ? 1.515 0.273 22.312 1 96.88 28 CYS B O 1
ATOM 2776 N N . SER B 1 29 ? 2.102 -0.693 20.438 1 96.5 29 SER B N 1
ATOM 2777 C CA . SER B 1 29 ? 3.471 -0.968 20.859 1 96.5 29 SER B CA 1
ATOM 2778 C C . SER B 1 29 ? 4.281 0.318 20.969 1 96.5 29 SER B C 1
ATOM 2780 O O . SER B 1 29 ? 5.375 0.322 21.547 1 96.5 29 SER B O 1
ATOM 2782 N N . LEU B 1 30 ? 3.805 1.403 20.5 1 95.25 30 LEU B N 1
ATOM 2783 C CA . LEU B 1 30 ? 4.547 2.658 20.453 1 95.25 30 LEU B CA 1
ATOM 2784 C C . LEU B 1 30 ? 4.152 3.559 21.625 1 95.25 30 LEU B C 1
ATOM 2786 O O . LEU B 1 30 ? 5.02 4.094 22.312 1 95.25 30 LEU B O 1
ATOM 2790 N N . CYS B 1 31 ? 2.846 3.777 21.859 1 94.94 31 CYS B N 1
ATOM 2791 C CA . CYS B 1 31 ? 2.402 4.664 22.938 1 94.94 31 CYS B CA 1
ATOM 2792 C C . CYS B 1 31 ? 2.006 3.871 24.172 1 94.94 31 CYS B C 1
ATOM 2794 O O . CYS B 1 31 ? 1.819 4.441 25.25 1 94.94 31 CYS B O 1
ATOM 2796 N N . ILE B 1 32 ? 1.692 2.562 24.062 1 95.31 32 ILE B N 1
ATOM 2797 C CA . ILE B 1 32 ? 1.401 1.618 25.125 1 95.31 32 ILE B CA 1
ATOM 2798 C C . ILE B 1 32 ? 0.03 1.923 25.734 1 95.31 32 ILE B C 1
ATOM 2800 O O . ILE B 1 32 ? -0.186 1.739 26.922 1 95.31 32 ILE B O 1
ATOM 2804 N N . ARG B 1 33 ? -0.812 2.504 24.969 1 96.12 33 ARG B N 1
ATOM 2805 C CA . ARG B 1 33 ? -2.227 2.697 25.266 1 96.12 33 ARG B CA 1
ATOM 2806 C C . ARG B 1 33 ? -3.105 1.881 24.328 1 96.12 33 ARG B C 1
ATOM 2808 O O . ARG B 1 33 ? -2.617 1.316 23.344 1 96.12 33 ARG B O 1
ATOM 2815 N N . MET B 1 34 ? -4.348 1.813 24.688 1 96.88 34 MET B N 1
ATOM 2816 C CA . MET B 1 34 ? -5.289 1.175 23.781 1 96.88 34 MET B CA 1
ATOM 2817 C C . MET B 1 34 ? -5.27 1.855 22.422 1 96.88 34 MET B C 1
ATOM 2819 O O . MET B 1 34 ? -5.199 3.082 22.328 1 96.88 34 MET B O 1
ATOM 2823 N N . PHE B 1 35 ? -5.383 1.039 21.375 1 97.5 35 PHE B N 1
ATOM 2824 C CA . PHE B 1 35 ? -5.344 1.567 20.016 1 97.5 35 PHE B CA 1
ATOM 2825 C C . PHE B 1 35 ? -6.379 2.672 19.828 1 97.5 35 PHE B C 1
ATOM 2827 O O . PHE B 1 35 ? -7.516 2.549 20.297 1 97.5 35 PHE B O 1
ATOM 2834 N N . PHE B 1 36 ? -6.047 3.777 19.344 1 97.12 36 PHE B N 1
ATOM 2835 C CA . PHE B 1 36 ? -6.945 4.789 18.797 1 97.12 36 PHE B CA 1
ATOM 2836 C C . PHE B 1 36 ? -6.809 4.883 17.281 1 97.12 36 PHE B C 1
ATOM 2838 O O . PHE B 1 36 ? -5.742 5.223 16.766 1 97.12 36 PHE B O 1
ATOM 2845 N N . GLU B 1 37 ? -7.859 4.59 16.562 1 96.81 37 GLU B N 1
ATOM 2846 C CA . GLU B 1 37 ? -7.84 4.473 15.117 1 96.81 37 GLU B CA 1
ATOM 2847 C C . GLU B 1 37 ? -6.75 3.508 14.656 1 96.81 37 GLU B C 1
ATOM 2849 O O . GLU B 1 37 ? -5.793 3.916 13.992 1 96.81 37 GLU B O 1
ATOM 2854 N N . PRO B 1 38 ? -6.926 2.242 14.938 1 98.31 38 PRO B N 1
ATOM 2855 C CA . PRO B 1 38 ? -5.91 1.239 14.609 1 98.31 38 PRO B CA 1
ATOM 2856 C C . PRO B 1 38 ? -5.691 1.089 13.109 1 98.31 38 PRO B C 1
ATOM 2858 O O . PRO B 1 38 ? -6.652 0.892 12.359 1 98.31 38 PRO B O 1
ATOM 2861 N N . VAL B 1 39 ? -4.453 1.181 12.695 1 97.94 39 VAL B N 1
ATOM 2862 C CA . VAL B 1 39 ? -4.082 1.029 11.289 1 97.94 39 VAL B CA 1
ATOM 2863 C C . VAL B 1 39 ? -3.129 -0.153 11.133 1 97.94 39 VAL B C 1
ATOM 2865 O O . VAL B 1 39 ? -2.188 -0.307 11.914 1 97.94 39 VAL B O 1
ATOM 2868 N N . THR B 1 40 ? -3.404 -0.973 10.117 1 97.44 40 THR B N 1
ATOM 2869 C CA . THR B 1 40 ? -2.539 -2.113 9.836 1 97.44 40 THR B CA 1
ATOM 2870 C C . THR B 1 40 ? -1.688 -1.855 8.594 1 97.44 40 THR B C 1
ATOM 2872 O O . THR B 1 40 ? -2.215 -1.509 7.535 1 97.44 40 THR B O 1
ATOM 2875 N N . THR B 1 41 ? -0.431 -1.996 8.75 1 95.44 41 THR B N 1
ATOM 2876 C CA . THR B 1 41 ? 0.51 -1.805 7.652 1 95.44 41 THR B CA 1
ATOM 2877 C C . THR B 1 41 ? 0.562 -3.043 6.762 1 95.44 41 THR B C 1
ATOM 2879 O O . THR B 1 41 ? 0.086 -4.113 7.148 1 95.44 41 THR B O 1
ATOM 2882 N N . PRO B 1 42 ? 1.174 -2.898 5.516 1 92.94 42 PRO B N 1
ATOM 2883 C CA . PRO B 1 42 ? 1.261 -4.035 4.598 1 92.94 42 PRO B CA 1
ATOM 2884 C C . PRO B 1 42 ? 2.057 -5.203 5.18 1 92.94 42 PRO B C 1
ATOM 2886 O O . PRO B 1 42 ? 1.884 -6.348 4.75 1 92.94 42 PRO B O 1
ATOM 2889 N N . CYS B 1 43 ? 2.877 -4.973 6.152 1 94.75 43 CYS B N 1
ATOM 2890 C CA . CYS B 1 43 ? 3.662 -6.035 6.77 1 94.75 43 CYS B CA 1
ATOM 2891 C C . CYS B 1 43 ? 2.848 -6.77 7.828 1 94.75 43 CYS B C 1
ATOM 2893 O O . CYS B 1 43 ? 3.334 -7.723 8.438 1 94.75 43 CYS B O 1
ATOM 2895 N N . GLY B 1 44 ? 1.649 -6.211 8.141 1 96.75 44 GLY B N 1
ATOM 2896 C CA . GLY B 1 44 ? 0.725 -6.949 8.992 1 96.75 44 GLY B CA 1
ATOM 2897 C C . GLY B 1 44 ? 0.674 -6.43 10.414 1 96.75 44 GLY B C 1
ATOM 2898 O O . GLY B 1 44 ? -0.108 -6.922 11.234 1 96.75 44 GLY B O 1
ATOM 2899 N N . HIS B 1 45 ? 1.442 -5.469 10.75 1 97.44 45 HIS B N 1
ATOM 2900 C CA . HIS B 1 45 ? 1.468 -4.941 12.109 1 97.44 45 HIS B CA 1
ATOM 2901 C C . HIS B 1 45 ? 0.502 -3.771 12.266 1 97.44 45 HIS B C 1
ATOM 2903 O O . HIS B 1 45 ? 0.262 -3.027 11.312 1 97.44 45 HIS B O 1
ATOM 2909 N N . THR B 1 46 ? -0.038 -3.643 13.445 1 98.19 46 THR B N 1
ATOM 2910 C CA . THR B 1 46 ? -1.058 -2.633 13.711 1 98.19 46 THR B CA 1
ATOM 2911 C C . THR B 1 46 ? -0.555 -1.607 14.719 1 98.19 46 THR B C 1
ATOM 2913 O O . THR B 1 46 ? 0.095 -1.965 15.703 1 98.19 46 THR B O 1
ATOM 2916 N N . PHE B 1 47 ? -0.871 -0.32 14.5 1 98.06 47 PHE B N 1
ATOM 2917 C CA . PHE B 1 47 ? -0.533 0.806 15.367 1 98.06 47 PHE B CA 1
ATOM 2918 C C . PHE B 1 47 ? -1.672 1.817 15.406 1 98.06 47 PHE B C 1
ATOM 2920 O O . PHE B 1 47 ? -2.6 1.748 14.602 1 98.06 47 PHE B O 1
ATOM 2927 N N . CYS B 1 48 ? -1.608 2.691 16.469 1 97.81 48 CYS B N 1
ATOM 2928 C CA . CYS B 1 48 ? -2.439 3.883 16.328 1 97.81 48 CYS B CA 1
ATOM 2929 C C . CYS B 1 48 ? -2.051 4.676 15.086 1 97.81 48 CYS B C 1
ATOM 2931 O O . CYS B 1 48 ? -0.868 4.781 14.758 1 97.81 48 CYS B O 1
ATOM 2933 N N . LYS B 1 49 ? -3.023 5.234 14.453 1 97 49 LYS B N 1
ATOM 2934 C CA . LYS B 1 49 ? -2.77 6.023 13.25 1 97 49 LYS B CA 1
ATOM 2935 C C . LYS B 1 49 ? -1.734 7.113 13.516 1 97 49 LYS B C 1
ATOM 2937 O O . LYS B 1 49 ? -0.747 7.227 12.781 1 97 49 LYS B O 1
ATOM 2942 N N . GLU B 1 50 ? -1.944 7.867 14.547 1 94.88 50 GLU B N 1
ATOM 2943 C CA . GLU B 1 50 ? -1.056 8.984 14.852 1 94.88 50 GLU B CA 1
ATOM 2944 C C . GLU B 1 50 ? 0.342 8.492 15.219 1 94.88 50 GLU B C 1
ATOM 2946 O O . GLU B 1 50 ? 1.34 9.133 14.875 1 94.88 50 GLU B O 1
ATOM 2951 N N . CYS B 1 51 ? 0.442 7.406 15.969 1 95.94 51 CYS B N 1
ATOM 2952 C CA . CYS B 1 51 ? 1.731 6.848 16.359 1 95.94 51 CYS B CA 1
ATOM 2953 C C . CYS B 1 51 ? 2.529 6.406 15.141 1 95.94 51 CYS B C 1
ATOM 2955 O O . CYS B 1 51 ? 3.732 6.656 15.055 1 95.94 51 CYS B O 1
ATOM 2957 N N . LEU B 1 52 ? 1.801 5.723 14.234 1 96.62 52 LEU B N 1
ATOM 2958 C CA . LEU B 1 52 ? 2.461 5.281 13.008 1 96.62 52 LEU B CA 1
ATOM 2959 C C . LEU B 1 52 ? 2.975 6.473 12.211 1 96.62 52 LEU B C 1
ATOM 2961 O O . LEU B 1 52 ? 4.129 6.484 11.773 1 96.62 52 LEU B O 1
ATOM 2965 N N . GLU B 1 53 ? 2.115 7.426 12.039 1 94.44 53 GLU B N 1
ATOM 2966 C CA . GLU B 1 53 ? 2.486 8.617 11.281 1 94.44 53 GLU B CA 1
ATOM 2967 C C . GLU B 1 53 ? 3.721 9.289 11.875 1 94.44 53 GLU B C 1
ATOM 2969 O O . GLU B 1 53 ? 4.613 9.727 11.141 1 94.44 53 GLU B O 1
ATOM 2974 N N . ARG B 1 54 ? 3.777 9.406 13.133 1 94.19 54 ARG B N 1
ATOM 2975 C CA . ARG B 1 54 ? 4.918 10.008 13.812 1 94.19 54 ARG B CA 1
ATOM 2976 C C . ARG B 1 54 ? 6.203 9.242 13.516 1 94.19 54 ARG B C 1
ATOM 2978 O O . ARG B 1 54 ? 7.246 9.844 13.25 1 94.19 54 ARG B O 1
ATOM 2985 N N . CYS B 1 55 ? 6.168 7.961 13.562 1 94.81 55 CYS B N 1
ATOM 2986 C CA . CYS B 1 55 ? 7.332 7.133 13.266 1 94.81 55 CYS B CA 1
ATOM 2987 C C . CYS B 1 55 ? 7.789 7.336 11.82 1 94.81 55 CYS B C 1
ATOM 2989 O O . CYS B 1 55 ? 8.984 7.434 11.555 1 94.81 55 CYS B O 1
ATOM 2991 N N . LEU B 1 56 ? 6.809 7.414 10.961 1 93.56 56 LEU B N 1
ATOM 2992 C CA . LEU B 1 56 ? 7.105 7.523 9.531 1 93.56 56 LEU B CA 1
ATOM 2993 C C . LEU B 1 56 ? 7.699 8.891 9.203 1 93.56 56 LEU B C 1
ATOM 2995 O O . LEU B 1 56 ? 8.328 9.062 8.156 1 93.56 56 LEU B O 1
ATOM 2999 N N . ASP B 1 57 ? 7.406 9.883 10.039 1 92.81 57 ASP B N 1
ATOM 3000 C CA . ASP B 1 57 ? 8.062 11.172 9.875 1 92.81 57 ASP B CA 1
ATOM 3001 C C . ASP B 1 57 ? 9.586 11.031 9.93 1 92.81 57 ASP B C 1
ATOM 3003 O O . ASP B 1 57 ? 10.312 11.82 9.336 1 92.81 57 ASP B O 1
ATOM 3007 N N . HIS B 1 58 ? 10.039 10.062 10.664 1 93.25 58 HIS B N 1
ATOM 3008 C CA . HIS B 1 58 ? 11.469 9.891 10.898 1 93.25 58 HIS B CA 1
ATOM 3009 C C . HIS B 1 58 ? 12.062 8.859 9.945 1 93.25 58 HIS B C 1
ATOM 3011 O O . HIS B 1 58 ? 13.109 9.094 9.336 1 93.25 58 HIS B O 1
ATOM 3017 N N . ARG B 1 59 ? 11.43 7.699 9.906 1 92.44 59 ARG B N 1
ATOM 3018 C CA . ARG B 1 59 ? 11.898 6.605 9.055 1 92.44 59 ARG B CA 1
ATOM 3019 C C . ARG B 1 59 ? 10.727 5.91 8.367 1 92.44 59 ARG B C 1
ATOM 3021 O O . ARG B 1 59 ? 9.711 5.621 9 1 92.44 59 ARG B O 1
ATOM 3028 N N . PRO B 1 60 ? 10.914 5.613 7.082 1 93.44 60 PRO B N 1
ATOM 3029 C CA . PRO B 1 60 ? 9.828 4.953 6.355 1 93.44 60 PRO B CA 1
ATOM 3030 C C . PRO B 1 60 ? 9.859 3.434 6.5 1 93.44 60 PRO B C 1
ATOM 3032 O O . PRO B 1 60 ? 9.844 2.713 5.496 1 93.44 60 PRO B O 1
ATOM 3035 N N . ASN B 1 61 ? 9.945 2.91 7.715 1 95.81 61 ASN B N 1
ATOM 3036 C CA . ASN B 1 61 ? 9.969 1.488 8.039 1 95.81 61 ASN B CA 1
ATOM 3037 C C . ASN B 1 61 ? 9.008 1.154 9.172 1 95.81 61 ASN B C 1
ATOM 3039 O O . ASN B 1 61 ? 8.68 2.018 9.992 1 95.81 61 ASN B O 1
ATOM 3043 N N . CYS B 1 62 ? 8.578 -0.074 9.133 1 96.56 62 CYS B N 1
ATOM 3044 C CA . CYS B 1 62 ? 7.723 -0.533 10.227 1 96.56 62 CYS B CA 1
ATOM 3045 C C . CYS B 1 62 ? 8.461 -0.492 11.555 1 96.56 62 CYS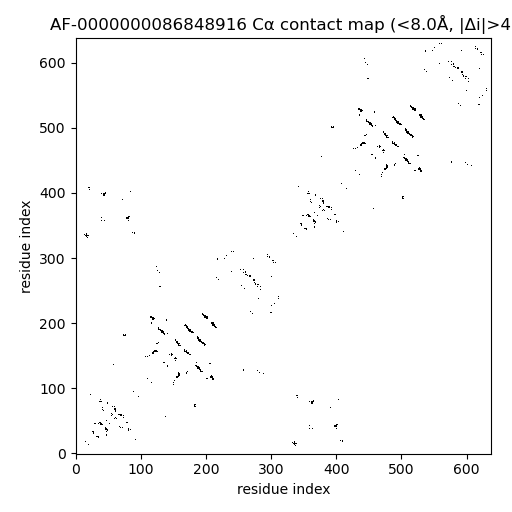 B C 1
ATOM 3047 O O . CYS B 1 62 ? 9.578 -1.001 11.664 1 96.56 62 CYS B O 1
ATOM 3049 N N . PRO B 1 63 ? 7.906 0.034 12.578 1 95.31 63 PRO B N 1
ATOM 3050 C CA . PRO B 1 63 ? 8.57 0.15 13.875 1 95.31 63 PRO B CA 1
ATOM 3051 C C . PRO B 1 63 ? 8.836 -1.206 14.523 1 95.31 63 PRO B C 1
ATOM 3053 O O . PRO B 1 63 ? 9.703 -1.315 15.398 1 95.31 63 PRO B O 1
ATOM 3056 N N . LEU B 1 64 ? 8.172 -2.189 14.148 1 96.5 64 LEU B N 1
ATOM 3057 C CA . LEU B 1 64 ? 8.297 -3.482 14.812 1 96.5 64 LEU B CA 1
ATOM 3058 C C . LEU B 1 64 ? 9.195 -4.418 14.008 1 96.5 64 LEU B C 1
ATOM 3060 O O . LEU B 1 64 ? 10.141 -5 14.555 1 96.5 64 LEU B O 1
ATOM 3064 N N . CYS B 1 65 ? 9.023 -4.598 12.688 1 95.88 65 CYS B N 1
ATOM 3065 C CA . CYS B 1 65 ? 9.742 -5.609 11.922 1 95.88 65 CYS B CA 1
ATOM 3066 C C . CYS B 1 65 ? 10.781 -4.965 11.008 1 95.88 65 CYS B C 1
ATOM 3068 O O . CYS B 1 65 ? 11.578 -5.664 10.383 1 95.88 65 CYS B O 1
ATOM 3070 N N . LYS B 1 66 ? 10.75 -3.666 10.758 1 96 66 LYS B N 1
ATOM 3071 C CA . LYS B 1 66 ? 11.727 -2.859 10.039 1 96 66 LYS B CA 1
ATOM 3072 C C . LYS B 1 66 ? 11.547 -3 8.531 1 96 66 LYS B C 1
ATOM 3074 O O . LYS B 1 66 ? 12.352 -2.48 7.754 1 96 66 LYS B O 1
ATOM 3079 N N . GLN B 1 67 ? 10.477 -3.643 8.109 1 94.19 67 GLN B N 1
ATOM 3080 C CA . GLN B 1 67 ? 10.18 -3.699 6.68 1 94.19 67 GLN B CA 1
ATOM 3081 C C . GLN B 1 67 ? 9.938 -2.303 6.113 1 94.19 67 GLN B C 1
ATOM 3083 O O . GLN B 1 67 ? 9.305 -1.467 6.762 1 94.19 67 GLN B O 1
ATOM 3088 N N . SER B 1 68 ? 10.352 -2.129 4.875 1 93.62 68 SER B N 1
ATOM 3089 C CA . SER B 1 68 ? 10.172 -0.839 4.219 1 93.62 68 SER B CA 1
ATOM 3090 C C . SER B 1 68 ? 8.695 -0.534 3.988 1 93.62 68 SER B C 1
ATOM 3092 O O . SER B 1 68 ? 7.945 -1.395 3.525 1 93.62 68 SER B O 1
ATOM 3094 N N . LEU B 1 69 ? 8.289 0.73 4.312 1 92.25 69 LEU B N 1
ATOM 3095 C CA . LEU B 1 69 ? 6.926 1.204 4.102 1 92.25 69 LEU B CA 1
ATOM 3096 C C . LEU B 1 69 ? 6.906 2.387 3.139 1 92.25 69 LEU B C 1
ATOM 3098 O O . LEU B 1 69 ? 5.984 3.207 3.178 1 92.25 69 LEU B O 1
ATOM 3102 N N . ARG B 1 70 ? 7.871 2.486 2.326 1 89.19 70 ARG B N 1
ATOM 3103 C CA . ARG B 1 70 ? 8.008 3.613 1.408 1 89.19 70 ARG B CA 1
ATOM 3104 C C . ARG B 1 70 ? 6.824 3.691 0.452 1 89.19 70 ARG B C 1
ATOM 3106 O O . ARG B 1 70 ? 6.285 4.773 0.212 1 89.19 70 ARG B O 1
ATOM 3113 N N . GLU B 1 71 ? 6.473 2.553 -0.074 1 85.69 71 GLU B N 1
ATOM 3114 C CA . GLU B 1 71 ? 5.34 2.535 -0.995 1 85.69 71 GLU B CA 1
ATOM 3115 C C . GLU B 1 71 ? 4.035 2.867 -0.273 1 85.69 71 GLU B C 1
ATOM 3117 O O . GLU B 1 71 ? 3.154 3.52 -0.838 1 85.69 71 GLU B O 1
ATOM 3122 N N . TYR B 1 72 ? 3.969 2.461 0.893 1 88.06 72 TYR B N 1
ATOM 3123 C CA . TYR B 1 72 ? 2.818 2.75 1.743 1 88.06 72 TYR B CA 1
ATOM 3124 C C . TYR B 1 72 ? 2.732 4.238 2.057 1 88.06 72 TYR B C 1
ATOM 3126 O O . TYR B 1 72 ? 1.646 4.824 2.037 1 88.06 72 TYR B O 1
ATOM 3134 N N . LEU B 1 73 ? 3.82 4.816 2.305 1 86.19 73 LEU B N 1
ATOM 3135 C CA . LEU B 1 73 ? 3.934 6.242 2.59 1 86.19 73 LEU B CA 1
ATOM 3136 C C . LEU B 1 73 ? 3.506 7.074 1.386 1 86.19 73 LEU B C 1
ATOM 3138 O O . LEU B 1 73 ? 2.859 8.109 1.54 1 86.19 73 LEU B O 1
ATOM 3142 N N . LYS B 1 74 ? 3.83 6.586 0.303 1 82.19 74 LYS B N 1
ATOM 3143 C CA . LYS B 1 74 ? 3.52 7.293 -0.936 1 82.19 74 LYS B CA 1
ATOM 3144 C C . LYS B 1 74 ? 2.012 7.391 -1.151 1 82.19 74 LYS B C 1
ATOM 3146 O O . LYS B 1 74 ? 1.519 8.383 -1.69 1 82.19 74 LYS B O 1
ATOM 3151 N N . ALA B 1 75 ? 1.306 6.402 -0.693 1 77.88 75 ALA B N 1
ATOM 3152 C CA . ALA B 1 75 ? -0.147 6.402 -0.841 1 77.88 75 ALA B CA 1
ATOM 3153 C C . ALA B 1 75 ? -0.783 7.504 0.001 1 77.88 75 ALA B C 1
ATOM 3155 O O . ALA B 1 75 ? -1.776 8.109 -0.406 1 77.88 75 ALA B O 1
ATOM 3156 N N . GLY B 1 76 ? -0.216 7.766 1.12 1 75.44 76 GLY B N 1
ATOM 3157 C CA . GLY B 1 76 ? -0.575 8.938 1.91 1 75.44 76 GLY B CA 1
ATOM 3158 C C . GLY B 1 76 ? -1.88 8.766 2.664 1 75.44 76 GLY B C 1
ATOM 3159 O O . GLY B 1 76 ? -2.357 9.703 3.307 1 75.44 76 GLY B O 1
ATOM 3160 N N . SER B 1 77 ? -2.543 7.668 2.502 1 80.31 77 SER B N 1
ATOM 3161 C CA . SER B 1 77 ? -3.791 7.438 3.223 1 80.31 77 SER B CA 1
ATOM 3162 C C . SER B 1 77 ? -3.691 6.215 4.129 1 80.31 77 SER B C 1
ATOM 3164 O O . SER B 1 77 ? -3.23 5.156 3.697 1 80.31 77 SER B O 1
ATOM 3166 N N . TYR B 1 78 ? -3.975 6.496 5.398 1 89.69 78 TYR B N 1
ATOM 3167 C CA . TYR B 1 78 ? -3.928 5.441 6.406 1 89.69 78 TYR B CA 1
ATOM 3168 C C . TYR B 1 78 ? -5.301 5.223 7.031 1 89.69 78 TYR B C 1
ATOM 3170 O O . TYR B 1 78 ? -5.629 5.844 8.047 1 89.69 78 TYR B O 1
ATOM 3178 N N . SER B 1 79 ? -6 4.328 6.488 1 94.94 79 SER B N 1
ATOM 3179 C CA . SER B 1 79 ? -7.348 4.09 7 1 94.94 79 SER B CA 1
ATOM 3180 C C . SER B 1 79 ? -7.328 3.092 8.156 1 94.94 79 SER B C 1
ATOM 3182 O O . SER B 1 79 ? -6.582 2.111 8.125 1 94.94 79 SER B O 1
ATOM 3184 N N . PRO B 1 80 ? -8.117 3.377 9.117 1 97.56 80 PRO B N 1
ATOM 3185 C CA . PRO B 1 80 ? -8.203 2.416 10.219 1 97.56 80 PRO B CA 1
ATOM 3186 C C . PRO B 1 80 ? -8.727 1.052 9.781 1 97.56 80 PRO B C 1
ATOM 3188 O O . PRO B 1 80 ? -9.531 0.969 8.852 1 97.56 80 PRO B O 1
ATOM 3191 N N . THR B 1 81 ? -8.203 0.014 10.422 1 97.75 81 THR B N 1
ATOM 3192 C CA . THR B 1 81 ? -8.703 -1.336 10.203 1 97.75 81 THR B CA 1
ATOM 3193 C C . THR B 1 81 ? -10.125 -1.478 10.734 1 97.75 81 THR B C 1
ATOM 3195 O O . THR B 1 81 ? -10.336 -1.545 11.945 1 97.75 81 THR B O 1
ATOM 3198 N N . VAL B 1 82 ? -11.07 -1.61 9.875 1 96.88 82 VAL B N 1
ATOM 3199 C CA . VAL B 1 82 ? -12.492 -1.548 10.203 1 96.88 82 VAL B CA 1
ATOM 3200 C C . VAL B 1 82 ? -12.844 -2.664 11.188 1 96.88 82 VAL B C 1
ATOM 3202 O O . VAL B 1 82 ? -13.484 -2.422 12.203 1 96.88 82 VAL B O 1
ATOM 3205 N N . LEU B 1 83 ? -12.383 -3.828 10.867 1 96.12 83 LEU B N 1
ATOM 3206 C CA . LEU B 1 83 ? -12.719 -4.988 11.688 1 96.12 83 LEU B CA 1
ATOM 3207 C C . LEU B 1 83 ? -12.18 -4.828 13.102 1 96.12 83 LEU B C 1
ATOM 3209 O O . LEU B 1 83 ? -12.852 -5.191 14.07 1 96.12 83 LEU B O 1
ATOM 3213 N N . LEU B 1 84 ? -10.992 -4.336 13.25 1 96.06 84 LEU B N 1
ATOM 3214 C CA . LEU B 1 84 ? -10.422 -4.129 14.578 1 96.06 84 LEU B CA 1
ATOM 3215 C C . LEU B 1 84 ? -11.234 -3.109 15.367 1 96.06 84 LEU B C 1
ATOM 3217 O O . LEU B 1 84 ? -11.445 -3.277 16.578 1 96.06 84 LEU B O 1
ATOM 3221 N N . GLN B 1 85 ? -11.641 -2.035 14.711 1 95.88 85 GLN B N 1
ATOM 3222 C CA . GLN B 1 85 ? -12.5 -1.053 15.367 1 95.88 85 GLN B CA 1
ATOM 3223 C C . GLN B 1 85 ? -13.789 -1.693 15.859 1 95.88 85 GLN B C 1
ATOM 3225 O O . GLN B 1 85 ? -14.234 -1.422 16.984 1 95.88 85 GLN B O 1
ATOM 3230 N N . ASP B 1 86 ? -14.367 -2.541 15.031 1 94.19 86 ASP B N 1
ATOM 3231 C CA . ASP B 1 86 ? -15.594 -3.23 15.398 1 94.19 86 ASP B CA 1
ATOM 3232 C C . ASP B 1 86 ? -15.375 -4.145 16.609 1 94.19 86 ASP B C 1
ATOM 3234 O O . ASP B 1 86 ? -16.219 -4.191 17.516 1 94.19 86 ASP B O 1
ATOM 3238 N N . ILE B 1 87 ? -14.328 -4.855 16.594 1 93.06 87 ILE B N 1
ATOM 3239 C CA . ILE B 1 87 ? -14.016 -5.785 17.672 1 93.06 87 ILE B CA 1
ATOM 3240 C C . ILE B 1 87 ? -13.805 -5.016 18.969 1 93.06 87 ILE B C 1
ATOM 3242 O O . ILE B 1 87 ? -14.336 -5.398 20.016 1 93.06 87 ILE B O 1
ATOM 3246 N N . MET B 1 88 ? -13.047 -3.953 18.922 1 93.81 88 MET B N 1
ATOM 3247 C CA . MET B 1 88 ? -12.789 -3.131 20.109 1 93.81 88 MET B CA 1
ATOM 3248 C C . MET B 1 88 ? -14.086 -2.568 20.672 1 93.81 88 MET B C 1
ATOM 3250 O O . MET B 1 88 ? -14.281 -2.545 21.891 1 93.81 88 MET B O 1
ATOM 3254 N N . LEU B 1 89 ? -14.945 -2.092 19.797 1 93.25 89 LEU B N 1
ATOM 3255 C CA . LEU B 1 89 ? -16.234 -1.546 20.219 1 93.25 89 LEU B CA 1
ATOM 3256 C C . LEU B 1 89 ? -17.094 -2.617 20.891 1 93.25 89 LEU B C 1
ATOM 3258 O O . LEU B 1 89 ? -17.75 -2.35 21.891 1 93.25 89 LEU B O 1
ATOM 3262 N N . ALA B 1 90 ? -17.031 -3.807 20.375 1 89.81 90 ALA B N 1
ATOM 3263 C CA . ALA B 1 90 ? -17.859 -4.902 20.875 1 89.81 90 ALA B CA 1
ATOM 3264 C C . ALA B 1 90 ? -17.312 -5.434 22.203 1 89.81 90 ALA B C 1
ATOM 3266 O O . ALA B 1 90 ? -18.078 -5.793 23.094 1 89.81 90 ALA B O 1
ATOM 3267 N N . THR B 1 91 ? -16.062 -5.48 22.406 1 88.5 91 THR B N 1
ATOM 3268 C CA . THR B 1 91 ? -15.438 -6.176 23.516 1 88.5 91 THR B CA 1
ATOM 3269 C C . THR B 1 91 ? -15.102 -5.203 24.641 1 88.5 91 THR B C 1
ATOM 3271 O O . THR B 1 91 ? -15.188 -5.551 25.828 1 88.5 91 THR B O 1
ATOM 3274 N N . PHE B 1 92 ? -14.641 -4.008 24.266 1 91.31 92 PHE B N 1
ATOM 3275 C CA . PHE B 1 92 ? -14.133 -3.062 25.25 1 91.31 92 PHE B CA 1
ATOM 3276 C C . PHE B 1 92 ? -14.75 -1.685 25.047 1 91.31 92 PHE B C 1
ATOM 3278 O O . PHE B 1 92 ? -14.039 -0.682 24.969 1 91.31 92 PHE B O 1
ATOM 3285 N N . SER B 1 93 ? -16.016 -1.602 25 1 92.5 93 SER B N 1
ATOM 3286 C CA . SER B 1 93 ? -16.734 -0.374 24.688 1 92.5 93 SER B CA 1
ATOM 3287 C C . SER B 1 93 ? -16.422 0.732 25.688 1 92.5 93 SER B C 1
ATOM 3289 O O . SER B 1 93 ? -16.172 1.876 25.297 1 92.5 93 SER B O 1
ATOM 3291 N N . ALA B 1 94 ? -16.453 0.404 26.938 1 93.94 94 ALA B N 1
ATOM 3292 C CA . ALA B 1 94 ? -16.203 1.413 27.969 1 93.94 94 ALA B CA 1
ATOM 3293 C C . ALA B 1 94 ? -14.773 1.946 27.875 1 93.94 94 ALA B C 1
ATOM 3295 O O . ALA B 1 94 ? -14.547 3.158 27.938 1 93.94 94 ALA B O 1
ATOM 3296 N N . GLN B 1 95 ? -13.859 1.002 27.797 1 93.56 95 GLN B N 1
ATOM 3297 C CA . GLN B 1 95 ? -12.453 1.386 27.688 1 93.56 95 GLN B CA 1
ATOM 3298 C C . GLN B 1 95 ? -12.195 2.201 26.438 1 93.56 95 GLN B C 1
ATOM 3300 O O . GLN B 1 95 ? -11.391 3.135 26.438 1 93.56 95 GLN B O 1
ATOM 3305 N N . LEU B 1 96 ? -12.844 1.855 25.375 1 94.94 96 LEU B N 1
ATOM 3306 C CA . LEU B 1 96 ? -12.711 2.6 24.125 1 94.94 96 LEU B CA 1
ATOM 3307 C C . LEU B 1 96 ? -13.227 4.027 24.281 1 94.94 96 LEU B C 1
ATOM 3309 O O . LEU B 1 96 ? -12.617 4.973 23.781 1 94.94 96 LEU B O 1
ATOM 3313 N N . ALA B 1 97 ? -14.312 4.211 24.938 1 96.31 97 ALA B N 1
ATOM 3314 C CA . ALA B 1 97 ? -14.867 5.539 25.188 1 96.31 97 ALA B CA 1
ATOM 3315 C C . ALA B 1 97 ? -13.891 6.391 26 1 96.31 97 ALA B C 1
ATOM 3317 O O . ALA B 1 97 ? -13.711 7.578 25.703 1 96.31 97 ALA B O 1
ATOM 3318 N N . GLU B 1 98 ? -13.32 5.766 26.969 1 96.31 98 GLU B N 1
ATOM 3319 C CA . GLU B 1 98 ? -12.328 6.469 27.766 1 96.31 98 GLU B CA 1
ATOM 3320 C C . GLU B 1 98 ? -11.141 6.898 26.906 1 96.31 98 GLU B C 1
ATOM 3322 O O . GLU B 1 98 ? -10.625 8.016 27.047 1 96.31 98 GLU B O 1
ATOM 3327 N N . ARG B 1 99 ? -10.664 6.039 26.078 1 96.5 99 ARG B N 1
ATOM 3328 C CA . ARG B 1 99 ? -9.547 6.336 25.188 1 96.5 99 ARG B CA 1
ATOM 3329 C C . ARG B 1 99 ? -9.883 7.488 24.25 1 96.5 99 ARG B C 1
ATOM 3331 O O . ARG B 1 99 ? -9.039 8.336 23.984 1 96.5 99 ARG B O 1
ATOM 3338 N N . GLN B 1 100 ? -11.062 7.508 23.766 1 96.38 100 GLN B N 1
ATOM 3339 C CA . GLN B 1 100 ? -11.523 8.578 22.891 1 96.38 100 GLN B CA 1
ATOM 3340 C C . GLN B 1 100 ? -11.57 9.914 23.625 1 96.38 100 GLN B C 1
ATOM 3342 O O . GLN B 1 100 ? -11.195 10.953 23.078 1 96.38 100 GLN B O 1
ATOM 3347 N N . GLU B 1 101 ? -12.047 9.859 24.844 1 96.5 101 GLU B N 1
ATOM 3348 C CA . GLU B 1 101 ? -12.102 11.062 25.656 1 96.5 101 GLU B CA 1
ATOM 3349 C C . GLU B 1 101 ? -10.703 11.609 25.922 1 96.5 101 GLU B C 1
ATOM 3351 O O . GLU B 1 101 ? -10.484 12.82 25.906 1 96.5 101 GLU B O 1
ATOM 3356 N N . LEU B 1 102 ? -9.875 10.672 26.25 1 95.44 102 LEU B N 1
ATOM 3357 C CA . LEU B 1 102 ? -8.484 11.07 26.469 1 95.44 102 LEU B CA 1
ATOM 3358 C C . LEU B 1 102 ? -7.922 11.766 25.219 1 95.44 102 LEU B C 1
ATOM 3360 O O . LEU B 1 102 ? -7.254 12.797 25.344 1 95.44 102 LEU B O 1
ATOM 3364 N N . HIS B 1 103 ? -8.117 11.219 24.078 1 94.56 103 HIS B N 1
ATOM 3365 C CA . HIS B 1 103 ? -7.652 11.82 22.828 1 94.56 103 HIS B CA 1
ATOM 3366 C C . HIS B 1 103 ? -8.273 13.188 22.609 1 94.56 103 HIS B C 1
ATOM 3368 O O . HIS B 1 103 ? -7.59 14.125 22.188 1 94.56 103 HIS B O 1
ATOM 3374 N N . ARG B 1 104 ? -9.531 13.336 22.875 1 94.62 104 ARG B N 1
ATOM 3375 C CA . ARG B 1 104 ? -10.227 14.609 22.719 1 94.62 104 ARG B CA 1
ATOM 3376 C C . ARG B 1 104 ? -9.617 15.68 23.625 1 94.62 104 ARG B C 1
ATOM 3378 O O . ARG B 1 104 ? -9.469 16.828 23.203 1 94.62 104 ARG B O 1
ATOM 3385 N N . ALA B 1 105 ? -9.344 15.305 24.781 1 94.38 105 ALA B N 1
ATOM 3386 C CA . ALA B 1 105 ? -8.719 16.234 25.719 1 94.38 105 ALA B CA 1
ATOM 3387 C C . ALA B 1 105 ? -7.348 16.688 25.219 1 94.38 105 ALA B C 1
ATOM 3389 O O . ALA B 1 105 ? -6.992 17.859 25.344 1 94.38 105 ALA B O 1
ATOM 3390 N N . GLU B 1 106 ? -6.602 15.758 24.734 1 92 106 GLU B N 1
ATOM 3391 C CA . GLU B 1 106 ? -5.289 16.078 24.188 1 92 106 GLU B CA 1
ATOM 3392 C C . GLU B 1 106 ? -5.402 17.031 23 1 92 106 GLU B C 1
ATOM 3394 O O . GLU B 1 106 ? -4.633 17.984 22.875 1 92 106 GLU B O 1
ATOM 3399 N N . MET B 1 107 ? -6.363 16.828 22.141 1 91 107 MET B N 1
ATOM 3400 C CA . MET B 1 107 ? -6.582 17.672 20.969 1 91 107 MET B CA 1
ATOM 3401 C C . MET B 1 107 ? -7.039 19.062 21.391 1 91 107 MET B C 1
ATOM 3403 O O . MET B 1 107 ? -6.664 20.062 20.766 1 91 107 MET B O 1
ATOM 3407 N N . ALA B 1 108 ? -7.809 19.141 22.391 1 92.81 108 ALA B N 1
ATOM 3408 C CA . ALA B 1 108 ? -8.266 20.422 22.906 1 92.81 108 ALA B CA 1
ATOM 3409 C C . ALA B 1 108 ? -7.094 21.25 23.422 1 92.81 108 ALA B C 1
ATOM 3411 O O . ALA B 1 108 ? -7.051 22.469 23.234 1 92.81 108 ALA B O 1
ATOM 3412 N N . GLU B 1 109 ? -6.199 20.594 24.047 1 89.88 109 GLU B N 1
ATOM 3413 C CA . GLU B 1 109 ? -5.012 21.281 24.547 1 89.88 109 GLU B CA 1
ATOM 3414 C C . GLU B 1 109 ? -4.18 21.859 23.406 1 89.88 109 GLU B C 1
ATOM 3416 O O . GLU B 1 109 ? -3.629 22.953 23.516 1 89.88 109 GLU B O 1
ATOM 3421 N N . LEU B 1 110 ? -4.164 21.125 22.359 1 90.88 110 LEU B N 1
ATOM 3422 C CA . LEU B 1 110 ? -3.35 21.516 21.203 1 90.88 110 LEU B CA 1
ATOM 3423 C C . LEU B 1 110 ? -4.051 22.578 20.375 1 90.88 110 LEU B C 1
ATOM 3425 O O . LEU B 1 110 ? -3.441 23.188 19.5 1 90.88 110 LEU B O 1
ATOM 3429 N N . SER B 1 111 ? -5.289 22.844 20.641 1 90.25 111 SER B N 1
ATOM 3430 C CA . SER B 1 111 ? -6.09 23.75 19.844 1 90.25 111 SER B CA 1
ATOM 3431 C C . SER B 1 111 ? -6.031 25.172 20.391 1 90.25 111 SER B C 1
ATOM 3433 O O . SER B 1 111 ? -6.59 26.109 19.812 1 90.25 111 SER B O 1
ATOM 3435 N N . ASN B 1 112 ? -5.336 25.359 21.469 1 89 112 ASN B N 1
ATOM 3436 C CA . ASN B 1 112 ? -5.211 26.688 22.047 1 89 112 ASN B CA 1
ATOM 3437 C C . ASN B 1 112 ? -4.387 27.609 21.141 1 89 112 ASN B C 1
ATOM 3439 O O . ASN B 1 112 ? -3.348 27.219 20.625 1 89 112 ASN B O 1
ATOM 3443 N N . LEU B 1 113 ? -4.816 28.828 21.016 1 88.81 113 LEU B N 1
ATOM 3444 C CA . LEU B 1 113 ? -4.176 29.719 20.062 1 88.81 113 LEU B CA 1
ATOM 3445 C C . LEU B 1 113 ? -3.324 30.766 20.781 1 88.81 113 LEU B C 1
ATOM 3447 O O . LEU B 1 113 ? -2.754 31.656 20.156 1 88.81 113 LEU B O 1
ATOM 3451 N N . THR B 1 114 ? -3.223 30.703 22.109 1 94.81 114 THR B N 1
ATOM 3452 C CA . THR B 1 114 ? -2.4 31.656 22.828 1 94.81 114 THR B CA 1
ATOM 3453 C C . THR B 1 114 ? -1.478 30.953 23.812 1 94.81 114 THR B C 1
ATOM 3455 O O . THR B 1 114 ? -0.504 31.531 24.297 1 94.81 114 THR B O 1
ATOM 3458 N N . LYS B 1 115 ? -1.858 29.734 24.094 1 95.56 115 LYS B N 1
ATOM 3459 C CA . LYS B 1 115 ? -1.057 28.969 25.047 1 95.56 115 LYS B CA 1
ATOM 3460 C C . LYS B 1 115 ? -0.406 27.766 24.375 1 95.56 115 LYS B C 1
ATOM 3462 O O . LYS B 1 115 ? -1.069 27.016 23.641 1 95.56 115 LYS B O 1
ATOM 3467 N N . ASN B 1 116 ? 0.846 27.656 24.641 1 95.88 116 ASN B N 1
ATOM 3468 C CA . ASN B 1 116 ? 1.62 26.531 24.109 1 95.88 116 ASN B CA 1
ATOM 3469 C C . ASN B 1 116 ? 1.448 26.406 22.594 1 95.88 116 ASN B C 1
ATOM 3471 O O . ASN B 1 116 ? 1.268 25.297 22.078 1 95.88 116 ASN B O 1
ATOM 3475 N N . ILE B 1 117 ? 1.409 27.5 21.953 1 96.81 117 ILE B N 1
ATOM 3476 C CA . ILE B 1 117 ? 1.218 27.453 20.5 1 96.81 117 ILE B CA 1
ATOM 3477 C C . ILE B 1 117 ? 2.484 26.938 19.828 1 96.81 117 ILE B C 1
ATOM 3479 O O . ILE B 1 117 ? 3.598 27.234 20.266 1 96.81 117 ILE B O 1
ATOM 3483 N N . PRO B 1 118 ? 2.328 26.188 18.797 1 97.75 118 PRO B N 1
ATOM 3484 C CA . PRO B 1 118 ? 3.506 25.703 18.062 1 97.75 118 PRO B CA 1
ATOM 3485 C C . PRO B 1 118 ? 4.258 26.828 17.359 1 97.75 118 PRO B C 1
ATOM 3487 O O . PRO B 1 118 ? 3.637 27.734 16.781 1 97.75 118 PRO B O 1
ATOM 3490 N N . ILE B 1 119 ? 5.578 26.766 17.422 1 98.38 119 ILE B N 1
ATOM 3491 C CA . ILE B 1 119 ? 6.41 27.812 16.828 1 98.38 119 ILE B CA 1
ATOM 3492 C C . ILE B 1 119 ? 7.309 27.203 15.758 1 98.38 119 ILE B C 1
ATOM 3494 O O . ILE B 1 119 ? 8.062 26.266 16.031 1 98.38 119 ILE B O 1
ATOM 3498 N N . PHE B 1 120 ? 7.203 27.672 14.57 1 98.25 120 PHE B N 1
ATOM 3499 C CA . PHE B 1 120 ? 8.109 27.359 13.477 1 98.25 120 PHE B CA 1
ATOM 3500 C C . PHE B 1 120 ? 9.25 28.359 13.414 1 98.25 120 PHE B C 1
ATOM 3502 O O . PHE B 1 120 ? 9.039 29.531 13.055 1 98.25 120 PHE B O 1
ATOM 3509 N N . VAL B 1 121 ? 10.438 27.922 13.812 1 97.62 121 VAL B N 1
ATOM 3510 C CA . VAL B 1 121 ? 11.586 28.828 13.797 1 97.62 121 VAL B CA 1
ATOM 3511 C C . VAL B 1 121 ? 12.234 28.797 12.414 1 97.62 121 VAL B C 1
ATOM 3513 O O . VAL B 1 121 ? 12.828 27.797 12.016 1 97.62 121 VAL B O 1
ATOM 3516 N N . CYS B 1 122 ? 12.141 29.859 11.68 1 95.44 122 CYS B N 1
ATOM 3517 C CA . CYS B 1 122 ? 12.656 29.922 10.312 1 95.44 122 CYS B CA 1
ATOM 3518 C C . CYS B 1 122 ? 12.938 31.375 9.914 1 95.44 122 CYS B C 1
ATOM 3520 O O . CYS B 1 122 ? 13.93 31.953 10.352 1 95.44 122 CYS B O 1
ATOM 3522 N N . THR B 1 123 ? 12.078 32.031 9.141 1 93 123 THR B N 1
ATOM 3523 C CA . THR B 1 123 ? 12.273 33.406 8.672 1 93 123 THR B CA 1
ATOM 3524 C C . THR B 1 123 ? 11.195 34.312 9.242 1 93 123 THR B C 1
ATOM 3526 O O . THR B 1 123 ? 10.297 33.875 9.945 1 93 123 THR B O 1
ATOM 3529 N N . MET B 1 124 ? 11.398 35.562 8.961 1 93.31 124 MET B N 1
ATOM 3530 C CA . MET B 1 124 ? 10.375 36.531 9.352 1 93.31 124 MET B CA 1
ATOM 3531 C C . MET B 1 124 ? 9.148 36.406 8.453 1 93.31 124 MET B C 1
ATOM 3533 O O . MET B 1 124 ? 9.266 36.125 7.262 1 93.31 124 MET B O 1
ATOM 3537 N N . SER B 1 125 ? 8.055 36.594 9.078 1 95.94 125 SER B N 1
ATOM 3538 C CA . SER B 1 125 ? 6.777 36.656 8.375 1 95.94 125 SER B CA 1
ATOM 3539 C C . SER B 1 125 ? 5.957 37.844 8.82 1 95.94 125 SER B C 1
ATOM 3541 O O . SER B 1 125 ? 6.188 38.406 9.898 1 95.94 125 SER B O 1
ATOM 3543 N N . PHE B 1 126 ? 5.078 38.25 7.902 1 96.38 126 PHE B N 1
ATOM 3544 C CA . PHE B 1 126 ? 4.383 39.531 8.148 1 96.38 126 PHE B CA 1
ATOM 3545 C C . PHE B 1 126 ? 2.885 39.375 7.914 1 96.38 126 PHE B C 1
ATOM 3547 O O . PHE B 1 126 ? 2.461 38.594 7.051 1 96.38 126 PHE B O 1
ATOM 3554 N N . PRO B 1 127 ? 2.1 40.156 8.672 1 96.69 127 PRO B N 1
ATOM 3555 C CA . PRO B 1 127 ? 0.648 40.094 8.477 1 96.69 127 PRO B CA 1
ATOM 3556 C C . PRO B 1 127 ? 0.23 40.406 7.043 1 96.69 127 PRO B C 1
ATOM 3558 O O . PRO B 1 127 ? 0.671 41.406 6.465 1 96.69 127 PRO B O 1
ATOM 3561 N N . GLY B 1 128 ? -0.553 39.5 6.52 1 94.12 128 GLY B N 1
ATOM 3562 C CA . GLY B 1 128 ? -1.113 39.719 5.199 1 94.12 128 GLY B CA 1
ATOM 3563 C C . GLY B 1 128 ? -0.205 39.25 4.074 1 94.12 128 GLY B C 1
ATOM 3564 O O . GLY B 1 128 ? -0.576 39.312 2.9 1 94.12 128 GLY B O 1
ATOM 3565 N N . ILE B 1 129 ? 0.868 38.812 4.383 1 93.44 129 ILE B N 1
ATOM 3566 C CA . ILE B 1 129 ? 1.83 38.406 3.365 1 93.44 129 ILE B CA 1
ATOM 3567 C C . ILE B 1 129 ? 1.919 36.875 3.316 1 93.44 129 ILE B C 1
ATOM 3569 O O . ILE B 1 129 ? 1.967 36.219 4.359 1 93.44 129 ILE B O 1
ATOM 3573 N N . ALA B 1 130 ? 1.927 36.375 2.127 1 93.94 130 ALA B N 1
ATOM 3574 C CA . ALA B 1 130 ? 2.033 34.938 1.927 1 93.94 130 ALA B CA 1
ATOM 3575 C C . ALA B 1 130 ? 3.426 34.438 2.295 1 93.94 130 ALA B C 1
ATOM 3577 O O . ALA B 1 130 ? 4.422 35.125 2.07 1 93.94 130 ALA B O 1
ATOM 3578 N N . CYS B 1 131 ? 3.445 33.219 2.852 1 93.69 131 CYS B N 1
ATOM 3579 C CA . CYS B 1 131 ? 4.699 32.594 3.254 1 93.69 131 CYS B CA 1
ATOM 3580 C C . CYS B 1 131 ? 4.703 31.125 2.9 1 93.69 131 CYS B C 1
ATOM 3582 O O . CYS B 1 131 ? 4.273 30.297 3.699 1 93.69 131 CYS B O 1
ATOM 3584 N N . PRO B 1 132 ? 5.234 30.797 1.714 1 94.25 132 PRO B N 1
ATOM 3585 C CA . PRO B 1 132 ? 5.344 29.391 1.337 1 94.25 132 PRO B CA 1
ATOM 3586 C C . PRO B 1 132 ? 6.449 28.656 2.094 1 94.25 132 PRO B C 1
ATOM 3588 O O . PRO B 1 132 ? 7.551 29.188 2.252 1 94.25 132 PRO B O 1
ATOM 3591 N N . LEU B 1 133 ? 6.121 27.484 2.533 1 96.56 133 LEU B N 1
ATOM 3592 C CA . LEU B 1 133 ? 7.082 26.719 3.312 1 96.56 133 LEU B CA 1
ATOM 3593 C C . LEU B 1 133 ? 7.277 25.328 2.713 1 96.56 133 LEU B C 1
ATOM 3595 O O . LEU B 1 133 ? 6.332 24.734 2.188 1 96.56 133 LEU B O 1
ATOM 3599 N N . HIS B 1 134 ? 8.453 24.906 2.758 1 96.5 134 HIS B N 1
ATOM 3600 C CA . HIS B 1 134 ? 8.805 23.531 2.477 1 96.5 134 HIS B CA 1
ATOM 3601 C C . HIS B 1 134 ? 9.18 22.781 3.754 1 96.5 134 HIS B C 1
ATOM 3603 O O . HIS B 1 134 ? 10.234 23.031 4.34 1 96.5 134 HIS B O 1
ATOM 3609 N N . VAL B 1 135 ? 8.359 21.875 4.121 1 96.94 135 VAL B N 1
ATOM 3610 C CA . VAL B 1 135 ? 8.523 21.219 5.414 1 96.94 135 VAL B CA 1
ATOM 3611 C C . VAL B 1 135 ? 9.078 19.812 5.207 1 96.94 135 VAL B C 1
ATOM 3613 O O . VAL B 1 135 ? 8.438 18.969 4.566 1 96.94 135 VAL B O 1
ATOM 3616 N N . PHE B 1 136 ? 10.25 19.531 5.809 1 94.12 136 PHE B N 1
ATOM 3617 C CA . PHE B 1 136 ? 10.844 18.219 5.633 1 94.12 136 PHE B CA 1
ATOM 3618 C C . PHE B 1 136 ? 11.367 17.672 6.961 1 94.12 136 PHE B C 1
ATOM 3620 O O . PHE B 1 136 ? 11.531 16.469 7.121 1 94.12 136 PHE B O 1
ATOM 3627 N N . GLU B 1 137 ? 11.633 18.516 7.871 1 95.19 137 GLU B N 1
ATOM 3628 C CA . GLU B 1 137 ? 12.094 18.047 9.172 1 95.19 137 GLU B CA 1
ATOM 3629 C C . GLU B 1 137 ? 10.984 17.312 9.914 1 95.19 137 GLU B C 1
ATOM 3631 O O . GLU B 1 137 ? 9.852 17.781 9.977 1 95.19 137 GLU B O 1
ATOM 3636 N N . PRO B 1 138 ? 11.281 16.203 10.594 1 95.38 138 PRO B N 1
ATOM 3637 C CA . PRO B 1 138 ? 10.266 15.398 11.266 1 95.38 138 PRO B CA 1
ATOM 3638 C C . PRO B 1 138 ? 9.477 16.188 12.305 1 95.38 138 PRO B C 1
ATOM 3640 O O . PRO B 1 138 ? 8.258 16.031 12.422 1 95.38 138 PRO B O 1
ATOM 3643 N N . ARG B 1 139 ? 10.148 17 13.039 1 96.12 139 ARG B N 1
ATOM 3644 C CA . ARG B 1 139 ? 9.469 17.766 14.086 1 96.12 139 ARG B CA 1
ATOM 3645 C C . ARG B 1 139 ? 8.422 18.703 13.492 1 96.12 139 ARG B C 1
ATOM 3647 O O . ARG B 1 139 ? 7.336 18.859 14.055 1 96.12 139 ARG B O 1
ATOM 3654 N N . TYR B 1 140 ? 8.711 19.312 12.438 1 97.25 140 TYR B N 1
ATOM 3655 C CA . TYR B 1 140 ? 7.781 20.266 11.836 1 97.25 140 TYR B CA 1
ATOM 3656 C C . TYR B 1 140 ? 6.691 19.531 11.062 1 97.25 140 TYR B C 1
ATOM 3658 O O . TYR B 1 140 ? 5.566 20.031 10.945 1 97.25 140 TYR B O 1
ATOM 3666 N N . ARG B 1 141 ? 7.055 18.375 10.5 1 95.44 141 ARG B N 1
ATOM 3667 C CA . ARG B 1 141 ? 6.008 17.562 9.898 1 95.44 141 ARG B CA 1
ATOM 3668 C C . ARG B 1 141 ? 4.93 17.219 10.914 1 95.44 141 ARG B C 1
ATOM 3670 O O . ARG B 1 141 ? 3.736 17.344 10.633 1 95.44 141 ARG B O 1
ATOM 3677 N N . LEU B 1 142 ? 5.375 16.797 12.031 1 95.81 142 LEU B N 1
ATOM 3678 C CA . LEU B 1 142 ? 4.457 16.5 13.133 1 95.81 142 LEU B CA 1
ATOM 3679 C C . LEU B 1 142 ? 3.633 17.734 13.484 1 95.81 142 LEU B C 1
ATOM 3681 O O . LEU B 1 142 ? 2.414 17.656 13.641 1 95.81 142 LEU B O 1
ATOM 3685 N N . MET B 1 143 ? 4.266 18.797 13.578 1 96.44 143 MET B N 1
ATOM 3686 C CA . MET B 1 143 ? 3.615 20.047 13.961 1 96.44 143 MET B CA 1
ATOM 3687 C C . MET B 1 143 ? 2.492 20.391 12.992 1 96.44 143 MET B C 1
ATOM 3689 O O . MET B 1 143 ? 1.369 20.688 13.414 1 96.44 143 MET B O 1
ATOM 3693 N N . ILE B 1 144 ? 2.82 20.375 11.75 1 96.62 144 ILE B N 1
ATOM 3694 C CA . ILE B 1 144 ? 1.855 20.75 10.719 1 96.62 144 ILE B CA 1
ATOM 3695 C C . ILE B 1 144 ? 0.677 19.766 10.75 1 96.62 144 ILE B C 1
ATOM 3697 O O . ILE B 1 144 ? -0.478 20.188 10.617 1 96.62 144 ILE B O 1
ATOM 3701 N N . ARG B 1 145 ? 0.982 18.547 10.883 1 93.81 145 ARG B N 1
ATOM 3702 C CA . ARG B 1 145 ? -0.074 17.531 10.969 1 93.81 145 ARG B CA 1
ATOM 3703 C C . ARG B 1 145 ? -1.012 17.844 12.133 1 93.81 145 ARG B C 1
ATOM 3705 O O . ARG B 1 145 ? -2.232 17.734 12 1 93.81 145 ARG B O 1
ATOM 3712 N N . ARG B 1 146 ? -0.508 18.188 13.273 1 94.69 146 ARG B N 1
ATOM 3713 C CA . ARG B 1 146 ? -1.309 18.516 14.453 1 94.69 146 ARG B CA 1
ATOM 3714 C C . ARG B 1 146 ? -2.178 19.734 14.195 1 94.69 146 ARG B C 1
ATOM 3716 O O . ARG B 1 146 ? -3.348 19.766 14.578 1 94.69 146 ARG B O 1
ATOM 3723 N N . CYS B 1 147 ? -1.59 20.719 13.531 1 95.56 147 CYS B N 1
ATOM 3724 C CA . CYS B 1 147 ? -2.348 21.922 13.195 1 95.56 147 CYS B CA 1
ATOM 3725 C C . CYS B 1 147 ? -3.545 21.578 12.32 1 95.56 147 CYS B C 1
ATOM 3727 O O . CYS B 1 147 ? -4.605 22.203 12.438 1 95.56 147 CYS B O 1
ATOM 3729 N N . GLN B 1 148 ? -3.318 20.656 11.477 1 93.56 148 GLN B N 1
ATOM 3730 C CA . GLN B 1 148 ? -4.395 20.203 10.602 1 93.56 148 GLN B CA 1
ATOM 3731 C C . GLN B 1 148 ? -5.434 19.391 11.367 1 93.56 148 GLN B C 1
ATOM 3733 O O . GLN B 1 148 ? -6.637 19.609 11.211 1 93.56 148 GLN B O 1
ATOM 3738 N N . GLU B 1 149 ? -5.004 18.531 12.172 1 91.38 149 GLU B N 1
ATOM 3739 C CA . GLU B 1 149 ? -5.883 17.609 12.883 1 91.38 149 GLU B CA 1
ATOM 3740 C C . GLU B 1 149 ? -6.754 18.344 13.898 1 91.38 149 GLU B C 1
ATOM 3742 O O . GLU B 1 149 ? -7.91 17.984 14.117 1 91.38 149 GLU B O 1
ATOM 3747 N N . THR B 1 150 ? -6.199 19.297 14.523 1 92.81 150 THR B N 1
ATOM 3748 C CA . THR B 1 150 ? -6.941 20.078 15.508 1 92.81 150 THR B CA 1
ATOM 3749 C C . THR B 1 150 ? -7.934 21.016 14.82 1 92.81 150 THR B C 1
ATOM 3751 O O . THR B 1 150 ? -8.898 21.469 15.445 1 92.81 150 THR B O 1
ATOM 3754 N N . GLY B 1 151 ? -7.645 21.375 13.578 1 92.75 151 GLY B N 1
ATOM 3755 C CA . GLY B 1 151 ? -8.508 22.281 12.836 1 92.75 151 GLY B CA 1
ATOM 3756 C C . GLY B 1 151 ? -8.125 23.734 13 1 92.75 151 GLY B C 1
ATOM 3757 O O . GLY B 1 151 ? -8.727 24.609 12.375 1 92.75 151 GLY B O 1
ATOM 3758 N N . THR B 1 152 ? -7.207 23.969 13.898 1 93.62 152 THR B N 1
ATOM 3759 C CA . THR B 1 152 ? -6.77 25.344 14.109 1 93.62 152 THR B CA 1
ATOM 3760 C C . THR B 1 152 ? -6.133 25.906 12.836 1 93.62 152 THR B C 1
ATOM 3762 O O . THR B 1 152 ? -6.43 27.031 12.438 1 93.62 152 THR B O 1
ATOM 3765 N N . ARG B 1 153 ? -5.227 25.141 12.219 1 97.06 153 ARG B N 1
ATOM 3766 C CA . ARG B 1 153 ? -4.512 25.469 10.992 1 97.06 153 ARG B CA 1
ATOM 3767 C C . ARG B 1 153 ? -3.635 26.703 11.18 1 97.06 153 ARG B C 1
ATOM 3769 O O . ARG B 1 153 ? -3.518 27.531 10.273 1 97.06 153 ARG B O 1
ATOM 3776 N N . ARG B 1 154 ? -3.18 26.875 12.352 1 97.62 154 ARG B N 1
ATOM 3777 C CA . ARG B 1 154 ? -2.359 28.047 12.648 1 97.62 154 ARG B CA 1
ATOM 3778 C C . ARG B 1 154 ? -1.135 27.656 13.469 1 97.62 154 ARG B C 1
ATOM 3780 O O . ARG B 1 154 ? -1.184 26.719 14.258 1 97.62 154 ARG B O 1
ATOM 3787 N N . PHE B 1 155 ? -0.093 28.375 13.227 1 98.12 155 PHE B N 1
ATOM 3788 C CA . PHE B 1 155 ? 1.121 28.266 14.023 1 98.12 155 PHE B CA 1
ATOM 3789 C C . PHE B 1 155 ? 1.928 29.547 13.969 1 98.12 155 PHE B C 1
ATOM 3791 O O . PHE B 1 155 ? 1.712 30.391 13.086 1 98.12 155 PHE B O 1
ATOM 3798 N N . GLY B 1 156 ? 2.717 29.734 14.992 1 98.38 156 GLY B N 1
ATOM 3799 C CA . GLY B 1 156 ? 3.557 30.922 15.016 1 98.38 156 GLY B CA 1
ATOM 3800 C C . GLY B 1 156 ? 4.871 30.734 14.281 1 98.38 156 GLY B C 1
ATOM 3801 O O . GLY B 1 156 ? 5.461 29.656 14.32 1 98.38 156 GLY B O 1
ATOM 3802 N N . MET B 1 157 ? 5.281 31.766 13.688 1 98.25 157 MET B N 1
ATOM 3803 C CA . MET B 1 157 ? 6.598 31.781 13.047 1 98.25 157 MET B CA 1
ATOM 3804 C C . MET B 1 157 ? 7.48 32.875 13.656 1 98.25 157 MET B C 1
ATOM 3806 O O . MET B 1 157 ? 7.051 34 13.805 1 98.25 157 MET B O 1
ATOM 3810 N N . CYS B 1 158 ? 8.688 32.531 14.031 1 97.69 158 CYS B N 1
ATOM 3811 C CA . CYS B 1 158 ? 9.68 33.438 14.594 1 97.69 158 CYS B CA 1
ATOM 3812 C C . CYS B 1 158 ? 11.039 33.219 13.953 1 97.69 158 CYS B C 1
ATOM 3814 O O . CYS B 1 158 ? 11.352 32.125 13.5 1 97.69 158 CYS B O 1
ATOM 3816 N N . ILE B 1 159 ? 11.82 34.25 13.883 1 96.44 159 ILE B N 1
ATOM 3817 C CA . ILE B 1 159 ? 13.203 34.125 13.43 1 96.44 159 ILE B CA 1
ATOM 3818 C C . ILE B 1 159 ? 14.078 33.625 14.578 1 96.44 159 ILE B C 1
ATOM 3820 O O . ILE B 1 159 ? 13.758 33.844 15.75 1 96.44 159 ILE B O 1
ATOM 3824 N N . TYR B 1 160 ? 15.141 32.938 14.188 1 94.81 160 TYR B N 1
ATOM 3825 C CA . TYR B 1 160 ? 16.078 32.438 15.188 1 94.81 160 TYR B CA 1
ATOM 3826 C C . TYR B 1 160 ? 16.781 33.594 15.883 1 94.81 160 TYR B C 1
ATOM 3828 O O . TYR B 1 160 ? 17.125 34.594 15.25 1 94.81 160 TYR B O 1
ATOM 3836 N N . GLU B 1 161 ? 16.969 33.531 17.078 1 92.88 161 GLU B N 1
ATOM 3837 C CA . GLU B 1 161 ? 17.75 34.469 17.859 1 92.88 161 GLU B CA 1
ATOM 3838 C C . GLU B 1 161 ? 18.734 33.75 18.781 1 92.88 161 GLU B C 1
ATOM 3840 O O . GLU B 1 161 ? 18.344 32.906 19.578 1 92.88 161 GLU B O 1
ATOM 3845 N N . ASN B 1 162 ? 19.922 34.156 18.594 1 89.88 162 ASN B N 1
ATOM 3846 C CA . ASN B 1 162 ? 20.969 33.531 19.406 1 89.88 162 ASN B CA 1
ATOM 3847 C C . ASN B 1 162 ? 20.688 33.688 20.891 1 89.88 162 ASN B C 1
ATOM 3849 O O . ASN B 1 162 ? 20.328 34.75 21.359 1 89.88 162 ASN B O 1
ATOM 3853 N N . GLY B 1 163 ? 20.844 32.688 21.656 1 87.81 163 GLY B N 1
ATOM 3854 C CA . GLY B 1 163 ? 20.688 32.688 23.109 1 87.81 163 GLY B CA 1
ATOM 3855 C C . GLY B 1 163 ? 19.281 32.281 23.547 1 87.81 163 GLY B C 1
ATOM 3856 O O . GLY B 1 163 ? 19.094 31.828 24.672 1 87.81 163 GLY B O 1
ATOM 3857 N N . LYS B 1 164 ? 18.203 32.625 22.766 1 90.38 164 LYS B N 1
ATOM 3858 C CA . LYS B 1 164 ? 16.844 32.344 23.188 1 90.38 164 LYS B CA 1
ATOM 3859 C C . LYS B 1 164 ? 16.172 31.312 22.281 1 90.38 164 LYS B C 1
ATOM 3861 O O . LYS B 1 164 ? 15 30.984 22.453 1 90.38 164 LYS B O 1
ATOM 3866 N N . SER B 1 165 ? 16.781 30.75 21.297 1 91.75 165 SER B N 1
ATOM 3867 C CA . SER B 1 165 ? 16.25 29.828 20.297 1 91.75 165 SER B CA 1
ATOM 3868 C C . SER B 1 165 ? 15.516 30.578 19.188 1 91.75 165 SER B C 1
ATOM 3870 O O . SER B 1 165 ? 15.789 30.359 18 1 91.75 165 SER B O 1
ATOM 3872 N N . PHE B 1 166 ? 14.523 31.453 19.672 1 96.75 166 PHE B N 1
ATOM 3873 C CA . PHE B 1 166 ? 13.82 32.25 18.688 1 96.75 166 PHE B CA 1
ATOM 3874 C C . PHE B 1 166 ? 13.453 33.625 19.266 1 96.75 166 PHE B C 1
ATOM 3876 O O . PHE B 1 166 ? 13.453 33.812 20.484 1 96.75 166 PHE B O 1
ATOM 3883 N N . ALA B 1 167 ? 13.117 34.531 18.406 1 97 167 ALA B N 1
ATOM 3884 C CA . ALA B 1 167 ? 12.883 35.938 18.75 1 97 167 ALA B CA 1
ATOM 3885 C C . ALA B 1 167 ? 11.648 36.094 19.625 1 97 167 ALA B C 1
ATOM 3887 O O . ALA B 1 167 ? 10.797 35.219 19.672 1 97 167 ALA B O 1
ATOM 3888 N N . ASP B 1 168 ? 11.562 37.219 20.297 1 97.38 168 ASP B N 1
ATOM 3889 C CA . ASP B 1 168 ? 10.484 37.5 21.25 1 97.38 168 ASP B CA 1
ATOM 3890 C C . ASP B 1 168 ? 9.203 37.906 20.516 1 97.38 168 ASP B C 1
ATOM 3892 O O . ASP B 1 168 ? 8.141 38.031 21.141 1 97.38 168 ASP B O 1
ATOM 3896 N N . TYR B 1 169 ? 9.336 38.156 19.281 1 98 169 TYR B N 1
ATOM 3897 C CA . TYR B 1 169 ? 8.18 38.562 18.469 1 98 169 TYR B CA 1
ATOM 3898 C C . TYR B 1 169 ? 8.062 37.656 17.234 1 98 169 TYR B C 1
ATOM 3900 O O . TYR B 1 169 ? 9.078 37.219 16.703 1 98 169 TYR B O 1
ATOM 3908 N N . GLY B 1 170 ? 6.867 37.438 16.859 1 97.88 170 GLY B N 1
ATOM 3909 C CA . GLY B 1 170 ? 6.609 36.625 15.672 1 97.88 170 GLY B CA 1
ATOM 3910 C C . GLY B 1 170 ? 5.238 36.875 15.07 1 97.88 170 GLY B C 1
ATOM 3911 O O . GLY B 1 170 ? 4.539 37.812 15.477 1 97.88 170 GLY B O 1
ATOM 3912 N N . CYS B 1 171 ? 4.965 36.094 14.07 1 98.38 171 CYS B N 1
ATOM 3913 C CA . CYS B 1 171 ? 3.703 36.25 13.352 1 98.38 171 CYS B CA 1
ATOM 3914 C C . CYS B 1 171 ? 2.939 34.938 13.312 1 98.38 171 CYS B C 1
ATOM 3916 O O . CYS B 1 171 ? 3.523 33.875 13.062 1 98.38 171 CYS B O 1
ATOM 3918 N N . MET B 1 172 ? 1.646 35.031 13.641 1 98.31 172 MET B N 1
ATOM 3919 C CA . MET B 1 172 ? 0.778 33.875 13.5 1 98.31 172 MET B CA 1
ATOM 3920 C C . MET B 1 172 ? 0.439 33.625 12.031 1 98.31 172 MET B C 1
ATOM 3922 O O . MET B 1 172 ? -0.06 34.531 11.344 1 98.31 172 MET B O 1
ATOM 3926 N N . LEU B 1 173 ? 0.719 32.438 11.648 1 98.31 173 LEU B N 1
ATOM 3927 C CA . LEU B 1 173 ? 0.435 32.062 10.266 1 98.31 173 LEU B CA 1
ATOM 3928 C C . LEU B 1 173 ? -0.803 31.172 10.188 1 98.31 173 LEU B C 1
ATOM 3930 O O . LEU B 1 173 ? -1.094 30.422 11.125 1 98.31 173 LEU B O 1
ATOM 3934 N N . GLU B 1 174 ? -1.482 31.328 9.156 1 98.25 174 GLU B N 1
ATOM 3935 C CA . GLU B 1 174 ? -2.609 30.453 8.82 1 98.25 174 GLU B CA 1
ATOM 3936 C C . GLU B 1 174 ? -2.293 29.578 7.605 1 98.25 174 GLU B C 1
ATOM 3938 O O . GLU B 1 174 ? -1.838 30.078 6.574 1 98.25 174 GLU B O 1
ATOM 3943 N N . ILE B 1 175 ? -2.588 28.344 7.789 1 97.94 175 ILE B N 1
ATOM 3944 C CA . ILE B 1 175 ? -2.361 27.406 6.695 1 97.94 175 ILE B CA 1
ATOM 3945 C C . ILE B 1 175 ? -3.5 27.5 5.684 1 97.94 175 ILE B C 1
ATOM 3947 O O . ILE B 1 175 ? -4.668 27.297 6.027 1 97.94 175 ILE B O 1
ATOM 3951 N N . ARG B 1 176 ? -3.148 27.797 4.516 1 97.44 176 ARG B N 1
ATOM 3952 C CA . ARG B 1 176 ? -4.148 27.891 3.457 1 97.44 176 ARG B CA 1
ATOM 3953 C C . ARG B 1 176 ? -4.277 26.562 2.713 1 97.44 176 ARG B C 1
ATOM 3955 O O . ARG B 1 176 ? -5.387 26.078 2.475 1 97.44 176 ARG B O 1
ATOM 3962 N N . GLN B 1 177 ? -3.115 26.016 2.375 1 96.69 177 GLN B N 1
ATOM 3963 C CA . GLN B 1 177 ? -3.094 24.766 1.62 1 96.69 177 GLN B CA 1
ATOM 3964 C C . GLN B 1 177 ? -1.855 23.938 1.957 1 96.69 177 GLN B C 1
ATOM 3966 O O . GLN B 1 177 ? -0.783 24.5 2.207 1 96.69 177 GLN B O 1
ATOM 3971 N N . ILE B 1 178 ? -2.086 22.641 1.913 1 95.25 178 ILE B N 1
ATOM 3972 C CA . ILE B 1 178 ? -0.98 21.719 2.125 1 95.25 178 ILE B CA 1
ATOM 3973 C C . ILE B 1 178 ? -0.902 20.734 0.961 1 95.25 178 ILE B C 1
ATOM 3975 O O . ILE B 1 178 ? -1.912 20.141 0.57 1 95.25 178 ILE B O 1
ATOM 3979 N N . GLU B 1 179 ? 0.269 20.609 0.384 1 94.06 179 GLU B N 1
ATOM 3980 C CA . GLU B 1 179 ? 0.537 19.609 -0.634 1 94.06 179 GLU B CA 1
ATOM 3981 C C . GLU B 1 179 ? 1.551 18.578 -0.139 1 94.06 179 GLU B C 1
ATOM 3983 O O . GLU B 1 179 ? 2.713 18.906 0.103 1 94.06 179 GLU B O 1
ATOM 3988 N N . LEU B 1 180 ? 1.014 17.406 -0.019 1 90 180 LEU B N 1
ATOM 3989 C CA . LEU B 1 180 ? 1.899 16.328 0.419 1 90 180 LEU B CA 1
ATOM 3990 C C . LEU B 1 180 ? 2.672 15.75 -0.76 1 90 180 LEU B C 1
ATOM 3992 O O . LEU B 1 180 ? 2.109 15.555 -1.841 1 90 180 LEU B O 1
ATOM 3996 N N . LEU B 1 181 ? 3.928 15.531 -0.507 1 89.38 181 LEU B N 1
ATOM 3997 C CA . LEU B 1 181 ? 4.777 14.93 -1.528 1 89.38 181 LEU B CA 1
ATOM 3998 C C . LEU B 1 181 ? 4.953 13.438 -1.281 1 89.38 181 LEU B C 1
ATOM 4000 O O . LEU B 1 181 ? 4.672 12.945 -0.186 1 89.38 181 LEU B O 1
ATOM 4004 N N . ALA B 1 182 ? 5.523 12.648 -2.205 1 83.25 182 ALA B N 1
ATOM 4005 C CA . ALA B 1 182 ? 5.617 11.188 -2.193 1 83.25 182 ALA B CA 1
ATOM 4006 C C . ALA B 1 182 ? 6.566 10.711 -1.1 1 83.25 182 ALA B C 1
ATOM 4008 O O . ALA B 1 182 ? 6.406 9.609 -0.568 1 83.25 182 ALA B O 1
ATOM 4009 N N . ASP B 1 183 ? 7.438 11.562 -0.822 1 84.12 183 ASP B N 1
ATOM 4010 C CA . ASP B 1 183 ? 8.438 11.133 0.154 1 84.12 183 ASP B CA 1
ATOM 4011 C C . ASP B 1 183 ? 8.055 11.586 1.562 1 84.12 183 ASP B C 1
ATOM 4013 O O . ASP B 1 183 ? 8.844 11.445 2.5 1 84.12 183 ASP B O 1
ATOM 4017 N N . GLY B 1 184 ? 6.91 12.164 1.696 1 85.81 184 GLY B N 1
ATOM 4018 C CA . GLY B 1 184 ? 6.43 12.539 3.016 1 85.81 184 GLY B CA 1
ATOM 4019 C C . GLY B 1 184 ? 6.613 14.008 3.322 1 85.81 184 GLY B C 1
ATOM 4020 O O . GLY B 1 184 ? 6.031 14.531 4.277 1 85.81 184 GLY B O 1
ATOM 4021 N N . ARG B 1 185 ? 7.41 14.703 2.49 1 91.69 185 ARG B N 1
ATOM 4022 C CA . ARG B 1 185 ? 7.551 16.156 2.635 1 91.69 185 ARG B CA 1
ATOM 4023 C C . ARG B 1 185 ? 6.277 16.875 2.211 1 91.69 185 ARG B C 1
ATOM 4025 O O . ARG B 1 185 ? 5.371 16.25 1.646 1 91.69 185 ARG B O 1
ATOM 4032 N N . SER B 1 186 ? 6.277 18.156 2.67 1 95.06 186 SER B N 1
ATOM 4033 C CA . SER B 1 186 ? 5.074 18.891 2.289 1 95.06 186 SER B CA 1
ATOM 4034 C C . SER B 1 186 ? 5.398 20.328 1.919 1 95.06 186 SER B C 1
ATOM 4036 O O . SER B 1 186 ? 6.371 20.906 2.42 1 95.06 186 SER B O 1
ATOM 4038 N N . LEU B 1 187 ? 4.691 20.797 0.952 1 96.81 187 LEU B N 1
ATOM 4039 C CA . LEU B 1 187 ? 4.645 22.219 0.635 1 96.81 187 LEU B CA 1
ATOM 4040 C C . LEU B 1 187 ? 3.443 22.875 1.302 1 96.81 187 LEU B C 1
ATOM 4042 O O . LEU B 1 187 ? 2.297 22.516 1.034 1 96.81 187 LEU B O 1
ATOM 4046 N N . VAL B 1 188 ? 3.74 23.828 2.119 1 97.19 188 VAL B N 1
ATOM 4047 C CA . VAL B 1 188 ? 2.682 24.453 2.906 1 97.19 188 VAL B CA 1
ATOM 4048 C C . VAL B 1 188 ? 2.551 25.922 2.52 1 97.19 188 VAL B C 1
ATOM 4050 O O . VAL B 1 188 ? 3.492 26.703 2.689 1 97.19 188 VAL B O 1
ATOM 4053 N N . ASP B 1 189 ? 1.442 26.25 1.98 1 96.88 189 ASP B N 1
ATOM 4054 C CA . ASP B 1 189 ? 1.124 27.641 1.696 1 96.88 189 ASP B CA 1
ATOM 4055 C C . ASP B 1 189 ? 0.478 28.312 2.904 1 96.88 189 ASP B C 1
ATOM 4057 O O . ASP B 1 189 ? -0.59 27.906 3.357 1 96.88 189 ASP B O 1
ATOM 4061 N N . THR B 1 190 ? 1.127 29.344 3.369 1 97.5 190 THR B N 1
ATOM 4062 C CA . THR B 1 190 ? 0.616 30.031 4.551 1 97.5 190 THR B CA 1
ATOM 4063 C C . THR B 1 190 ? 0.493 31.531 4.297 1 97.5 190 THR B C 1
ATOM 4065 O O . THR B 1 190 ? 0.973 32.031 3.279 1 97.5 190 THR B O 1
ATOM 4068 N N . ILE B 1 191 ? -0.208 32.188 5.188 1 96.69 191 ILE B N 1
ATOM 4069 C CA . ILE B 1 191 ? -0.339 33.625 5.16 1 96.69 191 ILE B CA 1
ATOM 4070 C C . ILE B 1 191 ? -0.225 34.188 6.578 1 96.69 191 ILE B C 1
ATOM 4072 O O . ILE B 1 191 ? -0.722 33.594 7.531 1 96.69 191 ILE B O 1
ATOM 4076 N N . GLY B 1 192 ? 0.473 35.281 6.664 1 97.5 192 GLY B N 1
ATOM 4077 C CA . GLY B 1 192 ? 0.554 35.938 7.961 1 97.5 192 GLY B CA 1
ATOM 4078 C C . GLY B 1 192 ? -0.742 36.625 8.375 1 97.5 192 GLY B C 1
ATOM 4079 O O . GLY B 1 192 ? -1.404 37.25 7.551 1 97.5 192 GLY B O 1
ATOM 4080 N N . ARG B 1 193 ? -1.063 36.469 9.711 1 96.88 193 ARG B N 1
ATOM 4081 C CA . ARG B 1 193 ? -2.336 37.031 10.148 1 96.88 193 ARG B CA 1
ATOM 4082 C C . ARG B 1 193 ? -2.127 38.094 11.227 1 96.88 193 ARG B C 1
ATOM 4084 O O . ARG B 1 193 ? -2.535 39.25 11.062 1 96.88 193 ARG B O 1
ATOM 4091 N N . ARG B 1 194 ? -1.409 37.719 12.32 1 97.19 194 ARG B N 1
ATOM 4092 C CA . ARG B 1 194 ? -1.289 38.625 13.453 1 97.19 194 ARG B CA 1
ATOM 4093 C C . ARG B 1 194 ? 0.107 38.562 14.062 1 97.19 194 ARG B C 1
ATOM 4095 O O . ARG B 1 194 ? 0.707 37.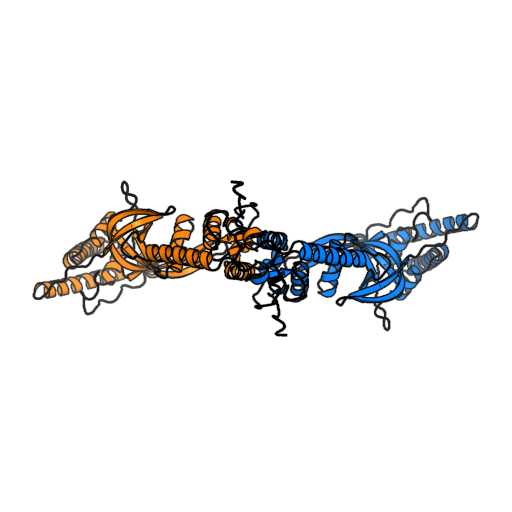469 14.141 1 97.19 194 ARG B O 1
ATOM 4102 N N . ARG B 1 195 ? 0.519 39.719 14.547 1 98.31 195 ARG B N 1
ATOM 4103 C CA . ARG B 1 195 ? 1.77 39.781 15.297 1 98.31 195 ARG B CA 1
ATOM 4104 C C . ARG B 1 195 ? 1.554 39.344 16.75 1 98.31 195 ARG B C 1
ATOM 4106 O O . ARG B 1 195 ? 0.465 39.531 17.297 1 98.31 195 ARG B O 1
ATOM 4113 N N . PHE B 1 196 ? 2.547 38.75 17.266 1 98.31 196 PHE B N 1
ATOM 4114 C CA . PHE B 1 196 ? 2.439 38.406 18.672 1 98.31 196 PHE B CA 1
ATOM 4115 C C . PHE B 1 196 ? 3.777 38.594 19.375 1 98.31 196 PHE B C 1
ATOM 4117 O O . PHE B 1 196 ? 4.82 38.688 18.734 1 98.31 196 PHE B O 1
ATOM 4124 N N . ARG B 1 197 ? 3.721 38.75 20.688 1 98.44 197 ARG B N 1
ATOM 4125 C CA . ARG B 1 197 ? 4.875 38.75 21.578 1 98.44 197 ARG B CA 1
ATOM 4126 C C . ARG B 1 197 ? 4.938 37.469 22.391 1 98.44 197 ARG B C 1
ATOM 4128 O O . ARG B 1 197 ? 3.91 37 22.875 1 98.44 197 ARG B O 1
ATOM 4135 N N . VAL B 1 198 ? 6.117 36.938 22.547 1 98.19 198 VAL B N 1
ATOM 4136 C CA . VAL B 1 198 ? 6.328 35.719 23.281 1 98.19 198 VAL B CA 1
ATOM 4137 C C . VAL B 1 198 ? 6.391 36 24.781 1 98.19 198 VAL B C 1
ATOM 4139 O O . VAL B 1 198 ? 7.168 36.844 25.234 1 98.19 198 VAL B O 1
ATOM 4142 N N . LEU B 1 199 ? 5.562 35.344 25.531 1 98.12 199 LEU B N 1
ATOM 4143 C CA . LEU B 1 199 ? 5.535 35.5 26.984 1 98.12 199 LEU B CA 1
ATOM 4144 C C . LEU B 1 199 ? 6.383 34.438 27.656 1 98.12 199 LEU B C 1
ATOM 4146 O O . LEU B 1 199 ? 7.07 34.688 28.641 1 98.12 199 LEU B O 1
ATOM 4150 N N . SER B 1 200 ? 6.262 33.281 27.172 1 97.62 200 SER B N 1
ATOM 4151 C CA . SER B 1 200 ? 7.051 32.156 27.672 1 97.62 200 SER B CA 1
ATOM 4152 C C . SER B 1 200 ? 7.332 31.125 26.578 1 97.62 200 SER B C 1
ATOM 4154 O O . SER B 1 200 ? 6.59 31.047 25.594 1 97.62 200 SER B O 1
ATOM 4156 N N . ARG B 1 201 ? 8.375 30.422 26.797 1 97.38 201 ARG B N 1
ATOM 4157 C CA . ARG B 1 201 ? 8.828 29.453 25.797 1 97.38 201 ARG B CA 1
ATOM 4158 C C . ARG B 1 201 ? 8.719 28.031 26.328 1 97.38 201 ARG B C 1
ATOM 4160 O O . ARG B 1 201 ? 8.836 27.797 27.531 1 97.38 201 ARG B O 1
ATOM 4167 N N . GLY B 1 202 ? 8.398 27.172 25.406 1 95.25 202 GLY B N 1
ATOM 4168 C CA . GLY B 1 202 ? 8.32 25.766 25.734 1 95.25 202 GLY B CA 1
ATOM 4169 C C . GLY B 1 202 ? 8.742 24.859 24.594 1 95.25 202 GLY B C 1
ATOM 4170 O O . GLY B 1 202 ? 9.344 25.328 23.625 1 95.25 202 GLY B O 1
ATOM 4171 N N . HIS B 1 203 ? 8.617 23.594 24.875 1 94.81 203 HIS B N 1
ATOM 4172 C CA . HIS B 1 203 ? 8.938 22.562 23.891 1 94.81 203 HIS B CA 1
ATOM 4173 C C . HIS B 1 203 ? 7.941 21.406 23.953 1 94.81 203 HIS B C 1
ATOM 4175 O O . HIS B 1 203 ? 7.453 21.062 25.031 1 94.81 203 HIS B O 1
ATOM 4181 N N . ARG B 1 204 ? 7.703 20.938 22.734 1 93.5 204 ARG B N 1
ATOM 4182 C CA . ARG B 1 204 ? 6.809 19.797 22.672 1 93.5 204 ARG B CA 1
ATOM 4183 C C . ARG B 1 204 ? 7.199 18.859 21.516 1 93.5 204 ARG B C 1
ATOM 4185 O O . ARG B 1 204 ? 7.172 19.266 20.359 1 93.5 204 ARG B O 1
ATOM 4192 N N . ASP B 1 205 ? 7.508 17.656 21.812 1 92.38 205 ASP B N 1
ATOM 4193 C CA . ASP B 1 205 ? 7.793 16.594 20.844 1 92.38 205 ASP B CA 1
ATOM 4194 C C . ASP B 1 205 ? 8.812 17.062 19.812 1 92.38 205 ASP B C 1
ATOM 4196 O O . ASP B 1 205 ? 8.672 16.781 18.625 1 92.38 205 ASP B O 1
ATOM 4200 N N . GLY B 1 206 ? 9.742 17.922 20.203 1 93.81 206 GLY B N 1
ATOM 4201 C CA . GLY B 1 206 ? 10.875 18.281 19.359 1 93.81 206 GLY B CA 1
ATOM 4202 C C . GLY B 1 206 ? 10.766 19.688 18.781 1 93.81 206 GLY B C 1
ATOM 4203 O O . GLY B 1 206 ? 11.766 20.266 18.359 1 93.81 206 GLY B O 1
ATOM 4204 N N . TYR B 1 207 ? 9.539 20.203 18.719 1 96.12 207 TYR B N 1
ATOM 4205 C CA . TYR B 1 207 ? 9.422 21.562 18.203 1 96.12 207 TYR B CA 1
ATOM 4206 C C . TYR B 1 207 ? 9.164 22.547 19.328 1 96.12 207 TYR B C 1
ATOM 4208 O O . TYR B 1 207 ? 8.836 22.141 20.453 1 96.12 207 TYR B O 1
ATOM 4216 N N . ASN B 1 208 ? 9.336 23.797 19.016 1 97.25 208 ASN B N 1
ATOM 4217 C CA . ASN B 1 208 ? 9.195 24.859 20 1 97.25 208 ASN B CA 1
ATOM 4218 C C . ASN B 1 208 ? 7.734 25.266 20.172 1 97.25 208 ASN B C 1
ATOM 4220 O O . ASN B 1 208 ? 6.938 25.141 19.25 1 97.25 208 ASN B O 1
ATOM 4224 N N . THR B 1 209 ? 7.434 25.656 21.359 1 97.75 209 THR B N 1
ATOM 4225 C CA . THR B 1 209 ? 6.121 26.219 21.672 1 97.75 209 THR B 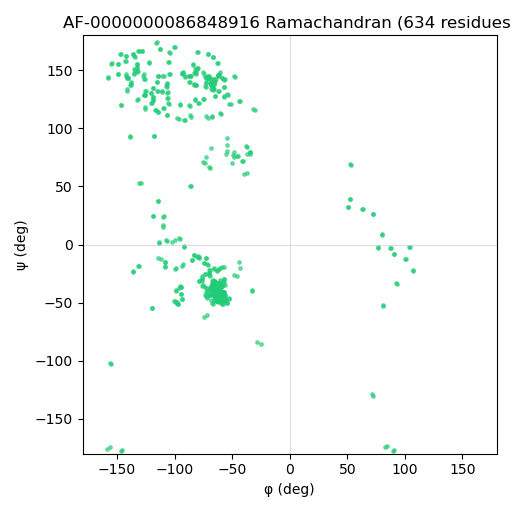CA 1
ATOM 4226 C C . THR B 1 209 ? 6.262 27.531 22.453 1 97.75 209 THR B C 1
ATOM 4228 O O . THR B 1 209 ? 7.352 27.859 22.922 1 97.75 209 THR B O 1
ATOM 4231 N N . ALA B 1 210 ? 5.121 28.297 22.547 1 98.12 210 ALA B N 1
ATOM 4232 C CA . ALA B 1 210 ? 5.172 29.562 23.297 1 98.12 210 ALA B CA 1
ATOM 4233 C C . ALA B 1 210 ? 3.783 29.984 23.766 1 98.12 210 ALA B C 1
ATOM 4235 O O . ALA B 1 210 ? 2.783 29.672 23.109 1 98.12 210 ALA B O 1
ATOM 4236 N N . ASP B 1 211 ? 3.771 30.531 24.891 1 98.38 211 ASP B N 1
ATOM 4237 C CA . ASP B 1 211 ? 2.637 31.375 25.25 1 98.38 211 ASP B CA 1
ATOM 4238 C C . ASP B 1 211 ? 2.783 32.781 24.656 1 98.38 211 ASP B C 1
ATOM 4240 O O . ASP B 1 211 ? 3.867 33.375 24.688 1 98.38 211 ASP B O 1
ATOM 4244 N N . ILE B 1 212 ? 1.658 33.25 24.141 1 98.25 212 ILE B N 1
ATOM 4245 C CA . ILE B 1 212 ? 1.846 34.5 23.406 1 98.25 212 ILE B CA 1
ATOM 4246 C C . ILE B 1 212 ? 0.747 35.5 23.781 1 98.25 212 ILE B C 1
ATOM 4248 O O . ILE B 1 212 ? -0.24 35.125 24.422 1 98.25 212 ILE B O 1
ATOM 4252 N N . GLU B 1 213 ? 1.033 36.688 23.484 1 98.19 213 GLU B N 1
ATOM 4253 C CA . GLU B 1 213 ? 0.061 37.781 23.484 1 98.19 213 GLU B CA 1
ATOM 4254 C C . GLU B 1 213 ? 0.047 38.531 22.141 1 98.19 213 GLU B C 1
ATOM 4256 O O . GLU B 1 213 ? 1.097 38.938 21.641 1 98.19 213 GLU B O 1
ATOM 4261 N N . TYR B 1 214 ? -1.111 38.688 21.594 1 97.69 214 TYR B N 1
ATOM 4262 C CA . TYR B 1 214 ? -1.212 39.375 20.312 1 97.69 214 TYR B CA 1
ATOM 4263 C C . TYR B 1 214 ? -0.921 40.844 20.453 1 97.69 214 TYR B C 1
ATOM 4265 O O . TYR B 1 214 ? -1.319 41.469 21.438 1 97.69 214 TYR B O 1
ATOM 4273 N N . LEU B 1 215 ? -0.277 41.344 19.438 1 97.62 215 LEU B N 1
ATOM 4274 C CA . LEU B 1 215 ? 0.033 42.781 19.406 1 97.62 215 LEU B CA 1
ATOM 4275 C C . LEU B 1 215 ? -1.05 43.562 18.656 1 97.62 215 LEU B C 1
ATOM 4277 O O . LEU B 1 215 ? -1.73 43 17.797 1 97.62 215 LEU B O 1
ATOM 4281 N N . GLU B 1 216 ? -1.248 44.75 19.094 1 96.38 216 GLU B N 1
ATOM 4282 C CA . GLU B 1 216 ? -2.168 45.656 18.422 1 96.38 216 GLU B CA 1
ATOM 4283 C C . GLU B 1 216 ? -1.623 47.094 18.422 1 96.38 216 GLU B C 1
ATOM 4285 O O . GLU B 1 216 ? -1.104 47.562 19.438 1 96.38 216 GLU B O 1
ATOM 4290 N N . ASP B 1 217 ? -1.702 47.688 17.266 1 96.31 217 ASP B N 1
ATOM 4291 C CA . ASP B 1 217 ? -1.277 49.094 17.188 1 96.31 217 ASP B CA 1
ATOM 4292 C C . ASP B 1 217 ? -2.223 50 17.969 1 96.31 217 ASP B C 1
ATOM 4294 O O . ASP B 1 217 ? -3.441 49.812 17.938 1 96.31 217 ASP B O 1
ATOM 4298 N N . LYS B 1 218 ? -1.594 50.938 18.641 1 96.25 218 LYS B N 1
ATOM 4299 C CA . LYS B 1 218 ? -2.395 51.906 19.375 1 96.25 218 LYS B CA 1
ATOM 4300 C C . LYS B 1 218 ? -3.17 52.812 18.422 1 96.25 218 LYS B C 1
ATOM 4302 O O . LYS B 1 218 ? -2.598 53.375 17.469 1 96.25 218 LYS B O 1
ATOM 4307 N N . LYS B 1 219 ? -4.422 53 18.719 1 95.75 219 LYS B N 1
ATOM 4308 C CA . LYS B 1 219 ? -5.254 53.875 17.891 1 95.75 219 LYS B CA 1
ATOM 4309 C C . LYS B 1 219 ? -5.152 55.312 18.359 1 95.75 219 LYS B C 1
ATOM 4311 O O . LYS B 1 219 ? -4.973 55.594 19.547 1 95.75 219 LYS B O 1
ATOM 4316 N N . VAL B 1 220 ? -5.211 56.125 17.344 1 96.19 220 VAL B N 1
ATOM 4317 C CA . VAL B 1 220 ? -5.188 57.562 17.641 1 96.19 220 VAL B CA 1
ATOM 4318 C C . VAL B 1 220 ? -6.438 58.219 17.078 1 96.19 220 VAL B C 1
ATOM 4320 O O . VAL B 1 220 ? -7.129 57.656 16.234 1 96.19 220 VAL B O 1
ATOM 4323 N N . ALA B 1 221 ? -6.824 59.406 17.656 1 95.38 221 ALA B N 1
ATOM 4324 C CA . ALA B 1 221 ? -8.016 60.156 17.219 1 95.38 221 ALA B CA 1
ATOM 4325 C C . ALA B 1 221 ? -7.73 61.656 17.109 1 95.38 221 ALA B C 1
ATOM 4327 O O . ALA B 1 221 ? -6.656 62.094 17.5 1 95.38 221 ALA B O 1
ATOM 4328 N N . GLY B 1 222 ? -8.617 62.344 16.422 1 94.94 222 GLY B N 1
ATOM 4329 C CA . GLY B 1 222 ? -8.547 63.812 16.359 1 94.94 222 GLY B CA 1
ATOM 4330 C C . GLY B 1 222 ? -7.391 64.312 15.516 1 94.94 222 GLY B C 1
ATOM 4331 O O . GLY B 1 222 ? -7.211 63.875 14.375 1 94.94 222 GLY B O 1
ATOM 4332 N N . GLU B 1 223 ? -6.641 65.188 16.125 1 95.38 223 GLU B N 1
ATOM 4333 C CA . GLU B 1 223 ? -5.535 65.875 15.414 1 95.38 223 GLU B CA 1
ATOM 4334 C C . GLU B 1 223 ? -4.418 64.875 15.117 1 95.38 223 GLU B C 1
ATOM 4336 O O . GLU B 1 223 ? -3.777 64.938 14.062 1 95.38 223 GLU B O 1
ATOM 4341 N N . GLU B 1 224 ? -4.238 64 16.031 1 95.56 224 GLU B N 1
ATOM 4342 C CA . GLU B 1 224 ? -3.201 63.031 15.844 1 95.56 224 GLU B CA 1
ATOM 4343 C C . GLU B 1 224 ? -3.523 62.094 14.664 1 95.56 224 GLU B C 1
ATOM 4345 O O . GLU B 1 224 ? -2.619 61.656 13.953 1 95.56 224 GLU B O 1
ATOM 4350 N N . LEU B 1 225 ? -4.801 61.812 14.508 1 95.81 225 LEU B N 1
ATOM 4351 C CA . LEU B 1 225 ? -5.223 61 13.383 1 95.81 225 LEU B CA 1
ATOM 4352 C C . LEU B 1 225 ? -5.004 61.719 12.055 1 95.81 225 LEU B C 1
ATOM 4354 O O . LEU B 1 225 ? -4.613 61.094 11.062 1 95.81 225 LEU B O 1
ATOM 4358 N N . GLN B 1 226 ? -5.312 62.938 12.062 1 95.38 226 GLN B N 1
ATOM 4359 C CA . GLN B 1 226 ? -5.102 63.719 10.852 1 95.38 226 GLN B CA 1
ATOM 4360 C C . GLN B 1 226 ? -3.627 63.75 10.453 1 95.38 226 GLN B C 1
ATOM 4362 O O . GLN B 1 226 ? -3.293 63.594 9.273 1 95.38 226 GLN B O 1
ATOM 4367 N N . GLU B 1 227 ? -2.859 63.938 11.484 1 95.94 227 GLU B N 1
ATOM 4368 C CA . GLU B 1 227 ? -1.421 63.906 11.234 1 95.94 227 GLU B CA 1
ATOM 4369 C C . GLU B 1 227 ? -0.976 62.531 10.719 1 95.94 227 GLU B C 1
ATOM 4371 O O . GLU B 1 227 ? -0.138 62.438 9.82 1 95.94 227 GLU B O 1
ATOM 4376 N N . LEU B 1 228 ? -1.466 61.562 11.312 1 96.38 228 LEU B N 1
ATOM 4377 C CA . LEU B 1 228 ? -1.147 60.219 10.914 1 96.38 228 LEU B CA 1
ATOM 4378 C C . LEU B 1 228 ? -1.56 59.938 9.469 1 96.38 228 LEU B C 1
ATOM 4380 O O . LEU B 1 228 ? -0.833 59.281 8.719 1 96.38 228 LEU B O 1
ATOM 4384 N N . GLN B 1 229 ? -2.717 60.406 9.094 1 95.81 229 GLN B N 1
ATOM 4385 C CA . GLN B 1 229 ? -3.217 60.25 7.73 1 95.81 229 GLN B CA 1
ATOM 4386 C C . GLN B 1 229 ? -2.305 60.938 6.719 1 95.81 229 GLN B C 1
ATOM 4388 O O . GLN B 1 229 ? -2.062 60.406 5.633 1 95.81 229 GLN B O 1
ATOM 4393 N N . ARG B 1 230 ? -1.886 62.062 7.098 1 96 230 ARG B N 1
ATOM 4394 C CA . ARG B 1 230 ? -0.965 62.781 6.227 1 96 230 ARG B CA 1
ATOM 4395 C C . ARG B 1 230 ? 0.345 62.031 6.059 1 96 230 ARG B C 1
ATOM 4397 O O . ARG B 1 230 ? 0.864 61.906 4.949 1 96 230 ARG B O 1
ATOM 4404 N N . LEU B 1 231 ? 0.854 61.594 7.18 1 96.25 231 LEU B N 1
ATOM 4405 C CA . LEU B 1 231 ? 2.078 60.812 7.152 1 96.25 231 LEU B CA 1
ATOM 4406 C C . LEU B 1 231 ? 1.896 59.562 6.309 1 96.25 231 LEU B C 1
ATOM 4408 O O . LEU B 1 231 ? 2.789 59.188 5.543 1 96.25 231 LEU B O 1
ATOM 4412 N N . HIS B 1 232 ? 0.8 58.906 6.512 1 96.5 232 HIS B N 1
ATOM 4413 C CA . HIS B 1 232 ? 0.458 57.688 5.766 1 96.5 232 HIS B CA 1
ATOM 4414 C C . HIS B 1 232 ? 0.46 57.969 4.266 1 96.5 232 HIS B C 1
ATOM 4416 O O . HIS B 1 232 ? 1.067 57.219 3.5 1 96.5 232 HIS B O 1
ATOM 4422 N N . GLU B 1 233 ? -0.207 59.031 3.875 1 95.69 233 GLU B N 1
ATOM 4423 C CA . GLU B 1 233 ? -0.312 59.375 2.461 1 95.69 233 GLU B CA 1
ATOM 4424 C C . GLU B 1 233 ? 1.059 59.688 1.863 1 95.69 233 GLU B C 1
ATOM 4426 O O . GLU B 1 233 ? 1.375 59.25 0.76 1 95.69 233 GLU B O 1
ATOM 4431 N N . SER B 1 234 ? 1.789 60.406 2.525 1 95.88 234 SER B N 1
ATOM 4432 C CA . SER B 1 234 ? 3.109 60.781 2.035 1 95.88 234 SER B CA 1
ATOM 4433 C C . SER B 1 234 ? 4.035 59.594 1.935 1 95.88 234 SER B C 1
ATOM 4435 O O . SER B 1 234 ? 4.781 59.438 0.965 1 95.88 234 SER B O 1
ATOM 4437 N N . THR B 1 235 ? 3.988 58.75 2.941 1 96 235 THR B N 1
ATOM 4438 C CA . THR B 1 235 ? 4.84 57.562 2.949 1 96 235 THR B CA 1
ATOM 4439 C C . THR B 1 235 ? 4.438 56.625 1.839 1 96 235 THR B C 1
ATOM 4441 O O . THR B 1 235 ? 5.293 56 1.2 1 96 235 THR B O 1
ATOM 4444 N N . TYR B 1 236 ? 3.162 56.406 1.652 1 95.88 236 TYR B N 1
ATOM 4445 C CA . TYR B 1 236 ? 2.678 55.531 0.583 1 95.88 236 TYR B CA 1
ATOM 4446 C C . TYR B 1 236 ? 3.156 56.031 -0.777 1 95.88 236 TYR B C 1
ATOM 4448 O O . TYR B 1 236 ? 3.535 55.219 -1.636 1 95.88 236 TYR B O 1
ATOM 4456 N N . ARG B 1 237 ? 3.117 57.312 -0.954 1 94.44 237 ARG B N 1
ATOM 4457 C CA . ARG B 1 237 ? 3.592 57.906 -2.205 1 94.44 237 ARG B CA 1
ATOM 4458 C C . ARG B 1 237 ? 5.074 57.625 -2.414 1 94.44 237 ARG B C 1
ATOM 4460 O O . ARG B 1 237 ? 5.504 57.312 -3.531 1 94.44 237 ARG B O 1
ATOM 4467 N N . LEU B 1 238 ? 5.781 57.75 -1.366 1 93.06 238 LEU B N 1
ATOM 4468 C CA . LEU B 1 238 ? 7.203 57.438 -1.439 1 93.06 238 LEU B CA 1
ATOM 4469 C C . LEU B 1 238 ? 7.414 55.969 -1.799 1 93.06 238 LEU B C 1
ATOM 4471 O O . LEU B 1 238 ? 8.328 55.625 -2.555 1 93.06 238 LEU B O 1
ATOM 4475 N N . ALA B 1 239 ? 6.629 55.094 -1.177 1 92.12 239 ALA B N 1
ATOM 4476 C CA . ALA B 1 239 ? 6.699 53.656 -1.469 1 92.12 239 ALA B CA 1
ATOM 4477 C C . ALA B 1 239 ? 6.406 53.375 -2.941 1 92.12 239 ALA B C 1
ATOM 4479 O O . ALA B 1 239 ? 7.062 52.562 -3.564 1 92.12 239 ALA B O 1
ATOM 4480 N N . GLN B 1 240 ? 5.41 54.031 -3.447 1 90.06 240 GLN B N 1
ATOM 4481 C CA . GLN B 1 240 ? 5.082 53.938 -4.863 1 90.06 240 GLN B CA 1
ATOM 4482 C C . GLN B 1 240 ? 6.27 54.312 -5.738 1 90.06 240 GLN B C 1
ATOM 4484 O O . GLN B 1 240 ? 6.578 53.656 -6.719 1 90.06 240 GLN B O 1
ATOM 4489 N N . GLN B 1 241 ? 6.895 55.375 -5.398 1 87.56 241 GLN B N 1
ATOM 4490 C CA . GLN B 1 241 ? 8.062 55.875 -6.137 1 87.56 241 GLN B CA 1
ATOM 4491 C C . GLN B 1 241 ? 9.195 54.844 -6.082 1 87.56 241 GLN B C 1
ATOM 4493 O O . GLN B 1 241 ? 9.875 54.625 -7.086 1 87.56 241 GLN B O 1
ATOM 4498 N N . PHE B 1 242 ? 9.344 54.406 -4.969 1 87.38 242 PHE B N 1
ATOM 4499 C CA . PHE B 1 242 ? 10.383 53.406 -4.781 1 87.38 242 PHE B CA 1
ATOM 4500 C C . PHE B 1 242 ? 10.148 52.219 -5.699 1 87.38 242 PHE B C 1
ATOM 4502 O O . PHE B 1 242 ? 11.086 51.719 -6.328 1 87.38 242 PHE B O 1
ATOM 4509 N N . CYS B 1 243 ? 8.953 51.719 -5.742 1 83.94 243 CYS B N 1
ATOM 4510 C CA . CYS B 1 243 ? 8.609 50.562 -6.574 1 83.94 243 CYS B CA 1
ATOM 4511 C C . CYS B 1 243 ? 8.789 50.906 -8.055 1 83.94 243 CYS B C 1
ATOM 4513 O O . CYS B 1 243 ? 9.133 50.031 -8.852 1 83.94 243 CYS B O 1
ATOM 4515 N N . GLU B 1 244 ? 8.555 52.062 -8.414 1 80 244 GLU B N 1
ATOM 4516 C CA . GLU B 1 244 ? 8.68 52.5 -9.805 1 80 244 GLU B CA 1
ATOM 4517 C C . GLU B 1 244 ? 10.148 52.594 -10.219 1 80 244 GLU B C 1
ATOM 4519 O O . GLU B 1 244 ? 10.492 52.344 -11.375 1 80 244 GLU B O 1
ATOM 4524 N N . HIS B 1 245 ? 10.961 53.156 -9.445 1 75.62 245 HIS B N 1
ATOM 4525 C CA . HIS B 1 245 ? 12.375 53.344 -9.75 1 75.62 245 HIS B CA 1
ATOM 4526 C C . HIS B 1 245 ? 13.117 52 -9.828 1 75.62 245 HIS B C 1
ATOM 4528 O O . HIS B 1 245 ? 14.109 51.906 -10.547 1 75.62 245 HIS B O 1
ATOM 4534 N N . ARG B 1 246 ? 12.977 51.125 -8.945 1 63.97 246 ARG B N 1
ATOM 4535 C CA . ARG B 1 246 ? 13.703 49.875 -8.883 1 63.97 246 ARG B CA 1
ATOM 4536 C C . ARG B 1 246 ? 13.266 48.906 -10 1 63.97 246 ARG B C 1
ATOM 4538 O O . ARG B 1 246 ? 12.148 48.406 -9.977 1 63.97 246 ARG B O 1
ATOM 4545 N N . ASP B 1 247 ? 13.562 49.281 -11.203 1 55.41 247 ASP B N 1
ATOM 4546 C CA . ASP B 1 247 ? 13.328 48.562 -12.453 1 55.41 247 ASP B CA 1
ATOM 4547 C C . ASP B 1 247 ? 13.25 47.031 -12.211 1 55.41 247 ASP B C 1
ATOM 4549 O O . ASP B 1 247 ? 12.281 46.406 -12.617 1 55.41 247 ASP B O 1
ATOM 4553 N N . LEU B 1 248 ? 14.516 46.312 -12.195 1 48.28 248 LEU B N 1
ATOM 4554 C CA . LEU B 1 248 ? 14.898 44.906 -12.344 1 48.28 248 LEU B CA 1
ATOM 4555 C C . LEU B 1 248 ? 14.547 44.125 -11.094 1 48.28 248 LEU B C 1
ATOM 4557 O O . LEU B 1 248 ? 14.18 42.938 -11.172 1 48.28 248 LEU B O 1
ATOM 4561 N N . VAL B 1 249 ? 15.117 44.469 -10.062 1 51.31 249 VAL B N 1
ATOM 4562 C CA . VAL B 1 249 ? 14.961 43.75 -8.805 1 51.31 249 VAL B CA 1
ATOM 4563 C C . VAL B 1 249 ? 13.484 43.438 -8.562 1 51.31 249 VAL B C 1
ATOM 4565 O O . VAL B 1 249 ? 13.148 42.469 -7.879 1 51.31 249 VAL B O 1
ATOM 4568 N N . SER B 1 250 ? 12.664 44.375 -9.195 1 56.5 250 SER B N 1
ATOM 4569 C CA . SER B 1 250 ? 11.219 44.469 -9.016 1 56.5 250 SER B CA 1
ATOM 4570 C C . SER B 1 250 ? 10.508 43.25 -9.586 1 56.5 250 SER B C 1
ATOM 4572 O O . SER B 1 250 ? 9.523 42.75 -9.016 1 56.5 250 SER B O 1
ATOM 4574 N N . ARG B 1 251 ? 11.227 42.844 -10.594 1 57.19 251 ARG B N 1
ATOM 4575 C CA . ARG B 1 251 ? 10.484 41.75 -11.227 1 57.19 251 ARG B CA 1
ATOM 4576 C C . ARG B 1 251 ? 10.445 40.531 -10.328 1 57.19 251 ARG B C 1
ATOM 4578 O O . ARG B 1 251 ? 9.406 39.875 -10.188 1 57.19 251 ARG B O 1
ATOM 4585 N N . HIS B 1 252 ? 11.695 40.375 -9.797 1 59.69 252 HIS B N 1
ATOM 4586 C CA . HIS B 1 252 ? 11.766 39.188 -8.945 1 59.69 252 HIS B CA 1
ATOM 4587 C C . HIS B 1 252 ? 10.914 39.375 -7.691 1 59.69 252 HIS B C 1
ATOM 4589 O O . HIS B 1 252 ? 10.203 38.438 -7.289 1 59.69 252 HIS B O 1
ATOM 4595 N N . ILE B 1 253 ? 10.969 40.531 -7.172 1 62.94 253 ILE B N 1
ATOM 4596 C CA . ILE B 1 253 ? 10.195 40.812 -5.965 1 62.94 253 ILE B CA 1
ATOM 4597 C C . ILE B 1 253 ? 8.703 40.719 -6.266 1 62.94 253 ILE B C 1
ATOM 4599 O O . ILE B 1 253 ? 7.949 40.125 -5.48 1 62.94 253 ILE B O 1
ATOM 4603 N N . LEU B 1 254 ? 8.477 41.25 -7.457 1 63.28 254 LEU B N 1
ATOM 4604 C CA . LEU B 1 254 ? 7.074 41.219 -7.844 1 63.28 254 LEU B CA 1
ATOM 4605 C C . LEU B 1 254 ? 6.582 39.812 -8.039 1 63.28 254 LEU B C 1
ATOM 4607 O O . LEU B 1 254 ? 5.434 39.5 -7.719 1 63.28 254 LEU B O 1
ATOM 4611 N N . MET B 1 255 ? 7.48 39.094 -8.555 1 61.66 255 MET B N 1
ATOM 4612 C CA . MET B 1 255 ? 7.09 37.719 -8.797 1 61.66 255 MET B CA 1
ATOM 4613 C C . MET B 1 255 ? 6.852 36.969 -7.484 1 61.66 255 MET B C 1
ATOM 4615 O O . MET B 1 255 ? 5.918 36.188 -7.379 1 61.66 255 MET B O 1
ATOM 4619 N N . GLN B 1 256 ? 7.578 37.406 -6.527 1 66.56 256 GLN B N 1
ATOM 4620 C CA . GLN B 1 256 ? 7.504 36.656 -5.281 1 66.56 256 GLN B CA 1
ATOM 4621 C C . GLN B 1 256 ? 6.484 37.25 -4.328 1 66.56 256 GLN B C 1
ATOM 4623 O O . GLN B 1 256 ? 5.746 36.531 -3.652 1 66.56 256 GLN B O 1
ATOM 4628 N N . HIS B 1 257 ? 6.41 38.594 -4.336 1 74.31 257 HIS B N 1
ATOM 4629 C CA . HIS B 1 257 ? 5.641 39.25 -3.285 1 74.31 257 HIS B CA 1
ATOM 4630 C C . HIS B 1 257 ? 4.395 39.906 -3.852 1 74.31 257 HIS B C 1
ATOM 4632 O O . HIS B 1 257 ? 3.475 40.25 -3.104 1 74.31 257 HIS B O 1
ATOM 4638 N N . GLY B 1 258 ? 4.348 40 -5.184 1 77.94 258 GLY B N 1
ATOM 4639 C CA . GLY B 1 258 ? 3.219 40.719 -5.777 1 77.94 258 GLY B CA 1
ATOM 4640 C C . GLY B 1 258 ? 3.404 42.219 -5.805 1 77.94 258 GLY B C 1
ATOM 4641 O O . GLY B 1 258 ? 4.484 42.719 -5.492 1 77.94 258 GLY B O 1
ATOM 4642 N N . ARG B 1 259 ? 2.352 42.906 -6.219 1 82.88 259 ARG B N 1
ATOM 4643 C CA . ARG B 1 259 ? 2.379 44.375 -6.344 1 82.88 259 ARG B CA 1
ATOM 4644 C C . ARG B 1 259 ? 2.076 45.031 -5.008 1 82.88 259 ARG B C 1
ATOM 4646 O O . ARG B 1 259 ? 1.545 44.406 -4.094 1 82.88 259 ARG B O 1
ATOM 4653 N N . LEU B 1 260 ? 2.574 46.25 -4.898 1 88.69 260 LEU B N 1
ATOM 4654 C CA . LEU B 1 260 ? 2.266 47.031 -3.723 1 88.69 260 LEU B CA 1
ATOM 4655 C C . LEU B 1 260 ? 0.761 47.094 -3.479 1 88.69 260 LEU B C 1
ATOM 4657 O O . LEU B 1 260 ? -0.003 47.5 -4.355 1 88.69 260 LEU B O 1
ATOM 4661 N N . PRO B 1 261 ? 0.354 46.625 -2.324 1 91.75 261 PRO B N 1
ATOM 4662 C CA . PRO B 1 261 ? -1.083 46.656 -2.037 1 91.75 261 PRO B CA 1
ATOM 4663 C C . PRO B 1 261 ? -1.659 48.062 -1.989 1 91.75 261 PRO B C 1
ATOM 4665 O O . PRO B 1 261 ? -0.957 49 -1.621 1 91.75 261 PRO B O 1
ATOM 4668 N N . GLU B 1 262 ? -2.92 48.094 -2.221 1 91.56 262 GLU B N 1
ATOM 4669 C CA . GLU B 1 262 ? -3.605 49.406 -2.182 1 91.56 262 GLU B CA 1
ATOM 4670 C C . GLU B 1 262 ? -3.799 49.875 -0.746 1 91.56 262 GLU B C 1
ATOM 4672 O O . GLU B 1 262 ? -3.906 49.062 0.176 1 91.56 262 GLU B O 1
ATOM 4677 N N . LYS B 1 263 ? -3.754 51.188 -0.661 1 89.75 263 LYS B N 1
ATOM 4678 C CA . LYS B 1 263 ? -3.994 51.781 0.66 1 89.75 263 LYS B CA 1
ATOM 4679 C C . LYS B 1 263 ? -5.418 51.5 1.131 1 89.75 263 LYS B C 1
ATOM 4681 O O . LYS B 1 263 ? -6.359 51.531 0.338 1 89.75 263 LYS B O 1
ATOM 4686 N N . GLU B 1 264 ? -5.531 51.25 2.305 1 86.31 264 GLU B N 1
ATOM 4687 C CA . GLU B 1 264 ? -6.844 51.062 2.912 1 86.31 264 GLU B CA 1
ATOM 4688 C C . GLU B 1 264 ? -7.504 52.406 3.229 1 86.31 264 GLU B C 1
ATOM 4690 O O . GLU B 1 264 ? -6.812 53.406 3.48 1 86.31 264 GLU B O 1
ATOM 4695 N N . GLU B 1 265 ? -8.812 52.375 3.203 1 84.12 265 GLU B N 1
ATOM 4696 C CA . GLU B 1 265 ? -9.547 53.594 3.543 1 84.12 265 GLU B CA 1
ATOM 4697 C C . GLU B 1 265 ? -9.375 53.969 5.016 1 84.12 265 GLU B C 1
ATOM 4699 O O . GLU B 1 265 ? -9.07 55.094 5.352 1 84.12 265 GLU B O 1
ATOM 4704 N N . ASP B 1 266 ? -9.617 52.969 5.773 1 91.75 266 ASP B N 1
ATOM 4705 C CA . ASP B 1 266 ? -9.391 53.125 7.207 1 91.75 266 ASP B CA 1
ATOM 4706 C C . ASP B 1 266 ? -8.031 52.562 7.609 1 91.75 266 ASP B C 1
ATOM 4708 O O . ASP B 1 266 ? -7.863 51.375 7.742 1 91.75 266 ASP B O 1
ATOM 4712 N N . ILE B 1 267 ? -7.07 53.531 7.953 1 91.88 267 ILE B N 1
ATOM 4713 C CA . ILE B 1 267 ? -5.676 53.156 8.172 1 91.88 267 ILE B CA 1
ATOM 4714 C C . ILE B 1 267 ? -5.535 52.438 9.508 1 91.88 267 ILE B C 1
ATOM 4716 O O . ILE B 1 267 ? -4.512 51.812 9.781 1 91.88 267 ILE B O 1
ATOM 4720 N N . GLN B 1 268 ? -6.535 52.562 10.344 1 92.88 268 GLN B N 1
ATOM 4721 C CA . GLN B 1 268 ? -6.461 51.906 11.656 1 92.88 268 GLN B CA 1
ATOM 4722 C C . GLN B 1 268 ? -7.438 50.75 11.758 1 92.88 268 GLN B C 1
ATOM 4724 O O . GLN B 1 268 ? -7.742 50.281 12.859 1 92.88 268 GLN B O 1
ATOM 4729 N N . ALA B 1 269 ? -7.957 50.25 10.617 1 90.38 269 ALA B N 1
ATOM 4730 C CA . ALA B 1 269 ? -8.953 49.188 10.594 1 90.38 269 ALA B CA 1
ATOM 4731 C C . ALA B 1 269 ? -8.352 47.875 11.086 1 90.38 269 ALA B C 1
ATOM 4733 O O . ALA B 1 269 ? -9 47.125 11.836 1 90.38 269 ALA B O 1
ATOM 4734 N N . LEU B 1 270 ? -7.176 47.531 10.688 1 90.69 270 LEU B N 1
ATOM 4735 C CA . LEU B 1 270 ? -6.523 46.281 11.047 1 90.69 270 LEU B CA 1
ATOM 4736 C C . LEU B 1 270 ? -5.688 46.438 12.312 1 90.69 270 LEU B C 1
ATOM 4738 O O . LEU B 1 270 ? -5.059 47.5 12.516 1 90.69 270 LEU B O 1
ATOM 4742 N N . ALA B 1 271 ? -5.633 45.406 13.148 1 92.56 271 ALA B N 1
ATOM 4743 C CA . ALA B 1 271 ? -4.906 45.438 14.414 1 92.56 271 ALA B CA 1
ATOM 4744 C C . ALA B 1 271 ? -3.418 45.688 14.188 1 92.56 271 ALA B C 1
ATOM 4746 O O . ALA B 1 271 ? -2.76 46.312 15.016 1 92.56 271 ALA B O 1
ATOM 4747 N N . ASP B 1 272 ? -2.873 45.281 13.117 1 94.44 272 ASP B N 1
ATOM 4748 C CA . ASP B 1 272 ? -1.439 45.344 12.852 1 94.44 272 ASP B CA 1
ATOM 4749 C C . ASP B 1 272 ? -1.109 46.5 11.93 1 94.44 272 ASP B C 1
ATOM 4751 O O . ASP B 1 272 ? 0.053 46.719 11.578 1 94.44 272 ASP B O 1
ATOM 4755 N N . GLY B 1 273 ? -2.119 47.281 11.562 1 93.69 273 GLY B N 1
ATOM 4756 C CA . GLY B 1 273 ? -1.89 48.375 10.633 1 93.69 273 GLY B CA 1
ATOM 4757 C C . GLY B 1 273 ? -2.08 47.969 9.18 1 93.69 273 GLY B C 1
ATOM 4758 O O . GLY B 1 273 ? -2.502 46.844 8.898 1 93.69 273 GLY B O 1
ATOM 4759 N N . PRO B 1 274 ? -1.812 48.938 8.289 1 95.19 274 PRO B N 1
ATOM 4760 C CA . PRO B 1 274 ? -2.061 48.656 6.867 1 95.19 274 PRO B CA 1
ATOM 4761 C C . PRO B 1 274 ? -1.15 47.594 6.297 1 95.19 274 PRO B C 1
ATOM 4763 O O . PRO B 1 274 ? 0.048 47.562 6.586 1 95.19 274 PRO B O 1
ATOM 4766 N N . THR B 1 275 ? -1.717 46.781 5.434 1 94.38 275 THR B N 1
ATOM 4767 C CA . THR B 1 275 ? -1.029 45.625 4.871 1 94.38 275 THR B CA 1
ATOM 4768 C C . THR B 1 275 ? 0.14 46.062 3.996 1 94.38 275 THR B C 1
ATOM 4770 O O . THR B 1 275 ? 1.173 45.375 3.947 1 94.38 275 THR B O 1
ATOM 4773 N N . TRP B 1 276 ? -0.019 47.125 3.324 1 94.5 276 TRP B N 1
ATOM 4774 C CA . TRP B 1 276 ? 1.024 47.594 2.41 1 94.5 276 TRP B CA 1
ATOM 4775 C C . TRP B 1 276 ? 2.318 47.875 3.16 1 94.5 276 TRP B C 1
ATOM 4777 O O . TRP B 1 276 ? 3.412 47.75 2.607 1 94.5 276 TRP B O 1
ATOM 4787 N N . CYS B 1 277 ? 2.201 48.344 4.441 1 94.81 277 CYS B N 1
ATOM 4788 C CA . CYS B 1 277 ? 3.387 48.594 5.254 1 94.81 277 CYS B CA 1
ATOM 4789 C C . CYS B 1 277 ? 4.207 47.312 5.422 1 94.81 277 CYS B C 1
ATOM 4791 O O . CYS B 1 277 ? 5.434 47.344 5.293 1 94.81 277 CYS B O 1
ATOM 4793 N N . TRP B 1 278 ? 3.488 46.281 5.676 1 95.81 278 TRP B N 1
ATOM 4794 C CA . TRP B 1 278 ? 4.152 45 5.895 1 95.81 278 TRP B CA 1
ATOM 4795 C C . TRP B 1 278 ? 4.715 44.438 4.59 1 95.81 278 TRP B C 1
ATOM 4797 O O . TRP B 1 278 ? 5.789 43.844 4.578 1 95.81 278 TRP B O 1
ATOM 4807 N N . TRP B 1 279 ? 3.996 44.562 3.527 1 93.88 279 TRP B N 1
ATOM 4808 C CA . TRP B 1 279 ? 4.516 44.219 2.205 1 93.88 279 TRP B CA 1
ATOM 4809 C C . TRP B 1 279 ? 5.836 44.938 1.939 1 93.88 279 TRP B C 1
ATOM 4811 O O . TRP B 1 279 ? 6.812 44.312 1.512 1 93.88 279 TRP B O 1
ATOM 4821 N N . LEU B 1 280 ? 5.848 46.156 2.225 1 92.62 280 LEU B N 1
ATOM 4822 C CA . LEU B 1 280 ? 7.035 46.969 1.991 1 92.62 280 LEU B CA 1
ATOM 4823 C C . LEU B 1 280 ? 8.203 46.5 2.842 1 92.62 280 LEU B C 1
ATOM 4825 O O . LEU B 1 280 ? 9.328 46.375 2.348 1 92.62 280 LEU B O 1
ATOM 4829 N N . ILE B 1 281 ? 7.918 46.281 4.102 1 93.31 281 ILE B N 1
ATOM 4830 C CA . ILE B 1 281 ? 8.961 45.844 5.02 1 93.31 281 ILE B CA 1
ATOM 4831 C C . ILE B 1 281 ? 9.562 44.531 4.516 1 93.31 281 ILE B C 1
ATOM 4833 O O . ILE B 1 281 ? 10.766 44.312 4.621 1 93.31 281 ILE B O 1
ATOM 4837 N N . SER B 1 282 ? 8.766 43.688 3.943 1 91.94 282 SER B N 1
ATOM 4838 C CA . SER B 1 282 ? 9.188 42.375 3.494 1 91.94 282 SER B CA 1
ATOM 4839 C C . SER B 1 282 ? 10.117 42.469 2.291 1 91.94 282 SER B C 1
ATOM 4841 O O . SER B 1 282 ? 10.898 41.562 2.029 1 91.94 282 SER B O 1
ATOM 4843 N N . ILE B 1 283 ? 10.148 43.5 1.509 1 88.62 283 ILE B N 1
ATOM 4844 C CA . ILE B 1 283 ? 10.922 43.562 0.274 1 88.62 283 ILE B CA 1
ATOM 4845 C C . ILE B 1 283 ? 12.125 44.5 0.461 1 88.62 283 ILE B C 1
ATOM 4847 O O . ILE B 1 283 ? 13.047 44.5 -0.361 1 88.62 283 ILE B O 1
ATOM 4851 N N . LEU B 1 284 ? 12.039 45.344 1.467 1 88.5 284 LEU B N 1
ATOM 4852 C CA . LEU B 1 284 ? 13.133 46.281 1.713 1 88.5 284 LEU B CA 1
ATOM 4853 C C . LEU B 1 284 ? 14.398 45.531 2.125 1 88.5 284 LEU B C 1
ATOM 4855 O O . LEU B 1 284 ? 14.328 44.531 2.842 1 88.5 284 LEU B O 1
ATOM 4859 N N . PRO B 1 285 ? 15.516 45.938 1.622 1 88.12 285 PRO B N 1
ATOM 4860 C CA . PRO B 1 285 ? 16.797 45.281 1.987 1 88.12 285 PRO B CA 1
ATOM 4861 C C . PRO B 1 285 ? 17.25 45.688 3.391 1 88.12 285 PRO B C 1
ATOM 4863 O O . PRO B 1 285 ? 18.266 46.375 3.543 1 88.12 285 PRO B O 1
ATOM 4866 N N . LEU B 1 286 ? 16.562 45.219 4.383 1 90.31 286 LEU B N 1
ATOM 4867 C CA . LEU B 1 286 ? 16.859 45.5 5.781 1 90.31 286 LEU B CA 1
ATOM 4868 C C . LEU B 1 286 ? 17.406 44.25 6.492 1 90.31 286 LEU B C 1
ATOM 4870 O O . LEU B 1 286 ? 17.031 43.125 6.16 1 90.31 286 LEU B O 1
ATOM 4874 N N . ASP B 1 287 ? 18.328 44.531 7.41 1 91.25 287 ASP B N 1
ATOM 4875 C CA . ASP B 1 287 ? 18.766 43.469 8.289 1 91.25 287 ASP B CA 1
ATOM 4876 C C . ASP B 1 287 ? 17.594 42.938 9.125 1 91.25 287 ASP B C 1
ATOM 4878 O O . ASP B 1 287 ? 16.734 43.719 9.539 1 91.25 287 ASP B O 1
ATOM 4882 N N . PRO B 1 288 ? 17.594 41.719 9.422 1 90.06 288 PRO B N 1
ATOM 4883 C CA . PRO B 1 288 ? 16.5 41.125 10.188 1 90.06 288 PRO B CA 1
ATOM 4884 C C . PRO B 1 288 ? 16.266 41.812 11.531 1 90.06 288 PRO B C 1
ATOM 4886 O O . PRO B 1 288 ? 15.125 41.938 11.977 1 90.06 288 PRO B O 1
ATOM 4889 N N . SER B 1 289 ? 17.266 42.219 12.062 1 91.19 289 SER B N 1
ATOM 4890 C CA . SER B 1 289 ? 17.125 42.906 13.344 1 91.19 289 SER B CA 1
ATOM 4891 C C . SER B 1 289 ? 16.328 44.219 13.188 1 91.19 289 SER B C 1
ATOM 4893 O O . SER B 1 289 ? 15.516 44.562 14.047 1 91.19 289 SER B O 1
ATOM 4895 N N . TYR B 1 290 ? 16.625 44.875 12.125 1 92.88 290 TYR B N 1
ATOM 4896 C CA . TYR B 1 290 ? 15.898 46.125 11.867 1 92.88 290 TYR B CA 1
ATOM 4897 C C . TYR B 1 290 ? 14.445 45.844 11.508 1 92.88 290 TYR B C 1
ATOM 4899 O O . TYR B 1 290 ? 13.547 46.562 11.922 1 92.88 290 TYR B O 1
ATOM 4907 N N . GLN B 1 291 ? 14.234 44.812 10.703 1 94.38 291 GLN B N 1
ATOM 4908 C CA . GLN B 1 291 ? 12.875 44.406 10.383 1 94.38 291 GLN B CA 1
ATOM 4909 C C . GLN B 1 291 ? 12.086 44.094 11.641 1 94.38 291 GLN B C 1
ATOM 4911 O O . GLN B 1 291 ? 10.914 44.438 11.758 1 94.38 291 GLN B O 1
ATOM 4916 N N . LEU B 1 292 ? 12.758 43.438 12.539 1 95.44 292 LEU B N 1
ATOM 4917 C CA . LEU B 1 292 ? 12.117 43.031 13.797 1 95.44 292 LEU B CA 1
ATOM 4918 C C . LEU B 1 292 ? 11.742 44.281 14.617 1 95.44 292 LEU B C 1
ATOM 4920 O O . LEU B 1 292 ? 10.719 44.281 15.297 1 95.44 292 LEU B O 1
ATOM 4924 N N . ASN B 1 293 ? 12.555 45.25 14.57 1 95.25 293 ASN B N 1
ATOM 4925 C CA . ASN B 1 293 ? 12.266 46.5 15.266 1 95.25 293 ASN B CA 1
ATOM 4926 C C . ASN B 1 293 ? 11.008 47.156 14.719 1 95.25 293 ASN B C 1
ATOM 4928 O O . ASN B 1 293 ? 10.164 47.625 15.484 1 95.25 293 ASN B O 1
ATOM 4932 N N . LEU B 1 294 ? 10.984 47.25 13.398 1 96.5 294 LEU B N 1
ATOM 4933 C CA . LEU B 1 294 ? 9.789 47.812 12.766 1 96.5 294 LEU B CA 1
ATOM 4934 C C . LEU B 1 294 ? 8.562 46.969 13.086 1 96.5 294 LEU B C 1
ATOM 4936 O O . LEU B 1 294 ? 7.48 47.5 13.336 1 96.5 294 LEU B O 1
ATOM 4940 N N . PHE B 1 295 ? 8.789 45.688 13.148 1 96.94 295 PHE B N 1
ATOM 4941 C CA . PHE B 1 295 ? 7.75 44.688 13.352 1 96.94 295 PHE B CA 1
ATOM 4942 C C . PHE B 1 295 ? 7.188 44.781 14.758 1 96.94 295 PHE B C 1
ATOM 4944 O O . PHE B 1 295 ? 5.977 44.656 14.961 1 96.94 295 PHE B O 1
ATOM 4951 N N . SER B 1 296 ? 7.969 45.031 15.758 1 96.75 296 SER B N 1
ATOM 4952 C CA . SER B 1 296 ? 7.586 44.969 17.172 1 96.75 296 SER B CA 1
ATOM 4953 C C . SER B 1 296 ? 6.957 46.25 17.625 1 96.75 296 SER B C 1
ATOM 4955 O O . SER B 1 296 ? 6.336 46.312 18.688 1 96.75 296 SER B O 1
ATOM 4957 N N . THR B 1 297 ? 7.098 47.281 16.812 1 96.5 297 THR B N 1
ATOM 4958 C CA . THR B 1 297 ? 6.547 48.594 17.172 1 96.5 297 THR B CA 1
ATOM 4959 C C . THR B 1 297 ? 5.02 48.562 17.156 1 96.5 297 THR B C 1
ATOM 4961 O O . THR B 1 297 ? 4.418 48 16.219 1 96.5 297 THR B O 1
ATOM 4964 N N . THR B 1 298 ? 4.359 49.188 18.188 1 97.31 298 THR B N 1
ATOM 4965 C CA . THR B 1 298 ? 2.904 49.188 18.266 1 97.31 298 THR B CA 1
ATOM 4966 C C . THR B 1 298 ? 2.334 50.562 17.984 1 97.31 298 THR B C 1
ATOM 4968 O O . THR B 1 298 ? 1.298 50.938 18.531 1 97.31 298 THR B O 1
ATOM 4971 N N . SER B 1 299 ? 3.029 51.312 17.312 1 96.88 299 SER B N 1
ATOM 4972 C CA . SER B 1 299 ? 2.604 52.656 16.844 1 96.88 299 SER B CA 1
ATOM 4973 C C . SER B 1 299 ? 2.762 52.781 15.328 1 96.88 299 SER B C 1
ATOM 4975 O O . SER B 1 299 ? 3.881 52.75 14.812 1 96.88 299 SER B O 1
ATOM 4977 N N . LEU B 1 300 ? 1.622 52.969 14.719 1 96.69 300 LEU B N 1
ATOM 4978 C CA . LEU B 1 300 ? 1.672 53.156 13.266 1 96.69 300 LEU B CA 1
ATOM 4979 C C . LEU B 1 300 ? 2.465 54.406 12.898 1 96.69 300 LEU B C 1
ATOM 4981 O O . LEU B 1 300 ? 3.193 54.406 11.898 1 96.69 300 LEU B O 1
ATOM 4985 N N . HIS B 1 301 ? 2.291 55.375 13.742 1 97 301 HIS B N 1
ATOM 4986 C CA . HIS B 1 301 ? 3.01 56.625 13.508 1 97 301 HIS B CA 1
ATOM 4987 C C . HIS B 1 301 ? 4.52 56.406 13.5 1 97 301 HIS B C 1
ATOM 4989 O O . HIS B 1 301 ? 5.215 56.844 12.586 1 97 301 HIS B O 1
ATOM 4995 N N . ALA B 1 302 ? 4.938 55.75 14.469 1 97.19 302 ALA B N 1
ATOM 4996 C CA . ALA B 1 302 ? 6.367 55.469 14.594 1 97.19 302 ALA B CA 1
ATOM 4997 C C . ALA B 1 302 ? 6.863 54.594 13.445 1 97.19 302 ALA B C 1
ATOM 4999 O O . ALA B 1 302 ? 7.945 54.844 12.906 1 97.19 302 ALA B O 1
ATOM 5000 N N . ARG B 1 303 ? 6.16 53.625 13.047 1 97.5 303 ARG B N 1
ATOM 5001 C CA . ARG B 1 303 ? 6.523 52.688 11.969 1 97.5 303 ARG B CA 1
ATOM 5002 C C . ARG B 1 303 ? 6.613 53.438 10.633 1 97.5 303 ARG B C 1
ATOM 5004 O O . ARG B 1 303 ? 7.586 53.25 9.898 1 97.5 303 ARG B O 1
ATOM 5011 N N . LEU B 1 304 ? 5.613 54.25 10.344 1 96.94 304 LEU B N 1
ATOM 5012 C CA . LEU B 1 304 ? 5.586 55.031 9.102 1 96.94 304 LEU B CA 1
ATOM 5013 C C . LEU B 1 304 ? 6.734 56.031 9.047 1 96.94 304 LEU B C 1
ATOM 5015 O O . LEU B 1 304 ? 7.332 56.219 7.988 1 96.94 304 LEU B O 1
ATOM 5019 N N . THR B 1 305 ? 6.969 56.625 10.203 1 97.56 305 THR B N 1
ATOM 5020 C CA . THR B 1 305 ? 8.062 57.594 10.273 1 97.56 305 THR B CA 1
ATOM 5021 C C . THR B 1 305 ? 9.391 56.906 9.906 1 97.56 305 THR B C 1
ATOM 5023 O O . THR B 1 305 ? 10.172 57.469 9.133 1 97.56 305 THR B O 1
ATOM 5026 N N . GLN B 1 306 ? 9.609 55.812 10.445 1 96.88 306 GLN B N 1
ATOM 5027 C CA . GLN B 1 306 ? 10.836 55.062 10.164 1 96.88 306 GLN B CA 1
ATOM 5028 C C . GLN B 1 306 ? 10.883 54.625 8.703 1 96.88 306 GLN B C 1
ATOM 5030 O O . GLN B 1 306 ? 11.93 54.719 8.055 1 96.88 306 GLN B O 1
ATOM 5035 N N . LEU B 1 307 ? 9.812 54.156 8.164 1 96.44 307 LEU B N 1
ATOM 5036 C CA . LEU B 1 307 ? 9.742 53.719 6.773 1 96.44 307 LEU B CA 1
ATOM 5037 C C . LEU B 1 307 ? 10.016 54.875 5.828 1 96.44 307 LEU B C 1
ATOM 5039 O O . LEU B 1 307 ? 10.703 54.719 4.816 1 96.44 307 LEU B O 1
ATOM 5043 N N . GLN B 1 308 ? 9.438 55.969 6.207 1 96.19 308 GLN B N 1
ATOM 5044 C CA . GLN B 1 308 ? 9.648 57.156 5.391 1 96.19 308 GLN B CA 1
ATOM 5045 C C . GLN B 1 308 ? 11.133 57.531 5.312 1 96.19 308 GLN B C 1
ATOM 5047 O O . GLN B 1 308 ? 11.641 57.844 4.238 1 96.19 308 GLN B O 1
ATOM 5052 N N . ARG B 1 309 ? 11.766 57.469 6.445 1 95.38 309 ARG B N 1
ATOM 5053 C CA . ARG B 1 309 ? 13.195 57.75 6.5 1 95.38 309 ARG B CA 1
ATOM 5054 C C . ARG B 1 309 ? 13.992 56.781 5.641 1 95.38 309 ARG B C 1
ATOM 5056 O O . ARG B 1 309 ? 14.898 57.188 4.91 1 95.38 309 ARG B O 1
ATOM 5063 N N . ILE B 1 310 ? 13.688 55.562 5.703 1 94 310 ILE B N 1
ATOM 5064 C CA . ILE B 1 310 ? 14.383 54.531 4.965 1 94 310 ILE B CA 1
ATOM 5065 C C . ILE B 1 310 ? 14.18 54.719 3.465 1 94 310 ILE B C 1
ATOM 5067 O O . ILE B 1 310 ? 15.141 54.688 2.691 1 94 310 ILE B O 1
ATOM 5071 N N . LEU B 1 311 ? 12.961 54.969 3.049 1 92.62 311 LEU B N 1
ATOM 5072 C CA . LEU B 1 311 ? 12.633 55.156 1.639 1 92.62 311 LEU B CA 1
ATOM 5073 C C . LEU B 1 311 ? 13.344 56.375 1.073 1 92.62 311 LEU B C 1
ATOM 5075 O O . LEU B 1 311 ? 13.867 56.344 -0.042 1 92.62 311 LEU B O 1
ATOM 5079 N N . ALA B 1 312 ? 13.336 57.406 1.906 1 91.75 312 ALA B N 1
ATOM 5080 C CA . ALA B 1 312 ? 14.008 58.656 1.473 1 91.75 312 ALA B CA 1
ATOM 5081 C C . ALA B 1 312 ? 15.5 58.406 1.247 1 91.75 312 ALA B C 1
ATOM 5083 O O . ALA B 1 312 ? 16.078 58.906 0.277 1 91.75 312 ALA B O 1
ATOM 5084 N N . ALA B 1 313 ? 16.031 57.656 2.139 1 91.12 313 ALA B N 1
ATOM 5085 C CA . ALA B 1 313 ? 17.453 57.375 2.025 1 91.12 313 ALA B CA 1
ATOM 5086 C C . ALA B 1 313 ? 17.734 56.5 0.797 1 91.12 313 ALA B C 1
ATOM 5088 O O . ALA B 1 313 ? 18.75 56.688 0.119 1 91.12 313 ALA B O 1
ATOM 5089 N N . LEU B 1 314 ? 16.938 55.594 0.477 1 87.06 314 LEU B N 1
ATOM 5090 C CA . LEU B 1 314 ? 17.125 54.656 -0.638 1 87.06 314 LEU B CA 1
ATOM 5091 C C . LEU B 1 314 ? 16.891 55.375 -1.971 1 87.06 314 LEU B C 1
ATOM 5093 O O . LEU B 1 314 ? 17.531 55.031 -2.973 1 87.06 314 LEU B O 1
ATOM 5097 N N . LEU B 1 315 ? 15.992 56.25 -2.002 1 86.12 315 LEU B N 1
ATOM 5098 C CA . LEU B 1 315 ? 15.664 56.969 -3.236 1 86.12 315 LEU B CA 1
ATOM 5099 C C . LEU B 1 315 ? 16.719 58.031 -3.543 1 86.12 315 LEU B C 1
ATOM 5101 O O . LEU B 1 315 ? 16.859 58.438 -4.695 1 86.12 315 LEU B O 1
ATOM 5105 N N . GLN B 1 316 ? 17.391 58.594 -2.514 1 82.62 316 GLN B N 1
ATOM 5106 C CA . GLN B 1 316 ? 18.453 59.594 -2.732 1 82.62 316 GLN B CA 1
ATOM 5107 C C . GLN B 1 316 ? 19.734 58.906 -3.219 1 82.62 316 GLN B C 1
ATOM 5109 O O . GLN B 1 316 ? 20.578 59.562 -3.824 1 82.62 316 GLN B O 1
ATOM 5114 N N . GLN B 1 317 ? 20.031 57.688 -2.838 1 67.75 317 GLN B N 1
ATOM 5115 C CA . GLN B 1 317 ? 21.234 57.031 -3.307 1 67.75 317 GLN B CA 1
ATOM 5116 C C . GLN B 1 317 ? 21.141 56.656 -4.785 1 67.75 317 GLN B C 1
ATOM 5118 O O . GLN B 1 317 ? 20.125 56.094 -5.223 1 67.75 317 GLN B O 1
ATOM 5123 N N . PRO B 1 318 ? 21.922 57.375 -5.738 1 55.31 318 PRO B N 1
ATOM 5124 C CA . PRO B 1 318 ? 21.938 57 -7.156 1 55.31 318 PRO B CA 1
ATOM 5125 C C . PRO B 1 318 ? 22.141 55.5 -7.379 1 55.31 318 PRO B C 1
ATOM 5127 O O . PRO B 1 318 ? 22.766 54.844 -6.555 1 55.31 318 PRO B O 1
ATOM 5130 N N . PRO B 1 319 ? 21.469 54.938 -8.43 1 47.41 319 PRO B N 1
ATOM 5131 C CA . PRO B 1 319 ? 21.766 53.531 -8.719 1 47.41 319 PRO B CA 1
ATOM 5132 C C . PRO B 1 319 ? 23.25 53.25 -8.93 1 47.41 319 PRO B C 1
ATOM 5134 O O . PRO B 1 319 ? 23.984 54.156 -9.352 1 47.41 319 PRO B O 1
#

Organism: Herpetotheres cachinnans (NCBI:txid56343)

Radius of gyration: 39.76 Å; Cα contacts (8 Å, |Δi|>4): 1016; chains: 2; bounding box: 73×124×117 Å

Sequence (638 aa):
LGNEEETAAVKCIQPCLGELLSISDFECSLCIRMFFEPVTTPCGHTFCKECLERCLDHRPNCPLCKQSLREYLKAGSYSPTVLLQDIMLATFSAQLAERQELHRAEMAELSNLTKNIPIFVCTMSFPGIACPLHVFEPRYRLMIRRCQETGTRRFGMCIYENGKSFADYGCMLEIRQIELLADGRSLVDTIGRRRFRVLSRGHRDGYNTADIEYLEDKKVAGEELQELQRLHESTYRLAQQFCEHRDLVSRHILMQHGRLPEKEEDIQALADGPTWCWWLISILPLDPSYQLNLFSTTSLHARLTQLQRILAALLQQPPLGNEEETAAVKCIQPCLGELLSISDFECSLCIRMFFEPVTTPCGHTFCKECLERCLDHRPNCPLCKQSLREYLKAGSYSPTVLLQDIMLATFSAQLAERQELHRAEMAELSNLTKNIPIFVCTMSFPGIACPLHVFEPRYRLMIRRCQETGTRRFGMCIYENGKSFADYGCMLEIRQIELLADGRSLVDTIGRRRFRVLSRGHRDGYNTADIEYLEDKKVAGEELQELQRLHESTYRLAQQFCEHRDLVSRHILMQHGRLPEKEEDIQALADGPTWCWWLISILPLDPSYQLNLFSTTSLHARLTQLQRILAALLQQPP

Solvent-accessible surface area (backbone atoms only — not comparable to full-atom values): 35324 Å² total; per-residue (Å²): 138,84,81,77,79,75,74,76,74,74,74,74,73,60,72,40,25,74,74,48,50,52,72,76,78,45,40,15,87,83,82,69,39,65,53,54,60,39,23,48,44,62,83,9,52,64,30,20,42,67,59,48,52,56,47,45,48,74,42,52,40,41,91,84,82,57,49,79,34,54,72,58,48,43,66,71,60,82,34,41,29,48,64,60,56,52,49,44,51,49,73,38,42,68,62,48,51,50,53,52,50,53,50,52,52,54,40,55,59,68,47,37,86,41,45,65,24,48,40,48,73,57,57,84,60,37,43,72,35,75,49,78,38,79,44,67,53,42,42,55,47,50,48,53,49,48,22,55,71,53,63,64,30,52,38,32,28,18,27,64,27,91,96,64,68,40,44,58,48,33,18,33,29,35,59,74,47,75,44,77,44,61,85,68,32,32,42,35,37,28,31,21,64,41,44,30,36,57,74,43,77,49,72,53,88,82,30,41,22,25,26,46,43,76,56,57,44,62,84,70,62,70,70,58,34,54,51,41,51,52,51,49,54,54,35,51,51,51,51,51,49,50,59,64,66,46,66,69,69,38,51,58,45,33,70,75,70,45,72,85,56,73,84,62,91,58,63,74,70,45,53,79,39,53,50,39,60,39,54,48,60,72,70,49,96,60,56,66,70,57,50,48,53,54,64,69,53,49,35,60,62,60,42,49,52,52,50,39,52,52,51,52,54,58,70,67,53,77,135,136,83,82,75,78,75,75,76,74,74,74,74,74,60,74,39,25,73,74,49,51,54,72,76,78,44,39,15,87,82,82,69,40,65,53,54,59,40,24,49,45,64,82,9,51,66,30,21,42,66,59,47,51,57,48,46,48,74,40,52,40,41,89,84,82,58,49,79,34,52,73,58,48,43,68,69,59,83,34,41,30,48,65,58,53,52,50,44,51,48,72,37,43,67,62,48,51,50,53,50,48,52,52,51,52,55,41,54,59,68,48,36,86,39,47,65,24,48,41,48,73,57,56,83,60,38,43,71,35,75,48,78,40,77,43,67,53,40,42,56,46,52,48,53,51,49,23,54,74,52,62,65,30,50,38,32,28,17,28,64,27,90,95,64,67,40,46,58,48,34,18,35,28,36,60,76,45,78,44,79,44,61,85,68,32,33,42,35,37,27,31,21,63,40,45,32,36,58,74,43,79,48,73,53,87,81,31,41,21,25,26,47,45,75,55,56,43,61,83,70,61,72,69,59,34,52,51,42,51,52,51,50,52,54,36,50,51,50,51,52,49,51,61,64,66,48,67,68,71,36,52,58,45,33,70,71,71,46,73,86,54,74,82,63,90,58,61,74,71,44,54,80,38,53,50,39,60,39,54,48,59,72,69,49,96,61,56,66,70,58,50,49,52,54,64,69,52,46,38,60,60,60,42,48,53,53,48,38,53,52,50,53,55,59,69,66,52,76,132

InterPro domains:
  IPR001841 Zinc finger, RING-type [PF13923] (27-65)
  IPR001841 Zinc finger, RING-type [PS50089] (28-66)
  IPR001841 Zinc finger, RING-type [SM00184] (28-65)
  IPR003111 Lon protease, N-terminal domain [PF02190] (117-312)
  IPR003111 Lon protease, N-terminal domain [PS51787] (107-315)
  IPR003111 Lon protease, N-terminal domain [SM00464] (116-313)
  IPR013083 Zinc finger, RING/FYVE/PHD-type [G3DSA:3.30.40.10] (18-115)
  IPR015947 PUA-like superfamily [SSF88697] (116-311)
  IPR017907 Zinc finger, RING-type, conserved site [PS00518] (43-52)
  IPR046336 Lon protease, N-terminal domain superfamily [G3DSA:2.30.130.40] (116-217)

Nearest PDB structures (foldseek):
  7cr9-assembly1_B  TM=7.825E-01  e=1.803E-10  Meiothermus taiwanensis
  3ljc-assembly1_A  TM=7.714E-01  e=3.828E-10  Escherichia coli K-12
  7cr9-assembly1_A  TM=7.769E-01  e=4.298E-10  Meiothermus taiwanensis
  7p6u-assembly1_A  TM=7.030E-01  e=1.025E-09  Thermus thermophilus
  7p6u-assembly1_C  TM=7.108E-01  e=1.369E-09  Thermus thermophilus